Protein AF-A0A8T5Q877-F1 (afdb_monomer_lite)

Foldseek 3Di:
DDPPPPPDDLPDPPFQPDDPPDPPPVDPSQHQLNFADEQADLAQHQADVSVLVRLVVSRSEYEDEAQDFDPADNNGHALVVQDLVRLQSLQVSCVVSNHAYHYEFHPPDQFQLQQDPVRFRDPVSNVRSLVRLLSRLLSCVSRRLADEHEYEHQLHFFFLCVDPQQAACPDVVRGPAGPDDCCVQFPWFFKALLVGRGGDDIDGQNDWDKFFAWDWAQAKDWDAACADDVVVPDHHRDIDIGHGGFAADPVRHGHDPLPIDGDADPVVRDGDIDIDGLVNLQVVQVVVQVVVCVVVVHHDDPLRGDDSVLSVLLRVLSVQLVVLLVQLCVLCVCLVVLVVLLVVLVVVLVVQVVVLVVDDPVCQLVCCVVCVVVCVVSVFHDDPPDSDGSNRSSVVVSVVSVVSNVRSVVRSVVSNVSSVVSVSCSVSIDTSVSSSLVSSLQSQLSSLVSQLVSCVVSVRPYRHAHAYEQAASSGQSVDPVSLVVSLVSSLVNNLVVVVVVPDDSVVSNVSSVRHYHYDYDVVSVVNSVVD

Secondary structure (DSSP, 8-state):
---------TTSTTTT---TT--TT------GGG-EEEEEBTTTBSSHHHHHHHHTTT-SEEEEE----TT-BTTB--GGGS-HHHHHHHHHHHHHHTPEEEEE--TT---SS-B-TTS-B-HHHHHHHHHHHHHHHHHHHHHTSSEEEEEE---SB--GGGSGGGB-TTSGGGBS--SSTTHHHH-EEEEEETTT--EEEEEETT--EEEE-B-B-SS-EEEE-SS-BGGGTB-TT-EEEEPTT-BB-TTS-B--GGG--BPEETTTTEE-EEEEPHHHHHHHHHHHHHHHHHHHTSPPPTTTSPPHHHHHHHHHHHHHHHHHHHHHHHHHTTHHHHHHHHHHHHHHHHHHHHHHHTS-HHHHHHHHHHTHHHHHTTT----SS----HHHHHHHHHHHHHHHHHHHHHHHHHHHHHHHHHHHHHHHEEEHHHHHHHHHHHHHHHHHHHHHHHHHHHT-SS-EEEEEEP--TTBTTSSHHHHHHHHHHHHHHHHHHHHHTT--HHHHHHHHHHHEEEE--HHHHHGGGG-

Radius of gyration: 36.71 Å; chains: 1; bounding box: 117×56×103 Å

Sequence (531 aa):
MVIFSNYITPLDRDYGRPTPEDISTGDVGIGVKDIGWGLPMGIGAAGLQDIAAKMKQGAGALEIQFPGAGAGQRTAQTPGMYGKEHRQALKELAEIAEVNLTTHASFGIGGLSGMDRYGNFSPEYKKFALNEIKRAIDFAADVADGGPVVVHSGEFPRPISDEPWAKDPRAPDGYRFIAYKEEPESAVIGIVDKRTGRVFHQVRKGVEVATPKWKVAERDYTYVAETDYPRLGIRKGDLVHVRKGDYVDYLGRKVAPEDRVPDYDPETGRFKIEMKTWKDFEREAEKINKEMAAKLGRPLRYDEMILPEEVYVKSTLAVDEAHAKGWALEYARHFDKYVKELKRLEEAYTFWKKEEEKVPPEKRHKLAIRLKSELEGLGIIVPREEKKLPSELIKEKMRLIRREIEHAKQASTAQEQQAKQAEMLREYAESSRKYALRESYGGYAEAGIAAWEATRRKKTKKPIFVAIENLYPESYGGHPEELRNLVKNARKMMEDTLVKRGLSRKEARDAARTHIKITLDTGHLNMWRKY

pLDDT: mean 89.45, std 11.8, range [29.53, 98.75]

Structure (mmCIF, N/CA/C/O backbone):
data_AF-A0A8T5Q877-F1
#
_entry.id   AF-A0A8T5Q877-F1
#
loop_
_atom_site.group_PDB
_atom_site.id
_atom_site.type_symbol
_atom_site.label_atom_id
_atom_site.label_alt_id
_atom_site.label_comp_id
_atom_site.label_asym_id
_atom_site.label_entity_id
_atom_site.label_seq_id
_atom_site.pdbx_PDB_ins_code
_atom_site.Cartn_x
_atom_site.Cartn_y
_atom_site.Cartn_z
_atom_site.occupancy
_atom_site.B_iso_or_equiv
_atom_site.auth_seq_id
_atom_site.auth_comp_id
_atom_site.auth_asym_id
_atom_site.auth_atom_id
_atom_site.pdbx_PDB_model_num
ATOM 1 N N . MET A 1 1 ? -57.134 -2.858 52.320 1.00 38.38 1 MET A N 1
ATOM 2 C CA . MET A 1 1 ? -55.673 -2.736 52.493 1.00 38.38 1 MET A CA 1
ATOM 3 C C . MET A 1 1 ? -55.113 -2.308 51.148 1.00 38.38 1 MET A C 1
ATOM 5 O O . MET A 1 1 ? -55.105 -3.111 50.227 1.00 38.38 1 MET A O 1
ATOM 9 N N . VAL A 1 2 ? -54.813 -1.019 50.981 1.00 29.53 2 VAL A N 1
ATOM 10 C CA . VAL A 1 2 ? -54.239 -0.494 49.735 1.00 29.53 2 VAL A CA 1
ATOM 11 C C . VAL A 1 2 ? -52.749 -0.808 49.789 1.00 29.53 2 VAL A C 1
ATOM 13 O O . VAL A 1 2 ? -52.045 -0.291 50.652 1.00 29.53 2 VAL A O 1
ATOM 16 N N . ILE A 1 3 ? -52.295 -1.727 48.940 1.00 34.22 3 ILE A N 1
ATOM 17 C CA . ILE A 1 3 ? -50.871 -2.002 48.767 1.00 34.22 3 ILE A CA 1
ATOM 18 C C . ILE A 1 3 ? -50.325 -0.818 47.974 1.00 34.22 3 ILE A C 1
ATOM 20 O O . ILE A 1 3 ? -50.641 -0.664 46.797 1.00 34.22 3 ILE A O 1
ATOM 24 N N . PHE A 1 4 ? -49.562 0.053 48.633 1.00 34.22 4 PHE A N 1
ATOM 25 C CA . PHE A 1 4 ? -48.774 1.057 47.934 1.00 34.22 4 PHE A CA 1
ATOM 26 C C . PHE A 1 4 ? -47.752 0.307 47.077 1.00 34.22 4 PHE A C 1
ATOM 28 O O . PHE A 1 4 ? -46.847 -0.335 47.607 1.00 34.22 4 PHE A O 1
ATOM 35 N N . SER A 1 5 ? -47.915 0.340 45.754 1.00 43.38 5 SER A N 1
ATOM 36 C CA . SER A 1 5 ? -46.823 -0.003 44.851 1.00 43.38 5 SER A CA 1
ATOM 37 C C . SER A 1 5 ? -45.692 0.976 45.148 1.00 43.38 5 SER A C 1
ATOM 39 O O . SER A 1 5 ? -45.904 2.187 45.045 1.00 43.38 5 SER A O 1
ATOM 41 N N . ASN A 1 6 ? -44.530 0.468 45.563 1.00 42.06 6 ASN A N 1
ATOM 42 C CA . ASN A 1 6 ? -43.338 1.283 45.763 1.00 42.06 6 ASN A CA 1
ATOM 43 C C . ASN A 1 6 ? -43.143 2.170 44.530 1.00 42.06 6 ASN A C 1
ATOM 45 O O . ASN A 1 6 ? -43.026 1.673 43.410 1.00 42.06 6 ASN A O 1
ATOM 49 N N . TYR A 1 7 ? -43.189 3.481 44.738 1.00 41.88 7 TYR A N 1
ATOM 50 C CA . TYR A 1 7 ? -42.944 4.463 43.696 1.00 41.88 7 TYR A CA 1
ATOM 51 C C . TYR A 1 7 ? -41.442 4.424 43.421 1.00 41.88 7 TYR A C 1
ATOM 53 O O . TYR A 1 7 ? -40.676 5.009 44.178 1.00 41.88 7 TYR A O 1
ATOM 61 N N . ILE A 1 8 ? -41.026 3.653 42.413 1.00 48.78 8 ILE A N 1
ATOM 62 C CA . ILE A 1 8 ? -39.611 3.528 42.066 1.00 48.78 8 ILE A CA 1
ATOM 63 C C . ILE A 1 8 ? -39.248 4.699 41.153 1.00 48.78 8 ILE A C 1
ATOM 65 O O . ILE A 1 8 ? -39.800 4.835 40.059 1.00 48.78 8 ILE A O 1
ATOM 69 N N . THR A 1 9 ? -38.361 5.575 41.611 1.00 48.44 9 THR A N 1
ATOM 70 C CA . THR A 1 9 ? -37.863 6.706 40.825 1.00 48.44 9 THR A CA 1
ATOM 71 C C . THR A 1 9 ? -36.581 6.323 40.081 1.00 48.44 9 THR A C 1
ATOM 73 O O . THR A 1 9 ? -35.835 5.473 40.566 1.00 48.44 9 THR A O 1
ATOM 76 N N . PRO A 1 10 ? -36.246 6.976 38.950 1.00 49.91 10 PRO A N 1
ATOM 77 C CA . PRO A 1 10 ? -34.968 6.771 38.256 1.00 49.91 10 PRO A CA 1
ATOM 78 C C . PRO A 1 10 ? -33.709 7.030 39.100 1.00 49.91 10 PRO A C 1
ATOM 80 O O . PRO A 1 10 ? -32.605 6.733 38.654 1.00 49.91 10 PRO A O 1
ATOM 83 N N . LEU A 1 11 ? -33.868 7.608 40.295 1.00 46.69 11 LEU A N 1
ATOM 84 C CA . LEU A 1 11 ? -32.800 7.891 41.251 1.00 46.69 11 LEU A CA 1
ATOM 85 C C . LEU A 1 11 ? -32.687 6.824 42.352 1.00 46.69 11 LEU A C 1
ATOM 87 O O . LEU A 1 11 ? -31.768 6.890 43.171 1.00 46.69 11 LEU A O 1
ATOM 91 N N . ASP A 1 12 ? -33.596 5.847 42.396 1.00 54.19 12 ASP A N 1
ATOM 92 C CA . ASP A 1 12 ? -33.571 4.801 43.412 1.00 54.19 12 ASP A CA 1
ATOM 93 C C . ASP A 1 12 ? -32.464 3.783 43.118 1.00 54.19 12 ASP A C 1
ATOM 95 O O . ASP A 1 12 ? -32.252 3.360 41.982 1.00 54.19 12 ASP A O 1
ATOM 99 N N . ARG A 1 13 ? -31.780 3.330 44.175 1.00 48.69 13 ARG A N 1
ATOM 100 C CA . ARG A 1 13 ? -30.617 2.417 44.115 1.00 48.69 13 ARG A CA 1
ATOM 101 C C . ARG A 1 13 ? -30.862 1.074 43.416 1.00 48.69 13 ARG A C 1
ATOM 103 O O . ARG A 1 13 ? -29.899 0.402 43.031 1.00 48.69 13 ARG A O 1
ATOM 110 N N . ASP A 1 14 ? -32.125 0.687 43.283 1.00 50.78 14 ASP A N 1
ATOM 111 C CA . ASP A 1 14 ? -32.556 -0.567 42.668 1.00 50.78 14 ASP A CA 1
ATOM 112 C C . ASP A 1 14 ? -33.258 -0.354 41.314 1.00 50.78 14 ASP A C 1
ATOM 114 O O . ASP A 1 14 ? -33.623 -1.328 40.654 1.00 50.78 14 ASP A O 1
ATOM 118 N N . TYR A 1 15 ? -33.406 0.898 40.857 1.00 50.16 15 TYR A N 1
ATOM 119 C CA . TYR A 1 15 ? -33.994 1.208 39.555 1.00 50.16 15 TYR A CA 1
ATOM 120 C C . TYR A 1 15 ? -33.046 0.782 38.425 1.00 50.16 15 TYR A C 1
ATOM 122 O O . TYR A 1 15 ? -31.908 1.246 38.332 1.00 50.16 15 TYR A O 1
ATOM 130 N N . GLY A 1 16 ? -33.510 -0.119 37.556 1.00 51.19 16 GLY A N 1
ATOM 131 C CA . GLY A 1 16 ? -32.761 -0.563 36.378 1.00 51.19 16 GLY A CA 1
ATOM 132 C C . GLY A 1 16 ? -31.701 -1.640 36.628 1.00 51.19 16 GLY A C 1
ATOM 133 O O . GLY A 1 16 ? -30.778 -1.755 35.826 1.00 51.19 16 GLY A O 1
ATOM 134 N N . ARG A 1 17 ? -31.795 -2.441 37.703 1.00 48.00 17 ARG A N 1
ATOM 135 C CA . ARG A 1 17 ? -31.047 -3.711 37.755 1.00 48.00 17 ARG A CA 1
ATOM 136 C C . ARG A 1 17 ? -31.738 -4.715 36.823 1.00 48.00 17 ARG A C 1
ATOM 138 O O . ARG A 1 17 ? -32.859 -5.113 37.138 1.00 48.00 17 ARG A O 1
ATOM 145 N N . PRO A 1 18 ? -31.119 -5.125 35.702 1.00 48.41 18 PRO A N 1
ATOM 146 C CA . PRO A 1 18 ? -31.745 -6.076 34.797 1.00 48.41 18 PRO A CA 1
ATOM 147 C C . PRO A 1 18 ? -31.951 -7.402 35.532 1.00 48.41 18 PRO A C 1
ATOM 149 O O . PRO A 1 18 ? -31.008 -7.960 36.100 1.00 48.41 18 PRO A O 1
ATOM 152 N N . THR A 1 19 ? -33.185 -7.900 35.537 1.00 49.72 19 THR A N 1
ATOM 153 C CA . THR A 1 19 ? -33.461 -9.293 35.889 1.00 49.72 19 THR A CA 1
ATOM 154 C C . THR A 1 19 ? -33.319 -10.106 34.600 1.00 49.72 19 THR A C 1
ATOM 156 O O . THR A 1 19 ? -34.027 -9.830 33.636 1.00 49.72 19 THR A O 1
ATOM 159 N N . PRO A 1 20 ? -32.386 -11.074 34.518 1.00 50.09 20 PRO A N 1
ATOM 160 C CA . PRO A 1 20 ? -32.108 -11.814 33.278 1.00 50.09 20 PRO A CA 1
ATOM 161 C C . PRO A 1 20 ? -33.286 -12.636 32.724 1.00 50.09 20 PRO A C 1
ATOM 163 O O . PRO A 1 20 ? -33.166 -13.219 31.649 1.00 50.09 20 PRO A O 1
ATOM 166 N N . GLU A 1 21 ? -34.388 -12.734 33.466 1.00 51.53 21 GLU A N 1
ATOM 167 C CA . GLU A 1 21 ? -35.506 -13.640 33.204 1.00 51.53 21 GLU A CA 1
ATOM 168 C C . GLU A 1 21 ? -36.724 -12.969 32.542 1.00 51.53 21 GLU A C 1
ATOM 170 O O . GLU A 1 21 ? -37.596 -13.688 32.053 1.00 51.53 21 GLU A O 1
ATOM 175 N N . ASP A 1 22 ? -36.798 -11.632 32.471 1.00 47.28 22 ASP A N 1
ATOM 176 C CA . ASP A 1 22 ? -37.954 -10.936 31.888 1.00 47.28 22 ASP A CA 1
ATOM 177 C C . ASP A 1 22 ? -37.669 -10.393 30.479 1.00 47.28 22 ASP A C 1
ATOM 179 O O . ASP A 1 22 ? -37.049 -9.352 30.283 1.00 47.28 22 ASP A O 1
ATOM 183 N N . ILE A 1 23 ? -38.149 -11.133 29.479 1.00 50.88 23 ILE A N 1
ATOM 184 C CA . ILE A 1 23 ? -38.060 -10.798 28.046 1.00 50.88 23 ILE A CA 1
ATOM 185 C C . ILE A 1 23 ? -39.361 -10.159 27.525 1.00 50.88 23 ILE A C 1
ATOM 187 O O . ILE A 1 23 ? -39.481 -9.881 26.330 1.00 50.88 23 ILE A O 1
ATOM 191 N N . SER A 1 24 ? -40.365 -9.962 28.390 1.00 44.88 24 SER A N 1
ATOM 192 C CA . SER A 1 24 ? -41.730 -9.593 27.983 1.00 44.88 24 SER A CA 1
ATOM 193 C C . SER A 1 24 ? -41.879 -8.136 27.530 1.00 44.88 24 SER A C 1
ATOM 195 O O . SER A 1 24 ? -42.817 -7.801 26.808 1.00 44.88 24 SER A O 1
ATOM 197 N N . THR A 1 25 ? -40.930 -7.280 27.908 1.00 53.28 25 THR A N 1
ATOM 198 C CA . THR A 1 25 ? -40.932 -5.833 27.640 1.00 53.28 25 THR A CA 1
ATOM 199 C C . THR A 1 25 ? -40.135 -5.426 26.398 1.00 53.28 25 THR A C 1
ATOM 201 O O . THR A 1 25 ? -40.183 -4.264 26.001 1.00 53.28 25 THR A O 1
ATOM 204 N N . GLY A 1 26 ? -39.390 -6.352 25.780 1.00 54.75 26 GLY A N 1
ATOM 205 C CA . GLY A 1 26 ? -38.386 -6.006 24.767 1.00 54.75 26 GLY A CA 1
ATOM 206 C C . GLY A 1 26 ? -37.200 -5.213 25.334 1.00 54.75 26 GLY A C 1
ATOM 207 O O . GLY A 1 26 ? -36.467 -4.588 24.566 1.00 54.75 26 GLY A O 1
ATOM 208 N N . ASP A 1 27 ? -37.023 -5.221 26.660 1.00 60.06 27 ASP A N 1
ATOM 209 C CA . ASP A 1 27 ? -35.886 -4.603 27.334 1.00 60.06 27 ASP A CA 1
ATOM 210 C C . ASP A 1 27 ? -34.583 -5.260 26.858 1.00 60.06 27 ASP A C 1
ATOM 212 O O . ASP A 1 27 ? -34.356 -6.461 27.008 1.00 60.06 27 ASP A O 1
ATOM 216 N N . VAL A 1 28 ? -33.724 -4.454 26.233 1.00 65.25 28 VAL A N 1
ATOM 217 C CA . VAL A 1 28 ? -32.399 -4.870 25.752 1.00 65.25 28 VAL A CA 1
ATOM 218 C C . VAL A 1 28 ? -31.357 -4.904 26.879 1.00 65.25 28 VAL A C 1
ATOM 220 O O . VAL A 1 28 ? -30.175 -5.125 26.613 1.00 65.25 28 VAL A O 1
ATOM 223 N N . GLY A 1 29 ? -31.781 -4.698 28.130 1.00 65.38 29 GLY A N 1
ATOM 224 C CA . GLY A 1 29 ? -30.944 -4.764 29.323 1.00 65.38 29 GLY A CA 1
ATOM 225 C C . GLY A 1 29 ? -30.032 -3.551 29.492 1.00 65.38 29 GLY A C 1
ATOM 226 O O . GLY A 1 29 ? -28.954 -3.689 30.065 1.00 65.38 29 GLY A O 1
ATOM 227 N N . ILE A 1 30 ? -30.428 -2.384 28.966 1.00 70.75 30 ILE A N 1
ATOM 228 C CA . ILE A 1 30 ? -29.684 -1.123 29.110 1.00 70.75 30 ILE A CA 1
ATOM 229 C C . ILE A 1 30 ? -30.225 -0.390 30.339 1.00 70.75 30 ILE A C 1
ATOM 231 O O . ILE A 1 30 ? -31.331 0.149 30.314 1.00 70.75 30 ILE A O 1
ATOM 235 N N . GLY A 1 31 ? -29.442 -0.359 31.416 1.00 76.44 31 GLY A N 1
ATOM 236 C CA . GLY A 1 31 ? -29.798 0.370 32.630 1.00 76.44 31 GLY A CA 1
ATOM 237 C C . GLY A 1 31 ? -29.388 1.842 32.566 1.00 76.44 31 GLY A C 1
ATOM 238 O O . GLY A 1 31 ? -28.584 2.255 31.734 1.00 76.44 31 GLY A O 1
ATOM 239 N N . VAL A 1 32 ? -29.860 2.649 33.523 1.00 76.62 32 VAL A N 1
ATOM 240 C CA . VAL A 1 32 ? -29.428 4.058 33.666 1.00 76.62 32 VAL A CA 1
ATOM 241 C C . VAL A 1 32 ? -27.902 4.163 33.807 1.00 76.62 32 VAL A C 1
ATOM 243 O O . VAL A 1 32 ? -27.304 5.101 33.290 1.00 76.62 32 VAL A O 1
ATOM 246 N N . LYS A 1 33 ? -27.255 3.160 34.425 1.00 81.50 33 LYS A N 1
ATOM 247 C CA . LYS A 1 33 ? -25.788 3.058 34.564 1.00 81.50 33 LYS A CA 1
ATOM 248 C C . LYS A 1 33 ? -25.033 2.855 33.242 1.00 81.50 33 LYS A C 1
ATOM 250 O O . LYS A 1 33 ? -23.815 3.037 33.216 1.00 81.50 33 LYS A O 1
ATOM 255 N N . ASP A 1 34 ? -25.737 2.505 32.171 1.00 81.06 34 ASP A N 1
ATOM 256 C CA . ASP A 1 34 ? -25.185 2.313 30.827 1.00 81.06 34 ASP A CA 1
ATOM 257 C C . ASP A 1 34 ? -25.449 3.523 29.913 1.00 81.06 34 ASP A C 1
ATOM 259 O O . ASP A 1 34 ? -24.923 3.591 28.803 1.00 81.06 34 ASP A O 1
ATOM 263 N N . ILE A 1 35 ? -26.236 4.500 30.382 1.00 84.25 35 ILE A N 1
ATOM 264 C CA . ILE A 1 35 ? -26.575 5.721 29.649 1.00 84.25 35 ILE A CA 1
ATOM 265 C C . ILE A 1 35 ? -25.634 6.849 30.079 1.00 84.25 35 ILE A C 1
ATOM 267 O O . ILE A 1 35 ? -25.402 7.097 31.266 1.00 84.25 35 ILE A O 1
ATOM 271 N N . GLY A 1 36 ? -25.088 7.552 29.093 1.00 88.81 36 GLY A N 1
ATOM 272 C CA . GLY A 1 36 ? -24.027 8.519 29.312 1.00 88.81 36 GLY A CA 1
ATOM 273 C C . GLY A 1 36 ? -23.782 9.440 28.132 1.00 88.81 36 GLY A C 1
ATOM 274 O O . GLY A 1 36 ? -24.527 9.438 27.153 1.00 88.81 36 GLY A O 1
ATOM 275 N N . TRP A 1 37 ? -22.709 10.219 28.223 1.00 89.69 37 TRP A N 1
ATOM 276 C CA . TRP A 1 37 ? -22.247 11.074 27.134 1.00 89.69 37 TRP A CA 1
ATOM 277 C C . TRP A 1 37 ? -20.720 11.175 27.094 1.00 89.69 37 TRP A C 1
ATOM 279 O O . TRP A 1 37 ? -20.018 10.892 28.070 1.00 89.69 37 TRP A O 1
ATOM 289 N N . GLY A 1 38 ? -20.216 11.607 25.941 1.00 90.31 38 GLY A N 1
ATOM 290 C CA . GLY A 1 38 ? -18.809 11.913 25.729 1.00 90.31 38 GLY A CA 1
ATOM 291 C C . GLY A 1 38 ? -18.377 13.213 26.400 1.00 90.31 38 GLY A C 1
ATOM 292 O O . GLY A 1 38 ? -19.080 14.225 26.361 1.00 90.31 38 GLY A O 1
ATOM 293 N N . LEU A 1 39 ? -17.195 13.197 27.004 1.00 92.12 39 LEU A N 1
ATOM 294 C CA . LEU A 1 39 ? -16.533 14.351 27.600 1.00 92.12 39 LEU A CA 1
ATOM 295 C C . LEU A 1 39 ? -15.235 14.652 26.839 1.00 92.12 39 LEU A C 1
ATOM 297 O O . LEU A 1 39 ? -14.177 14.140 27.212 1.00 92.12 39 LEU A O 1
ATOM 301 N N . PRO A 1 40 ? -15.287 15.492 25.785 1.00 91.00 40 PRO A N 1
ATOM 302 C CA . PRO A 1 40 ? -14.101 15.916 25.049 1.00 91.00 40 PRO A CA 1
ATOM 303 C C . PRO A 1 40 ? -13.224 16.822 25.911 1.00 91.00 40 PRO A C 1
ATOM 305 O O . PRO A 1 40 ? -13.559 17.970 26.207 1.00 91.00 40 PRO A O 1
ATOM 308 N N . MET A 1 41 ? -12.074 16.303 26.312 1.00 89.38 41 MET A N 1
ATOM 309 C CA . MET A 1 41 ? -11.168 16.942 27.257 1.00 89.38 41 MET A CA 1
ATOM 310 C C . MET A 1 41 ? -10.482 18.174 26.643 1.00 89.38 41 MET A C 1
ATOM 312 O O . MET A 1 41 ? -9.878 18.120 25.569 1.00 89.38 41 MET A O 1
ATOM 316 N N . GLY A 1 42 ? -10.596 19.310 27.329 1.00 79.75 42 GLY A N 1
ATOM 317 C CA . GLY A 1 42 ? -10.206 20.644 26.867 1.00 79.75 42 GLY A CA 1
ATOM 318 C C . GLY A 1 42 ? -11.330 21.447 26.200 1.00 79.75 42 GLY A C 1
ATOM 319 O O . GLY A 1 42 ? -11.168 22.651 26.007 1.00 79.75 42 GLY A O 1
ATOM 320 N N . ILE A 1 43 ? -12.465 20.813 25.878 1.00 77.31 43 ILE A N 1
ATOM 321 C CA . ILE A 1 43 ? -13.642 21.458 25.264 1.00 77.31 43 ILE A CA 1
ATOM 322 C C . ILE A 1 43 ? -14.854 21.345 26.197 1.00 77.31 43 ILE A C 1
ATOM 324 O O . ILE A 1 43 ? -15.423 22.351 26.607 1.00 77.31 43 ILE A O 1
ATOM 328 N N . GLY A 1 44 ? -15.235 20.116 26.550 1.00 63.56 44 GLY A N 1
ATOM 329 C CA . GLY A 1 44 ? -16.357 19.800 27.438 1.00 63.56 44 GLY A CA 1
ATOM 330 C C . GLY A 1 44 ? -15.994 19.769 28.926 1.00 63.56 44 GLY A C 1
ATOM 331 O O . GLY A 1 44 ? -16.884 19.915 29.765 1.00 63.56 44 GLY A O 1
ATOM 332 N N . ALA A 1 45 ? -14.708 19.593 29.248 1.00 75.88 45 ALA A N 1
ATOM 333 C CA . ALA A 1 45 ? -14.143 19.690 30.595 1.00 75.88 45 ALA A CA 1
ATOM 334 C C . ALA A 1 45 ? -12.627 19.932 30.511 1.00 75.88 45 ALA A C 1
ATOM 336 O O . ALA A 1 45 ? -11.953 19.240 29.753 1.00 75.88 45 ALA A O 1
ATOM 337 N N . ALA A 1 46 ? -12.072 20.886 31.264 1.00 74.50 46 ALA A N 1
ATOM 338 C CA . ALA A 1 46 ? -10.644 21.223 31.201 1.00 74.50 46 ALA A CA 1
ATOM 339 C C . ALA A 1 46 ? -9.835 20.681 32.393 1.00 74.50 46 ALA A C 1
ATOM 341 O O . ALA A 1 46 ? -8.608 20.581 32.306 1.00 74.50 46 ALA A O 1
ATOM 342 N N . GLY A 1 47 ? -10.499 20.301 33.490 1.00 79.12 47 GLY A N 1
ATOM 343 C CA . GLY A 1 47 ? -9.851 19.794 34.700 1.00 79.12 47 GLY A CA 1
ATOM 344 C C . GLY A 1 47 ? -10.765 18.948 35.589 1.00 79.12 47 GLY A C 1
ATOM 345 O O . GLY A 1 47 ? -11.933 18.724 35.283 1.00 79.12 47 GLY A O 1
ATOM 346 N N . LEU A 1 48 ? -10.217 18.479 36.715 1.00 83.44 48 LEU A N 1
ATOM 347 C CA . LEU A 1 48 ? -10.887 17.560 37.647 1.00 83.44 48 LEU A CA 1
ATOM 348 C C . LEU A 1 48 ? -12.235 18.095 38.159 1.00 83.44 48 LEU A C 1
ATOM 350 O O . LEU A 1 48 ? -13.197 17.341 38.274 1.00 83.44 48 LEU A O 1
ATOM 354 N N . GLN A 1 49 ? -12.305 19.397 38.442 1.00 84.62 49 GLN A N 1
ATOM 355 C CA . GLN A 1 49 ? -13.511 20.057 38.949 1.00 84.62 49 GLN A CA 1
ATOM 356 C C . GLN A 1 49 ? -14.651 20.030 37.925 1.00 84.62 49 GLN A C 1
ATOM 358 O O . GLN A 1 49 ? -15.784 19.712 38.286 1.00 84.62 49 GLN A O 1
ATOM 363 N N . ASP A 1 50 ? -14.345 20.285 36.652 1.00 84.44 50 ASP A N 1
ATOM 364 C CA . ASP A 1 50 ? -15.334 20.235 35.573 1.00 84.44 50 ASP A CA 1
ATOM 365 C C . ASP A 1 50 ? -15.866 18.812 35.397 1.00 84.44 50 ASP A C 1
ATOM 367 O O . ASP A 1 50 ? -17.071 18.604 35.292 1.00 84.44 50 ASP A O 1
ATOM 371 N N . ILE A 1 51 ? -14.978 17.815 35.428 1.00 85.00 51 ILE A N 1
ATOM 372 C CA . ILE A 1 51 ? -15.357 16.402 35.296 1.00 85.00 51 ILE A CA 1
ATOM 373 C C . ILE A 1 51 ? -16.246 15.981 36.470 1.00 85.00 51 ILE A C 1
ATOM 375 O O . ILE A 1 51 ? -17.288 15.361 36.262 1.00 85.00 51 ILE A O 1
ATOM 379 N N . ALA A 1 52 ? -15.896 16.386 37.695 1.00 85.81 52 ALA A N 1
ATOM 380 C CA . ALA A 1 52 ? -16.714 16.141 38.878 1.00 85.81 52 ALA A CA 1
ATOM 381 C C . ALA A 1 52 ? -18.099 16.800 38.766 1.00 85.81 52 ALA A C 1
ATOM 383 O O . ALA A 1 52 ? -19.104 16.208 39.159 1.00 85.81 52 ALA A O 1
ATOM 384 N N . ALA A 1 53 ? -18.175 18.016 38.214 1.00 86.31 53 ALA A N 1
ATOM 385 C CA . ALA A 1 53 ? -19.447 18.685 37.961 1.00 86.31 53 ALA A CA 1
ATOM 386 C C . ALA A 1 53 ? -20.292 17.915 36.936 1.00 86.31 53 ALA A C 1
ATOM 388 O O . ALA A 1 53 ? -21.496 17.780 37.134 1.00 86.31 53 ALA A O 1
ATOM 389 N N . LYS A 1 54 ? -19.672 17.356 35.889 1.00 85.94 54 LYS A N 1
ATOM 390 C CA . LYS A 1 54 ? -20.354 16.523 34.885 1.00 85.94 54 LYS A CA 1
ATOM 391 C C . LYS A 1 54 ? -20.854 15.197 35.457 1.00 85.94 54 LYS A C 1
ATOM 393 O O . LYS A 1 54 ? -21.987 14.829 35.176 1.00 85.94 54 LYS A O 1
ATOM 398 N N . MET A 1 55 ? -20.084 14.529 36.318 1.00 85.50 55 MET A N 1
ATOM 399 C CA . MET A 1 55 ? -20.535 13.314 37.023 1.00 85.50 55 MET A CA 1
ATOM 400 C C . MET A 1 55 ? -21.810 13.562 37.842 1.00 85.50 55 MET A C 1
ATOM 402 O O . MET A 1 55 ? -22.707 12.728 37.872 1.00 85.50 55 MET A O 1
ATOM 406 N N . LYS A 1 56 ? -21.944 14.748 38.449 1.00 84.69 56 LYS A N 1
ATOM 407 C CA . LYS A 1 56 ? -23.124 15.125 39.245 1.00 84.69 56 LYS A CA 1
ATOM 408 C C . LYS A 1 56 ? -24.378 15.435 38.419 1.00 84.69 56 LYS A C 1
ATOM 410 O O . LYS A 1 56 ? -25.436 15.635 39.005 1.00 84.69 56 LYS A O 1
ATOM 415 N N . GLN A 1 57 ? -24.290 15.480 37.088 1.00 85.62 57 GLN A N 1
ATOM 416 C CA . GLN A 1 57 ? -25.437 15.751 36.208 1.00 85.62 57 GLN A CA 1
ATOM 417 C C . GLN A 1 57 ? -26.320 14.515 35.960 1.00 85.62 57 GLN A C 1
ATOM 419 O O . GLN A 1 57 ? -27.284 14.610 35.208 1.00 85.62 57 GLN A O 1
ATOM 424 N N . GLY A 1 58 ? -26.018 13.375 36.595 1.00 81.50 58 GLY A N 1
ATOM 425 C CA . GLY A 1 58 ? -26.849 12.168 36.532 1.00 81.50 58 GLY A CA 1
ATOM 426 C C . GLY A 1 58 ? -26.518 11.217 35.379 1.00 81.50 58 GLY A C 1
ATOM 427 O O . GLY A 1 58 ? -27.346 10.378 35.040 1.00 81.50 58 GLY A O 1
ATOM 428 N N . ALA A 1 59 ? -25.331 11.329 34.773 1.00 85.38 59 ALA A N 1
ATOM 429 C CA . ALA A 1 59 ? -24.829 10.320 33.838 1.00 85.38 59 ALA A CA 1
ATOM 430 C C . ALA A 1 59 ? -24.487 9.026 34.586 1.00 85.38 59 ALA A C 1
ATOM 432 O O . ALA A 1 59 ? -23.761 9.065 35.576 1.00 85.38 59 ALA A O 1
ATOM 433 N N . GLY A 1 60 ? -24.937 7.881 34.074 1.00 86.06 60 GLY A N 1
ATOM 434 C CA . GLY A 1 60 ? -24.505 6.573 34.560 1.00 86.06 60 GLY A CA 1
ATOM 435 C C . GLY A 1 60 ? -23.139 6.152 34.018 1.00 86.06 60 GLY A C 1
ATOM 436 O O . GLY A 1 60 ? -22.390 5.436 34.688 1.00 86.06 60 GLY A O 1
ATOM 437 N N . ALA A 1 61 ? -22.788 6.649 32.830 1.00 90.81 61 ALA A N 1
ATOM 438 C CA . ALA A 1 61 ? -21.490 6.462 32.200 1.00 90.81 61 ALA A CA 1
ATOM 439 C C . ALA A 1 61 ? -20.941 7.773 31.614 1.00 90.81 61 ALA A C 1
ATOM 441 O O . ALA A 1 61 ? -21.690 8.632 31.154 1.00 90.81 61 ALA A O 1
ATOM 442 N N . LEU A 1 62 ? -19.620 7.925 31.602 1.00 92.88 62 LEU A N 1
ATOM 443 C CA . LEU A 1 62 ? -18.930 9.036 30.955 1.00 92.88 62 LEU A CA 1
ATOM 444 C C . LEU A 1 62 ? -17.750 8.511 30.148 1.00 92.88 62 LEU A C 1
ATOM 446 O O . LEU A 1 62 ? -16.868 7.833 30.679 1.00 92.88 62 LEU A O 1
ATOM 450 N N . GLU A 1 63 ? -17.701 8.882 28.875 1.00 93.44 63 GLU A N 1
ATOM 451 C CA . GLU A 1 63 ? -16.546 8.592 28.038 1.00 93.44 63 GLU A CA 1
ATOM 452 C C . GLU A 1 63 ? -15.565 9.757 28.091 1.00 93.44 63 GLU A C 1
ATOM 454 O O . GLU A 1 63 ? -15.855 10.855 27.622 1.00 93.44 63 GLU A O 1
ATOM 459 N N . ILE A 1 64 ? -14.383 9.526 28.658 1.00 94.81 64 ILE A N 1
ATOM 460 C CA . ILE A 1 64 ? -13.312 10.519 28.663 1.00 94.81 64 ILE A CA 1
ATOM 461 C C . ILE A 1 64 ? -12.657 10.513 27.287 1.00 94.81 64 ILE A C 1
ATOM 463 O O . ILE A 1 64 ? -11.936 9.575 26.935 1.00 94.81 64 ILE A O 1
ATOM 467 N N . GLN A 1 65 ? -12.914 11.560 26.511 1.00 94.44 65 GLN A N 1
ATOM 468 C CA . GLN A 1 65 ? -12.465 11.656 25.131 1.00 94.44 65 GLN A CA 1
ATOM 469 C C . GLN A 1 65 ? -11.261 12.578 25.012 1.00 94.44 65 GLN A C 1
ATOM 471 O O . GLN A 1 65 ? -11.272 13.680 25.552 1.00 94.44 65 GLN A O 1
ATOM 476 N N . PHE A 1 66 ? -10.227 12.163 24.284 1.00 94.81 66 PHE A N 1
ATOM 477 C CA . PHE A 1 66 ? -9.018 12.965 24.098 1.00 94.81 66 PHE A CA 1
ATOM 478 C C . PHE A 1 66 ? -8.970 13.558 22.681 1.00 94.81 66 PHE A C 1
ATOM 480 O O . PHE A 1 66 ? -8.594 12.861 21.749 1.00 94.81 66 PHE A O 1
ATOM 487 N N . PRO A 1 67 ? -9.298 14.845 22.462 1.00 92.31 67 PRO A N 1
ATOM 488 C CA . PRO A 1 67 ? -9.245 15.429 21.120 1.00 92.31 67 PRO A CA 1
ATOM 489 C C . PRO A 1 67 ? -7.813 15.646 20.613 1.00 92.31 67 PRO A C 1
ATOM 491 O O . PRO A 1 67 ? -7.586 15.736 19.408 1.00 92.31 67 PRO A O 1
ATOM 494 N N . GLY A 1 68 ? -6.838 15.770 21.521 1.00 91.81 68 GLY A N 1
ATOM 495 C CA . GLY A 1 68 ? -5.441 16.033 21.181 1.00 91.81 68 GLY A CA 1
ATOM 496 C C . GLY A 1 68 ? -4.627 14.777 20.893 1.00 91.81 68 GLY A C 1
ATOM 497 O O . GLY A 1 68 ? -5.029 13.665 21.228 1.00 91.81 68 GLY A O 1
ATOM 498 N N . ALA A 1 69 ? -3.434 14.972 20.330 1.00 92.12 69 ALA A N 1
ATOM 499 C CA . ALA A 1 69 ? -2.410 13.941 20.158 1.00 92.12 69 ALA A CA 1
ATOM 500 C C . ALA A 1 69 ? -1.027 14.481 20.567 1.00 92.12 69 ALA A C 1
ATOM 502 O O . ALA A 1 69 ? -0.788 15.694 20.555 1.00 92.12 69 ALA A O 1
ATOM 503 N N . GLY A 1 70 ? -0.097 13.595 20.923 1.00 91.38 70 GLY A N 1
ATOM 504 C CA . GLY A 1 70 ? 1.276 13.970 21.268 1.00 91.38 70 GLY A CA 1
ATOM 505 C C . GLY A 1 70 ? 1.350 14.749 22.586 1.00 91.38 70 GLY A C 1
ATOM 506 O O . GLY A 1 70 ? 0.882 14.265 23.619 1.00 91.38 70 GLY A O 1
ATOM 507 N N . ALA A 1 71 ? 1.947 15.945 22.576 1.00 89.19 71 ALA A N 1
ATOM 508 C CA . ALA A 1 71 ? 2.083 16.767 23.786 1.00 89.19 71 ALA A CA 1
ATOM 509 C C . ALA A 1 71 ? 0.728 17.258 24.337 1.00 89.19 71 ALA A C 1
ATOM 511 O O . ALA A 1 71 ? 0.582 17.434 25.545 1.00 89.19 71 ALA A O 1
ATOM 512 N N . GLY A 1 72 ? -0.281 17.409 23.471 1.00 87.44 72 GLY A N 1
ATOM 513 C CA . GLY A 1 72 ? -1.570 17.999 23.828 1.00 87.44 72 GLY A CA 1
ATOM 514 C C . GLY A 1 72 ? -1.509 19.513 24.044 1.00 87.44 72 GLY A C 1
ATOM 515 O O . GLY A 1 72 ? -0.442 20.121 24.108 1.00 87.44 72 GLY A O 1
ATOM 516 N N . GLN A 1 73 ? -2.684 20.131 24.118 1.00 88.75 73 GLN A N 1
ATOM 517 C CA . GLN A 1 73 ? -2.872 21.558 24.384 1.00 88.75 73 GLN A CA 1
ATOM 518 C C . GLN A 1 73 ? -4.121 21.766 25.247 1.00 88.75 73 GLN A C 1
ATOM 520 O O . GLN A 1 73 ? -4.908 20.843 25.454 1.00 88.75 73 GLN A O 1
ATOM 525 N N . ARG A 1 74 ? -4.340 22.991 25.743 1.00 85.69 74 ARG A N 1
ATOM 526 C CA . ARG A 1 74 ? -5.456 23.291 26.658 1.00 85.69 74 ARG A CA 1
ATOM 527 C C . ARG A 1 74 ? -6.828 22.915 26.087 1.00 85.69 74 ARG A C 1
ATOM 529 O O . ARG A 1 74 ? -7.649 22.400 26.829 1.00 85.69 74 ARG A O 1
ATOM 536 N N . THR A 1 75 ? -7.056 23.158 24.798 1.00 87.50 75 THR A N 1
ATOM 537 C CA . THR A 1 75 ? -8.322 22.874 24.096 1.00 87.50 75 THR A CA 1
ATOM 538 C C . THR A 1 75 ? -8.345 21.519 23.384 1.00 87.50 75 THR A C 1
ATOM 540 O O . THR A 1 75 ? -9.326 21.181 22.734 1.00 87.50 75 THR A O 1
ATOM 543 N N . ALA A 1 76 ? -7.261 20.749 23.481 1.00 91.44 76 ALA A N 1
ATOM 544 C CA . ALA A 1 76 ? -7.106 19.447 22.846 1.00 91.44 76 ALA A CA 1
ATOM 545 C C . ALA A 1 76 ? -6.195 18.593 23.733 1.00 91.44 76 ALA A C 1
ATOM 547 O O . ALA A 1 76 ? -4.991 18.455 23.487 1.00 91.44 76 ALA A O 1
ATOM 548 N N . GLN A 1 77 ? -6.759 18.107 24.836 1.00 93.31 77 GLN A N 1
ATOM 549 C CA . GLN A 1 77 ? -5.980 17.436 25.870 1.00 93.31 77 GLN A CA 1
ATOM 550 C C . GLN A 1 77 ? -5.623 16.000 25.462 1.00 93.31 77 GLN A C 1
ATOM 552 O O . GLN A 1 77 ? -6.283 15.393 24.617 1.00 93.31 77 GLN A O 1
ATOM 557 N N . THR A 1 78 ? -4.557 15.459 26.060 1.00 93.62 78 THR A N 1
ATOM 558 C CA . THR A 1 78 ? -4.082 14.081 25.835 1.00 93.62 78 THR A CA 1
ATOM 559 C C . THR A 1 78 ? -3.992 13.313 27.154 1.00 93.62 78 THR A C 1
ATOM 561 O O . THR A 1 78 ? -3.835 13.936 28.210 1.00 93.62 78 THR A O 1
ATOM 564 N N . PRO A 1 79 ? -3.983 11.965 27.131 1.00 92.94 79 PRO A N 1
ATOM 565 C CA . PRO A 1 79 ? -3.886 11.173 28.357 1.00 92.94 79 PRO A CA 1
ATOM 566 C C . PRO A 1 79 ? -2.652 11.488 29.215 1.00 92.94 79 PRO A C 1
ATOM 568 O O . PRO A 1 79 ? -2.688 11.351 30.438 1.00 92.94 79 PRO A O 1
ATOM 571 N N . GLY A 1 80 ? -1.533 11.894 28.601 1.00 90.62 80 GLY A N 1
ATOM 572 C CA . GLY A 1 80 ? -0.301 12.188 29.346 1.00 90.62 80 GLY A CA 1
ATOM 573 C C . GLY A 1 80 ? -0.277 13.549 30.036 1.00 90.62 80 GLY A C 1
ATOM 574 O O . GLY A 1 80 ? 0.636 13.781 30.816 1.00 90.62 80 GLY A O 1
ATOM 575 N N . MET A 1 81 ? -1.269 14.415 29.809 1.00 92.00 81 MET A N 1
ATOM 576 C CA . MET A 1 81 ? -1.435 15.637 30.607 1.00 92.00 81 MET A CA 1
ATOM 577 C C . MET A 1 81 ? -1.941 15.330 32.027 1.00 92.00 81 MET A C 1
ATOM 579 O O . MET A 1 81 ? -1.817 16.160 32.924 1.00 92.00 81 MET A O 1
ATOM 583 N N . TYR A 1 82 ? -2.472 14.124 32.252 1.00 91.50 82 TYR A N 1
ATOM 584 C CA . TYR A 1 82 ? -2.983 13.667 33.541 1.00 91.50 82 TYR A CA 1
ATOM 585 C C . TYR A 1 82 ? -1.936 12.827 34.260 1.00 91.50 82 TYR A C 1
ATOM 587 O O . TYR A 1 82 ? -1.743 11.649 33.948 1.00 91.50 82 TYR A O 1
ATOM 595 N N . GLY A 1 83 ? -1.274 13.443 35.240 1.00 91.88 83 GLY A N 1
ATOM 596 C CA . GLY A 1 83 ? -0.362 12.757 36.153 1.00 91.88 83 GLY A CA 1
ATOM 597 C C . GLY A 1 83 ? -1.068 11.748 37.067 1.00 91.88 83 GLY A C 1
ATOM 598 O O . GLY A 1 83 ? -2.296 11.673 37.118 1.00 91.88 83 GLY A O 1
ATOM 599 N N . LYS A 1 84 ? -0.274 10.986 37.826 1.00 93.25 84 LYS A N 1
ATOM 600 C CA . LYS A 1 84 ? -0.758 9.909 38.705 1.00 93.25 84 LYS A CA 1
ATOM 601 C C . LYS A 1 84 ? -1.838 10.373 39.691 1.00 93.25 84 LYS A C 1
ATOM 603 O O . LYS A 1 84 ? -2.853 9.701 39.823 1.00 93.25 84 LYS A O 1
ATOM 608 N N . GLU A 1 85 ? -1.636 11.516 40.342 1.00 93.06 85 GLU A N 1
ATOM 609 C CA . GLU A 1 85 ? -2.579 12.064 41.330 1.00 93.06 85 GLU A CA 1
ATOM 610 C C . GLU A 1 85 ? -3.918 12.449 40.692 1.00 93.06 85 GLU A C 1
ATOM 612 O O . GLU A 1 85 ? -4.970 12.074 41.198 1.00 93.06 85 GLU A O 1
ATOM 617 N N . HIS A 1 86 ? -3.890 13.102 39.525 1.00 92.31 86 HIS A N 1
ATOM 618 C CA . HIS A 1 86 ? -5.107 13.438 38.784 1.00 92.31 86 HIS A CA 1
ATOM 619 C C . HIS A 1 86 ? -5.895 12.189 38.376 1.00 92.31 86 HIS A C 1
ATOM 621 O O . HIS A 1 86 ? -7.116 12.163 38.498 1.00 92.31 86 HIS A O 1
ATOM 627 N N . ARG A 1 87 ? -5.203 11.144 37.905 1.00 94.31 87 ARG A N 1
ATOM 628 C CA . ARG A 1 87 ? -5.828 9.868 37.525 1.00 94.31 87 ARG A CA 1
ATOM 629 C C . ARG A 1 87 ? -6.461 9.165 38.724 1.00 94.31 87 ARG A C 1
ATOM 631 O O . ARG A 1 87 ? -7.591 8.699 38.623 1.00 94.31 87 ARG A O 1
ATOM 638 N N . GLN A 1 88 ? -5.759 9.135 39.855 1.00 93.88 88 GLN A N 1
ATOM 639 C CA . GLN A 1 88 ? -6.276 8.559 41.094 1.00 93.88 88 GLN A CA 1
ATOM 640 C C . GLN A 1 88 ? -7.526 9.309 41.573 1.00 93.88 88 GLN A C 1
ATOM 642 O O . GLN A 1 88 ? -8.539 8.680 41.861 1.00 93.88 88 GLN A O 1
ATOM 647 N N . ALA A 1 89 ? -7.495 10.643 41.563 1.00 93.50 89 ALA A N 1
ATOM 648 C CA . ALA A 1 89 ? -8.646 11.453 41.946 1.00 93.50 89 ALA A CA 1
ATOM 649 C C . ALA A 1 89 ? -9.852 11.228 41.016 1.00 93.50 89 ALA A C 1
ATOM 651 O O . ALA A 1 89 ? -10.983 11.153 41.485 1.00 93.50 89 ALA A O 1
ATOM 652 N N . LEU A 1 90 ? -9.629 11.073 39.705 1.00 93.00 90 LEU A N 1
ATOM 653 C CA . LEU A 1 90 ? -10.698 10.729 38.761 1.00 93.00 90 LEU A CA 1
ATOM 654 C C . LEU A 1 90 ? -11.328 9.370 39.067 1.00 93.00 90 LEU A C 1
ATOM 656 O O . LEU A 1 90 ? -12.552 9.255 39.038 1.00 93.00 90 LEU A O 1
ATOM 660 N N . LYS A 1 91 ? -10.501 8.365 39.376 1.00 93.25 91 LYS A N 1
ATOM 661 C CA . LYS A 1 91 ? -10.974 7.035 39.766 1.00 93.25 91 LYS A CA 1
ATOM 662 C C . LYS A 1 91 ? -11.843 7.107 41.021 1.00 93.25 91 LYS A C 1
ATOM 664 O O . LYS A 1 91 ? -12.955 6.595 41.022 1.00 93.25 91 LYS A O 1
ATOM 669 N N . GLU A 1 92 ? -11.355 7.768 42.066 1.00 93.62 92 GLU A N 1
ATOM 670 C CA . GLU A 1 92 ? -12.071 7.896 43.340 1.00 93.62 92 GLU A CA 1
ATOM 671 C C . GLU A 1 92 ? -13.391 8.655 43.178 1.00 93.62 92 GLU A C 1
ATOM 673 O O . GLU A 1 92 ? -14.417 8.228 43.703 1.00 93.62 92 GLU A O 1
ATOM 678 N N . LEU A 1 93 ? -13.400 9.742 42.400 1.00 91.31 93 LEU A N 1
ATOM 679 C CA . LEU A 1 93 ? -14.626 10.485 42.103 1.00 91.31 93 LEU A CA 1
ATOM 680 C C . LEU A 1 93 ? -15.650 9.633 41.352 1.00 91.31 93 LEU A C 1
ATOM 682 O O . LEU A 1 93 ? -16.831 9.686 41.688 1.00 91.31 93 LEU A O 1
ATOM 686 N N . ALA A 1 94 ? -15.213 8.846 40.368 1.00 91.00 94 ALA A N 1
ATOM 687 C CA . ALA A 1 94 ? -16.090 7.937 39.638 1.00 91.00 94 ALA A CA 1
ATOM 688 C C . ALA A 1 94 ? -16.661 6.837 40.543 1.00 91.00 94 ALA A C 1
ATOM 690 O O . ALA A 1 94 ? -17.850 6.541 40.462 1.00 91.00 94 ALA A O 1
ATOM 691 N N . GLU A 1 95 ? -15.842 6.269 41.436 1.00 90.69 95 GLU A N 1
ATOM 692 C CA . GLU A 1 95 ? -16.287 5.266 42.411 1.00 90.69 95 GLU A CA 1
ATOM 693 C C . GLU A 1 95 ? -17.304 5.850 43.405 1.00 90.69 95 GLU A C 1
ATOM 695 O O . GLU A 1 95 ? -18.328 5.220 43.659 1.00 90.69 95 GLU A O 1
ATOM 700 N N . ILE A 1 96 ? -17.075 7.068 43.912 1.00 90.56 96 ILE A N 1
ATOM 701 C CA . ILE A 1 96 ? -18.000 7.764 44.825 1.00 90.56 96 ILE A CA 1
ATOM 702 C C . ILE A 1 96 ? -19.310 8.134 44.122 1.00 90.56 96 ILE A C 1
ATOM 704 O O . ILE A 1 96 ? -20.382 8.006 44.709 1.00 90.56 96 ILE A O 1
ATOM 708 N N . ALA A 1 97 ? -19.230 8.612 42.880 1.00 89.38 97 ALA A N 1
ATOM 709 C CA . ALA A 1 97 ? -20.399 8.991 42.092 1.00 89.38 97 ALA A CA 1
ATOM 710 C C . ALA A 1 97 ? -21.124 7.783 41.469 1.00 89.38 97 ALA A C 1
ATOM 712 O O . ALA A 1 97 ? -22.168 7.962 40.851 1.00 89.38 97 ALA A O 1
ATOM 713 N N . GLU A 1 98 ? -20.575 6.572 41.615 1.00 88.88 98 GLU A N 1
ATOM 714 C CA . GLU A 1 98 ? -21.041 5.343 40.966 1.00 88.88 98 GLU A CA 1
ATOM 715 C C . GLU A 1 98 ? -21.175 5.461 39.432 1.00 88.88 98 GLU A C 1
ATOM 717 O O . GLU A 1 98 ? -22.051 4.838 38.825 1.00 88.88 98 GLU A O 1
ATOM 722 N N . VAL A 1 99 ? -20.285 6.237 38.803 1.00 90.62 99 VAL A N 1
ATOM 723 C CA . VAL A 1 99 ? -20.269 6.487 37.354 1.00 90.62 99 VAL A CA 1
ATOM 724 C C . VAL A 1 99 ? -19.269 5.561 36.667 1.00 90.62 99 VAL A C 1
ATOM 726 O O . VAL A 1 99 ? -18.107 5.467 37.062 1.00 90.62 99 VAL A O 1
ATOM 729 N N . ASN A 1 100 ? -19.692 4.902 35.589 1.00 90.69 100 ASN A N 1
ATOM 730 C CA . ASN A 1 100 ? -18.791 4.128 34.740 1.00 90.69 100 ASN A CA 1
ATOM 731 C C . ASN A 1 100 ? -17.937 5.064 33.877 1.00 90.69 100 ASN A C 1
ATOM 733 O O . ASN A 1 100 ? -18.472 5.846 33.098 1.00 90.69 100 ASN A O 1
ATOM 737 N N . LEU A 1 101 ? -16.611 4.953 33.954 1.00 93.00 101 LEU A N 1
ATOM 738 C CA . LEU A 1 101 ? -15.724 5.656 33.028 1.00 93.00 101 LEU A CA 1
ATOM 739 C C . LEU A 1 101 ? -15.321 4.754 31.866 1.00 93.00 101 LEU A C 1
ATOM 741 O O . LEU A 1 101 ? -15.006 3.580 32.053 1.00 93.00 101 LEU A O 1
ATOM 745 N N . THR A 1 102 ? -15.292 5.322 30.668 1.00 94.06 102 THR A N 1
ATOM 746 C CA . THR A 1 102 ? -14.658 4.731 29.485 1.00 94.06 102 THR A CA 1
ATOM 747 C C . THR A 1 102 ? -13.663 5.721 28.896 1.00 94.06 102 THR A C 1
ATOM 749 O O . THR A 1 102 ? -13.528 6.853 29.370 1.00 94.06 102 THR A O 1
ATOM 752 N N . THR A 1 103 ? -12.878 5.294 27.913 1.00 95.88 103 THR A N 1
ATOM 753 C CA . THR A 1 103 ? -11.858 6.151 27.307 1.00 95.88 103 THR A CA 1
ATOM 754 C C . THR A 1 103 ? -11.981 6.126 25.799 1.00 95.88 103 THR A C 1
ATOM 756 O O . THR A 1 103 ? -12.058 5.057 25.208 1.00 95.88 103 THR A O 1
ATOM 759 N N . HIS A 1 104 ? -11.906 7.293 25.174 1.00 96.19 104 HIS A N 1
ATOM 760 C CA . HIS A 1 104 ? -11.730 7.416 23.737 1.00 96.19 104 HIS A CA 1
ATOM 761 C C . HIS A 1 104 ? -10.325 7.940 23.459 1.00 96.19 104 HIS A C 1
ATOM 763 O O . HIS A 1 104 ? -9.910 8.967 24.003 1.00 96.19 104 HIS A O 1
ATOM 769 N N . ALA A 1 105 ? -9.569 7.224 22.629 1.00 95.94 105 ALA A N 1
ATOM 770 C CA . ALA A 1 105 ? -8.235 7.633 22.209 1.00 95.94 105 ALA A CA 1
ATOM 771 C C . ALA A 1 105 ? -8.280 8.915 21.357 1.00 95.94 105 ALA A C 1
ATOM 773 O O . ALA A 1 105 ? -9.341 9.490 21.119 1.00 95.94 105 ALA A O 1
ATOM 774 N N . SER A 1 106 ? -7.112 9.374 20.901 1.00 93.44 106 SER A N 1
ATOM 775 C CA . SER A 1 106 ? -7.020 10.618 20.139 1.00 93.44 106 SER A CA 1
ATOM 776 C C . SER A 1 106 ? -7.954 10.652 18.925 1.00 93.44 106 SER A C 1
ATOM 778 O O . SER A 1 106 ? -7.858 9.779 18.063 1.00 93.44 106 SER A O 1
ATOM 780 N N . PHE A 1 107 ? -8.770 11.704 18.795 1.00 90.19 107 PHE A N 1
ATOM 781 C CA . PHE A 1 107 ? -9.563 11.949 17.577 1.00 90.19 107 PHE A CA 1
ATOM 782 C C . PHE A 1 107 ? -8.687 12.181 16.341 1.00 90.19 107 PHE A C 1
ATOM 784 O O . PHE A 1 107 ? -9.122 11.961 15.214 1.00 90.19 107 PHE A O 1
ATOM 791 N N . GLY A 1 108 ? -7.442 12.624 16.550 1.00 84.81 108 GLY A N 1
ATOM 792 C CA . GLY A 1 108 ? -6.472 12.879 15.488 1.00 84.81 108 GLY A CA 1
ATOM 793 C C . GLY A 1 108 ? -5.890 11.618 14.841 1.00 84.81 108 GLY A C 1
ATOM 794 O O . GLY A 1 108 ? -5.021 11.738 13.977 1.00 84.81 108 GLY A O 1
ATOM 795 N N . ILE A 1 109 ? -6.325 10.429 15.265 1.00 88.38 109 ILE A N 1
ATOM 796 C CA . ILE A 1 109 ? -5.907 9.138 14.716 1.00 88.38 109 ILE A CA 1
ATOM 797 C C . ILE A 1 109 ? -7.073 8.562 13.921 1.00 88.38 109 ILE A C 1
ATOM 799 O O . ILE A 1 109 ? -8.066 8.144 14.504 1.00 88.38 109 ILE A O 1
ATOM 803 N N . GLY A 1 110 ? -6.944 8.532 12.596 1.00 81.88 110 GLY A N 1
ATOM 804 C CA . GLY A 1 110 ? -7.939 7.959 11.681 1.00 81.88 110 GLY A CA 1
ATOM 805 C C . GLY A 1 110 ? -7.628 6.511 11.298 1.00 81.88 110 GLY A C 1
ATOM 806 O O . GLY A 1 110 ? -7.556 6.206 10.116 1.00 81.88 110 GLY A O 1
ATOM 807 N N . GLY A 1 111 ? -7.362 5.636 12.271 1.00 92.44 111 GLY A N 1
ATOM 808 C CA . GLY A 1 111 ? -7.007 4.230 12.027 1.00 92.44 111 GLY A CA 1
ATOM 809 C C . GLY A 1 111 ? -5.519 3.893 12.196 1.00 92.44 111 GLY A C 1
ATOM 810 O O . GLY A 1 111 ? -4.724 4.691 12.698 1.00 92.44 111 GLY A O 1
ATOM 811 N N . LEU A 1 112 ? -5.143 2.665 11.821 1.00 96.25 112 LEU A N 1
ATOM 812 C CA . LEU A 1 112 ? -3.816 2.073 12.071 1.00 96.25 112 LEU A CA 1
ATOM 813 C C . LEU A 1 112 ? -3.101 1.525 10.823 1.00 96.25 112 LEU A C 1
ATOM 815 O O . LEU A 1 112 ? -2.090 0.827 10.946 1.00 96.25 112 LEU A O 1
ATOM 819 N N . SER A 1 113 ? -3.568 1.886 9.630 1.00 95.69 113 SER A N 1
ATOM 820 C CA . SER A 1 113 ? -2.903 1.610 8.349 1.00 95.69 113 SER A CA 1
ATOM 821 C C . SER A 1 113 ? -1.547 2.315 8.211 1.00 95.69 113 SER A C 1
ATOM 823 O O . SER A 1 113 ? -0.698 1.887 7.433 1.00 95.69 113 SER A O 1
ATOM 825 N N . GLY A 1 114 ? -1.342 3.409 8.956 1.00 94.56 114 GLY A N 1
ATOM 826 C CA . GLY A 1 114 ? -0.174 4.279 8.833 1.00 94.56 114 GLY A CA 1
ATOM 827 C C . GLY A 1 114 ? -0.286 5.334 7.731 1.00 94.56 114 GLY A C 1
ATOM 828 O O . GLY A 1 114 ? 0.720 5.973 7.433 1.00 94.56 114 GLY A O 1
ATOM 829 N N . MET A 1 115 ? -1.465 5.527 7.132 1.00 94.25 115 MET A N 1
ATOM 830 C CA . MET A 1 115 ? -1.665 6.541 6.096 1.00 94.25 115 MET A CA 1
ATOM 831 C C . MET A 1 115 ? -1.477 7.961 6.649 1.00 94.25 115 MET A C 1
ATOM 833 O O . MET A 1 115 ? -2.154 8.371 7.590 1.00 94.25 115 MET A O 1
ATOM 837 N N . ASP A 1 116 ? -0.548 8.711 6.064 1.00 89.50 116 ASP A N 1
ATOM 838 C CA . ASP A 1 116 ? -0.280 10.105 6.390 1.00 89.50 116 ASP A CA 1
ATOM 839 C C . ASP A 1 116 ? -1.190 11.067 5.604 1.00 89.50 116 ASP A C 1
ATOM 841 O O . ASP A 1 116 ? -1.982 10.678 4.742 1.00 89.50 116 ASP A O 1
ATOM 845 N N . ARG A 1 117 ? -1.064 12.370 5.880 1.00 85.12 117 ARG A N 1
ATOM 846 C CA . ARG A 1 117 ? -1.857 13.415 5.205 1.00 85.12 117 ARG A CA 1
ATOM 847 C C . ARG A 1 117 ? -1.560 13.555 3.708 1.00 85.12 117 ARG A C 1
ATOM 849 O O . ARG A 1 117 ? -2.361 14.157 3.000 1.00 85.12 117 ARG A O 1
ATOM 856 N N . TYR A 1 118 ? -0.425 13.044 3.238 1.00 86.06 118 TYR A N 1
ATOM 857 C CA . TYR A 1 118 ? -0.049 13.030 1.823 1.00 86.06 118 TYR A CA 1
ATOM 858 C C . TYR A 1 118 ? -0.523 11.755 1.112 1.00 86.06 118 TYR A C 1
ATOM 860 O O . TYR A 1 118 ? -0.338 11.618 -0.096 1.00 86.06 118 TYR A O 1
ATOM 868 N N . GLY A 1 119 ? -1.140 10.832 1.853 1.00 88.88 119 GLY A N 1
ATOM 869 C CA . GLY A 1 119 ? -1.665 9.569 1.366 1.00 88.88 119 GLY A CA 1
ATOM 870 C C . GLY A 1 119 ? -0.633 8.451 1.231 1.00 88.88 119 GLY A C 1
ATOM 871 O O . GLY A 1 119 ? -0.940 7.431 0.620 1.00 88.88 119 GLY A O 1
ATOM 872 N N . ASN A 1 120 ? 0.569 8.615 1.792 1.00 94.31 120 ASN A N 1
ATOM 873 C CA . ASN A 1 120 ? 1.567 7.547 1.884 1.00 94.31 120 ASN A CA 1
ATOM 874 C C . ASN A 1 120 ? 1.405 6.770 3.187 1.00 94.31 120 ASN A C 1
ATOM 876 O O . ASN A 1 120 ? 0.897 7.299 4.167 1.00 94.31 120 ASN A O 1
ATOM 880 N N . PHE A 1 121 ? 1.895 5.536 3.234 1.00 95.56 121 PHE A N 1
ATOM 881 C CA . PHE A 1 121 ? 1.869 4.722 4.443 1.00 95.56 121 PHE A CA 1
ATOM 882 C C . PHE A 1 121 ? 3.222 4.781 5.154 1.00 95.56 121 PHE A C 1
ATOM 884 O O . PHE A 1 121 ? 4.211 4.234 4.671 1.00 95.56 121 PHE A O 1
ATOM 891 N N . SER A 1 122 ? 3.264 5.443 6.311 1.00 94.06 122 SER A N 1
ATOM 892 C CA . SER A 1 122 ? 4.475 5.645 7.110 1.00 94.06 122 SER A CA 1
ATOM 893 C C . SER A 1 122 ? 4.478 4.742 8.353 1.00 94.06 122 SER A C 1
ATOM 895 O O . SER A 1 122 ? 3.575 4.836 9.198 1.00 94.06 122 SER A O 1
ATOM 897 N N . PRO A 1 123 ? 5.520 3.907 8.534 1.00 93.75 123 PRO A N 1
ATOM 898 C CA . PRO A 1 123 ? 5.742 3.178 9.782 1.00 93.75 123 PRO A CA 1
ATOM 899 C C . PRO A 1 123 ? 5.859 4.103 11.002 1.00 93.75 123 PRO A C 1
ATOM 901 O O . PRO A 1 123 ? 5.416 3.755 12.098 1.00 93.75 123 PRO A O 1
ATOM 904 N N . GLU A 1 124 ? 6.427 5.298 10.826 1.00 93.94 124 GLU A N 1
ATOM 905 C CA . GLU A 1 124 ? 6.584 6.305 11.875 1.00 93.94 124 GLU A CA 1
ATOM 906 C C . GLU A 1 124 ? 5.225 6.844 12.329 1.00 93.94 124 GLU A C 1
ATOM 908 O O . GLU A 1 124 ? 4.962 6.899 13.534 1.00 93.94 124 GLU A O 1
ATOM 913 N N . TYR A 1 125 ? 4.341 7.184 11.384 1.00 93.94 125 TYR A N 1
ATOM 914 C CA . TYR A 1 125 ? 2.988 7.640 11.703 1.00 93.94 125 TYR A CA 1
ATOM 915 C C . TYR A 1 125 ? 2.159 6.529 12.357 1.00 93.94 125 TYR A C 1
ATOM 917 O O . TYR A 1 125 ? 1.517 6.763 13.383 1.00 93.94 125 TYR A O 1
ATOM 925 N N . LYS A 1 126 ? 2.249 5.289 11.854 1.00 95.31 126 LYS A N 1
ATOM 926 C CA . LYS A 1 126 ? 1.618 4.121 12.489 1.00 95.31 126 LYS A CA 1
ATOM 927 C C . LYS A 1 126 ? 2.082 3.942 13.935 1.00 95.31 126 LYS A C 1
ATOM 929 O O . LYS A 1 126 ? 1.267 3.751 14.837 1.00 95.31 126 LYS A O 1
ATOM 934 N N . LYS A 1 127 ? 3.394 4.030 14.179 1.00 95.75 127 LYS A N 1
ATOM 935 C CA . LYS A 1 127 ? 3.974 3.928 15.524 1.00 95.75 127 LYS A CA 1
ATOM 936 C C . LYS A 1 127 ? 3.490 5.055 16.434 1.00 95.75 127 LYS A C 1
ATOM 938 O O . LYS A 1 127 ? 3.191 4.802 17.599 1.00 95.75 127 LYS A O 1
ATOM 943 N N . PHE A 1 128 ? 3.401 6.278 15.916 1.00 95.31 128 PHE A N 1
ATOM 944 C CA . PHE A 1 128 ? 2.832 7.414 16.637 1.00 95.31 128 PHE A CA 1
ATOM 945 C C . PHE A 1 128 ? 1.377 7.144 17.047 1.00 95.31 128 PHE A C 1
ATOM 947 O O . PHE A 1 128 ? 1.071 7.201 18.236 1.00 95.31 128 PHE A O 1
ATOM 954 N N . ALA A 1 129 ? 0.516 6.752 16.103 1.00 95.38 129 ALA A N 1
ATOM 955 C CA . ALA A 1 129 ? -0.881 6.413 16.370 1.00 95.38 129 ALA A CA 1
ATOM 956 C C . ALA A 1 129 ? -1.017 5.291 17.415 1.00 95.38 129 ALA A C 1
ATOM 958 O O . ALA A 1 129 ? -1.759 5.410 18.391 1.00 95.38 129 ALA A O 1
ATOM 959 N N . LEU A 1 130 ? -0.228 4.223 17.277 1.00 96.94 130 LEU A N 1
ATOM 960 C CA . LEU A 1 130 ? -0.226 3.119 18.230 1.00 96.94 130 LEU A CA 1
ATOM 961 C C . LEU A 1 130 ? 0.209 3.559 19.637 1.00 96.94 130 LEU A C 1
ATOM 963 O O . LEU A 1 130 ? -0.349 3.089 20.628 1.00 96.94 130 LEU A O 1
ATOM 967 N N . ASN A 1 131 ? 1.192 4.454 19.750 1.00 96.25 131 ASN A N 1
ATOM 968 C CA . ASN A 1 131 ? 1.634 4.977 21.042 1.00 96.25 131 ASN A CA 1
ATOM 969 C C . ASN A 1 131 ? 0.546 5.810 21.724 1.00 96.25 131 ASN A C 1
ATOM 971 O O . ASN A 1 131 ? 0.363 5.693 22.934 1.00 96.25 131 ASN A O 1
ATOM 975 N N . GLU A 1 132 ? -0.209 6.603 20.972 1.00 96.25 132 GLU A N 1
ATOM 976 C CA . GLU A 1 132 ? -1.334 7.359 21.521 1.00 96.25 132 GLU A CA 1
ATOM 977 C C . GLU A 1 132 ? -2.459 6.435 22.015 1.00 96.25 132 GLU A C 1
ATOM 979 O O . GLU A 1 132 ? -2.988 6.645 23.109 1.00 96.25 132 GLU A O 1
ATOM 984 N N . ILE A 1 133 ? -2.761 5.355 21.286 1.00 97.31 133 ILE A N 1
ATOM 985 C CA . ILE A 1 133 ? -3.709 4.329 21.751 1.00 97.31 133 ILE A CA 1
ATOM 986 C C . ILE A 1 133 ? -3.184 3.641 23.018 1.00 97.31 133 ILE A C 1
ATOM 988 O O . ILE A 1 133 ? -3.931 3.464 23.976 1.00 97.31 133 ILE A O 1
ATOM 992 N N . LYS A 1 134 ? -1.889 3.302 23.082 1.00 97.62 134 LYS A N 1
ATOM 993 C CA . LYS A 1 134 ? -1.263 2.726 24.288 1.00 97.62 134 LYS A CA 1
ATOM 994 C C . LYS A 1 134 ? -1.353 3.669 25.491 1.00 97.62 134 LYS A C 1
ATOM 996 O O . LYS A 1 134 ? -1.667 3.220 26.589 1.00 97.62 134 LYS A O 1
ATOM 1001 N N . ARG A 1 135 ? -1.162 4.978 25.292 1.00 96.44 135 ARG A N 1
ATOM 1002 C CA . ARG A 1 135 ? -1.349 5.992 26.346 1.00 96.44 135 ARG A CA 1
ATOM 1003 C C . ARG A 1 135 ? -2.796 6.044 26.840 1.00 96.44 135 ARG A C 1
ATOM 1005 O O . ARG A 1 135 ? -3.009 6.204 28.042 1.00 96.44 135 ARG A O 1
ATOM 1012 N N . ALA A 1 136 ? -3.771 5.900 25.942 1.00 97.06 136 ALA A N 1
ATOM 1013 C CA . ALA A 1 136 ? -5.187 5.811 26.297 1.00 97.06 136 ALA A CA 1
ATOM 1014 C C . ALA A 1 136 ? -5.513 4.504 27.045 1.00 97.06 136 ALA A C 1
ATOM 1016 O O . ALA A 1 136 ? -6.222 4.543 28.044 1.00 97.06 136 ALA A O 1
ATOM 1017 N N . ILE A 1 137 ? -4.926 3.372 26.638 1.00 98.19 137 ILE A N 1
ATOM 1018 C CA . ILE A 1 137 ? -5.016 2.084 27.349 1.00 98.19 137 ILE A CA 1
ATOM 1019 C C . ILE A 1 137 ? -4.475 2.201 28.775 1.00 98.19 137 ILE A C 1
ATOM 1021 O O . ILE A 1 137 ? -5.134 1.763 29.716 1.00 98.19 137 ILE A O 1
ATOM 1025 N N . ASP A 1 138 ? -3.303 2.812 28.956 1.00 97.00 138 ASP A N 1
ATOM 1026 C CA . ASP A 1 138 ? -2.732 3.030 30.287 1.00 97.00 138 ASP A CA 1
ATOM 1027 C C . ASP A 1 138 ? -3.611 3.951 31.141 1.00 97.00 138 ASP A C 1
ATOM 1029 O O . ASP A 1 138 ? -3.784 3.709 32.334 1.00 97.00 138 ASP A O 1
ATOM 1033 N N . PHE A 1 139 ? -4.188 4.997 30.544 1.00 96.62 139 PHE A N 1
ATOM 1034 C CA . PHE A 1 139 ? -5.131 5.874 31.237 1.00 96.62 139 PHE A CA 1
ATOM 1035 C C . PHE A 1 139 ? -6.400 5.128 31.662 1.00 96.62 139 PHE A C 1
ATOM 1037 O O . PHE A 1 139 ? -6.781 5.211 32.826 1.00 96.62 139 PHE A O 1
ATOM 1044 N N . ALA A 1 140 ? -7.008 4.346 30.768 1.00 96.69 140 ALA A N 1
ATOM 1045 C CA . ALA A 1 140 ? -8.176 3.527 31.082 1.00 96.69 140 ALA A CA 1
ATOM 1046 C C . ALA A 1 140 ? -7.875 2.508 32.193 1.00 96.69 140 ALA A C 1
ATOM 1048 O O . ALA A 1 140 ? -8.699 2.285 33.078 1.00 96.69 140 ALA A O 1
ATOM 1049 N N . ALA A 1 141 ? -6.670 1.930 32.196 1.00 96.56 141 ALA A N 1
ATOM 1050 C CA . ALA A 1 141 ? -6.237 1.020 33.249 1.00 96.56 141 ALA A CA 1
ATOM 1051 C C . ALA A 1 141 ? -6.171 1.697 34.627 1.00 96.56 141 ALA A C 1
ATOM 1053 O O . ALA A 1 141 ? -6.536 1.087 35.629 1.00 96.56 141 ALA A O 1
ATOM 1054 N N . ASP A 1 142 ? -5.692 2.943 34.674 1.00 95.00 142 ASP A N 1
ATOM 1055 C CA . ASP A 1 142 ? -5.534 3.697 35.919 1.00 95.00 142 ASP A CA 1
ATOM 1056 C C . ASP A 1 142 ? -6.859 4.302 36.413 1.00 95.00 142 ASP A C 1
ATOM 1058 O O . ASP A 1 142 ? -7.092 4.343 37.618 1.00 95.00 142 ASP A O 1
ATOM 1062 N N . VAL A 1 143 ? -7.710 4.780 35.498 1.00 94.06 143 VAL A N 1
ATOM 1063 C CA . VAL A 1 143 ? -8.868 5.635 35.817 1.00 94.06 143 VAL A CA 1
ATOM 1064 C C . VAL A 1 143 ? -10.195 4.886 35.746 1.00 94.06 143 VAL A C 1
ATOM 1066 O O . VAL A 1 143 ? -11.012 5.002 36.653 1.00 94.06 143 VAL A O 1
ATOM 1069 N N . ALA A 1 144 ? -10.404 4.100 34.690 1.00 92.00 144 ALA A N 1
ATOM 1070 C CA . ALA A 1 144 ? -11.653 3.374 34.456 1.00 92.00 144 ALA A CA 1
ATOM 1071 C C . ALA A 1 144 ? -11.666 1.962 35.071 1.00 92.00 144 ALA A C 1
ATOM 1073 O O . ALA A 1 144 ? -12.702 1.298 35.084 1.00 92.00 144 ALA A O 1
ATOM 1074 N N . ASP A 1 145 ? -10.521 1.496 35.587 1.00 90.62 145 ASP A N 1
ATOM 1075 C CA . ASP A 1 145 ? -10.349 0.140 36.121 1.00 90.62 145 ASP A CA 1
ATOM 1076 C C . ASP A 1 145 ? -10.761 -0.947 35.103 1.00 90.62 145 ASP A C 1
ATOM 1078 O O . ASP A 1 145 ? -11.328 -1.994 35.443 1.00 90.62 145 ASP A O 1
ATOM 1082 N N . GLY A 1 146 ? -10.480 -0.679 33.820 1.00 92.38 146 GLY A N 1
ATOM 1083 C CA . GLY A 1 146 ? -10.848 -1.534 32.693 1.00 92.38 146 GLY A CA 1
ATOM 1084 C C . GLY A 1 146 ? -11.828 -0.898 31.708 1.00 92.38 146 GLY A C 1
ATOM 1085 O O . GLY A 1 146 ? -12.132 0.285 31.790 1.00 92.38 146 GLY A O 1
ATOM 1086 N N . GLY A 1 147 ? -12.349 -1.702 30.776 1.00 94.19 147 GLY A N 1
ATOM 1087 C CA . GLY A 1 147 ? -13.399 -1.276 29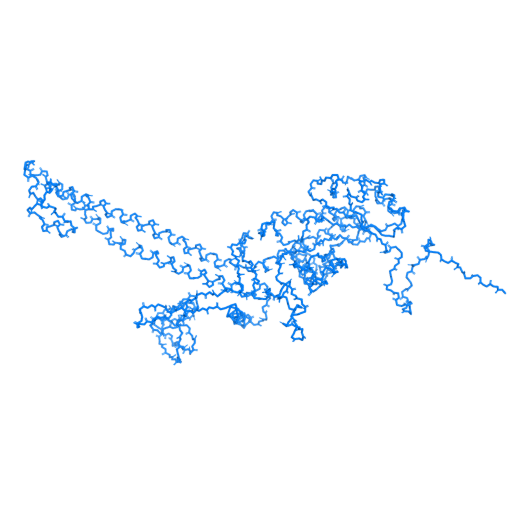.844 1.00 94.19 147 GLY A CA 1
ATOM 1088 C C . GLY A 1 147 ? -12.910 -0.886 28.441 1.00 94.19 147 GLY A C 1
ATOM 1089 O O . GLY A 1 147 ? -11.757 -1.146 28.081 1.00 94.19 147 GLY A O 1
ATOM 1090 N N . PRO A 1 148 ? -13.808 -0.339 27.603 1.00 96.19 148 PRO A N 1
ATOM 1091 C CA . PRO A 1 148 ? -13.486 0.022 26.230 1.00 96.19 148 PRO A CA 1
ATOM 1092 C C . PRO A 1 148 ? -12.515 1.204 26.161 1.00 96.19 148 PRO A C 1
ATOM 1094 O O . PRO A 1 148 ? -12.679 2.213 26.849 1.00 96.19 148 PRO A O 1
ATOM 1097 N N . VAL A 1 149 ? -11.544 1.067 25.262 1.00 97.81 149 VAL A N 1
ATOM 1098 C CA . VAL A 1 149 ? -10.752 2.159 24.702 1.00 97.81 149 VAL A CA 1
ATOM 1099 C C . VAL A 1 149 ? -11.188 2.321 23.254 1.00 97.81 149 VAL A C 1
ATOM 1101 O O . VAL A 1 149 ? -10.811 1.512 22.400 1.00 97.81 149 VAL A O 1
ATOM 1104 N N . VAL A 1 150 ? -12.026 3.319 22.997 1.00 97.25 150 VAL A N 1
ATOM 1105 C CA . VAL A 1 150 ? -12.555 3.597 21.664 1.00 97.25 150 VAL A CA 1
ATOM 1106 C C . VAL A 1 150 ? -11.466 4.203 20.790 1.00 97.25 150 VAL A C 1
ATOM 1108 O O . VAL A 1 150 ? -10.684 5.048 21.231 1.00 97.25 150 VAL A O 1
ATOM 1111 N N . VAL A 1 151 ? -11.375 3.714 19.559 1.00 96.94 151 VAL A N 1
ATOM 1112 C CA . VAL A 1 151 ? -10.434 4.185 18.546 1.00 96.94 151 VAL A CA 1
ATOM 1113 C C . VAL A 1 151 ? -11.179 4.317 17.228 1.00 96.94 151 VAL A C 1
ATOM 1115 O O . VAL A 1 151 ? -11.878 3.388 16.818 1.00 96.94 151 VAL A O 1
ATOM 1118 N N . HIS A 1 152 ? -11.008 5.441 16.541 1.00 95.19 152 HIS A N 1
ATOM 1119 C CA . HIS A 1 152 ? -11.558 5.574 15.202 1.00 95.19 152 HIS A CA 1
ATOM 1120 C C . HIS A 1 152 ? -10.886 4.577 14.246 1.00 95.19 152 HIS A C 1
ATOM 1122 O O . HIS A 1 152 ? -9.682 4.303 14.326 1.00 95.19 152 HIS A O 1
ATOM 1128 N N . SER A 1 153 ? -11.681 4.048 13.321 1.00 94.44 153 SER A N 1
ATOM 1129 C CA . SER A 1 153 ? -11.186 3.534 12.045 1.00 94.44 153 SER A CA 1
ATOM 1130 C C . SER A 1 153 ? -10.975 4.697 11.062 1.00 94.44 153 SER A C 1
ATOM 1132 O O . SER A 1 153 ? -10.658 5.814 11.473 1.00 94.44 153 SER A O 1
ATOM 1134 N N . GLY A 1 154 ? -11.146 4.458 9.761 1.00 91.44 154 GLY A N 1
ATOM 1135 C CA . GLY A 1 154 ? -10.852 5.433 8.713 1.00 91.44 154 GLY A CA 1
ATOM 1136 C C . GLY A 1 154 ? -9.541 5.143 7.986 1.00 91.44 154 GLY A C 1
ATOM 1137 O O . GLY A 1 154 ? -8.866 6.066 7.545 1.00 91.44 154 GLY A O 1
ATOM 1138 N N . GLU A 1 155 ? -9.206 3.859 7.842 1.00 95.12 155 GLU A N 1
ATOM 1139 C CA . GLU A 1 155 ? -7.871 3.363 7.503 1.00 95.12 155 GLU A CA 1
ATOM 1140 C C . GLU A 1 155 ? -7.267 3.986 6.243 1.00 95.12 155 GLU A C 1
ATOM 1142 O O . GLU A 1 155 ? -6.078 4.288 6.200 1.00 95.12 155 GLU A O 1
ATOM 1147 N N . PHE A 1 156 ? -8.063 4.115 5.190 1.00 94.31 156 PHE A N 1
ATOM 1148 C CA . PHE A 1 156 ? -7.669 4.709 3.918 1.00 94.31 156 PHE A CA 1
ATOM 1149 C C . PHE A 1 156 ? -8.935 5.067 3.130 1.00 94.31 156 PHE A C 1
ATOM 1151 O O . PHE A 1 156 ? -9.956 4.389 3.293 1.00 94.31 156 PHE A O 1
ATOM 1158 N N . PRO A 1 157 ? -8.898 6.097 2.269 1.00 93.19 157 PRO A N 1
ATOM 1159 C CA . PRO A 1 157 ? -10.003 6.406 1.377 1.00 93.19 157 PRO A CA 1
ATOM 1160 C C . PRO A 1 157 ? -10.170 5.280 0.357 1.00 93.19 157 PRO A C 1
ATOM 1162 O O . PRO A 1 157 ? -9.183 4.755 -0.169 1.00 93.19 157 PRO A O 1
ATOM 1165 N N . ARG A 1 158 ? -11.415 4.916 0.055 1.00 92.62 158 ARG A N 1
ATOM 1166 C CA . ARG A 1 158 ? -11.717 3.902 -0.959 1.00 92.62 158 ARG A CA 1
ATOM 1167 C C . ARG A 1 158 ? -13.002 4.231 -1.717 1.00 92.62 158 ARG A C 1
ATOM 1169 O O . ARG A 1 158 ? -13.903 4.817 -1.123 1.00 92.62 158 ARG A O 1
ATOM 1176 N N . PRO A 1 159 ? -13.112 3.839 -3.000 1.00 93.75 159 PRO A N 1
ATOM 1177 C CA . PRO A 1 159 ? -14.358 3.997 -3.743 1.00 93.75 159 PRO A CA 1
ATOM 1178 C C . PRO A 1 159 ? -15.485 3.198 -3.085 1.00 93.75 159 PRO A C 1
ATOM 1180 O O . PRO A 1 159 ? -15.304 2.018 -2.760 1.00 93.75 159 PRO A O 1
ATOM 1183 N N . ILE A 1 160 ? -16.648 3.819 -2.883 1.00 94.12 160 ILE A N 1
ATOM 1184 C CA . ILE A 1 160 ? -17.776 3.166 -2.218 1.00 94.12 160 ILE A CA 1
ATOM 1185 C C . ILE A 1 160 ? -18.310 2.016 -3.067 1.00 94.12 160 ILE A C 1
ATOM 1187 O O . ILE A 1 160 ? -18.426 0.887 -2.583 1.00 94.12 160 ILE A O 1
ATOM 1191 N N . SER A 1 161 ? -18.518 2.300 -4.349 1.00 92.69 161 SER A N 1
ATOM 1192 C CA . SER A 1 161 ? -18.959 1.362 -5.387 1.00 92.69 161 SER A CA 1
ATOM 1193 C C . SER A 1 161 ? -18.088 0.107 -5.548 1.00 92.69 161 SER A C 1
ATOM 1195 O O . SER A 1 161 ? -18.559 -0.913 -6.057 1.00 92.69 161 SER A O 1
ATOM 1197 N N . ASP A 1 162 ? -16.833 0.117 -5.094 1.00 90.50 162 ASP A N 1
ATOM 1198 C CA . ASP A 1 162 ? -15.949 -1.045 -5.225 1.00 90.50 162 ASP A CA 1
ATOM 1199 C C . ASP A 1 162 ? -16.218 -2.141 -4.199 1.00 90.50 162 ASP A C 1
ATOM 1201 O O . ASP A 1 162 ? -15.809 -3.290 -4.400 1.00 90.50 162 ASP A O 1
ATOM 1205 N N . GLU A 1 163 ? -16.931 -1.826 -3.120 1.00 91.88 163 GLU A N 1
ATOM 1206 C CA . GLU A 1 163 ? -17.181 -2.803 -2.073 1.00 91.88 163 GLU A CA 1
ATOM 1207 C C . GLU A 1 163 ? -18.296 -3.793 -2.427 1.00 91.88 163 GLU A C 1
ATOM 1209 O O . GLU A 1 163 ? -19.340 -3.401 -2.953 1.00 91.88 163 GLU A O 1
ATOM 1214 N N . PRO A 1 164 ? -18.145 -5.085 -2.072 1.00 91.44 164 PRO A N 1
ATOM 1215 C CA . PRO A 1 164 ? -19.171 -6.092 -2.335 1.00 91.44 164 PRO A CA 1
ATOM 1216 C C . PRO A 1 164 ? -20.548 -5.746 -1.758 1.00 91.44 164 PRO A C 1
ATOM 1218 O O . PRO A 1 164 ? -21.555 -6.021 -2.398 1.00 91.44 164 PRO A O 1
ATOM 1221 N N . TRP A 1 165 ? -20.603 -5.130 -0.574 1.00 92.25 165 TRP A N 1
ATOM 1222 C CA . TRP A 1 165 ? -21.863 -4.748 0.074 1.00 92.25 165 TRP A CA 1
ATOM 1223 C C . TRP A 1 165 ? -22.523 -3.511 -0.546 1.00 92.25 165 TRP A C 1
ATOM 1225 O O . TRP A 1 165 ? -23.707 -3.275 -0.306 1.00 92.25 165 TRP A O 1
ATOM 1235 N N . ALA A 1 166 ? -21.784 -2.730 -1.339 1.00 92.88 166 ALA A N 1
ATOM 1236 C CA . ALA A 1 166 ? -22.322 -1.588 -2.067 1.00 92.88 166 ALA A CA 1
ATOM 1237 C C . ALA A 1 166 ? -23.012 -2.018 -3.368 1.00 92.88 166 ALA A C 1
ATOM 1239 O O . ALA A 1 166 ? -23.852 -1.287 -3.879 1.00 92.88 166 ALA A O 1
ATOM 1240 N N . LYS A 1 167 ? -22.697 -3.208 -3.895 1.00 91.88 167 LYS A N 1
ATOM 1241 C CA . LYS A 1 167 ? -23.251 -3.742 -5.145 1.00 91.88 167 LYS A CA 1
ATOM 1242 C C . LYS A 1 167 ? -24.566 -4.478 -4.884 1.00 91.88 167 LYS A C 1
ATOM 1244 O O . LYS A 1 167 ? -24.621 -5.398 -4.072 1.00 91.88 167 LYS A O 1
ATOM 1249 N N . ASP A 1 168 ? -25.618 -4.109 -5.608 1.00 90.88 168 ASP A N 1
ATOM 1250 C CA . ASP A 1 168 ? -26.904 -4.809 -5.597 1.00 90.88 168 ASP A CA 1
ATOM 1251 C C . ASP A 1 168 ? -27.545 -4.764 -6.989 1.00 90.88 168 ASP A C 1
ATOM 1253 O O . ASP A 1 168 ? -27.981 -3.697 -7.421 1.00 90.88 168 ASP A O 1
ATOM 1257 N N . PRO A 1 169 ? -27.684 -5.913 -7.677 1.00 89.44 169 PRO A N 1
ATOM 1258 C CA . PRO A 1 169 ? -28.329 -5.982 -8.989 1.00 89.44 169 PRO A CA 1
ATOM 1259 C C . PRO A 1 169 ? -29.774 -5.465 -9.027 1.00 89.44 169 PRO A C 1
ATOM 1261 O O . PRO A 1 169 ? -30.310 -5.247 -10.109 1.00 89.44 169 PRO A O 1
ATOM 1264 N N . ARG A 1 170 ? -30.436 -5.334 -7.870 1.00 91.12 170 ARG A N 1
ATOM 1265 C CA . ARG A 1 170 ? -31.813 -4.828 -7.757 1.00 91.12 170 ARG A CA 1
ATOM 1266 C C . ARG A 1 170 ? -31.887 -3.319 -7.531 1.00 91.12 170 ARG A C 1
ATOM 1268 O O . ARG A 1 170 ? -32.981 -2.767 -7.607 1.00 91.12 170 ARG A O 1
ATOM 1275 N N . ALA A 1 171 ? -30.772 -2.673 -7.205 1.00 87.88 171 ALA A N 1
ATOM 1276 C CA . ALA A 1 171 ? -30.722 -1.237 -6.982 1.00 87.88 171 ALA A CA 1
ATOM 1277 C C . ALA A 1 171 ? -30.554 -0.474 -8.313 1.00 87.88 171 ALA A C 1
ATOM 1279 O O . ALA A 1 171 ? -30.047 -1.049 -9.283 1.00 87.88 171 ALA A O 1
ATOM 1280 N N . PRO A 1 172 ? -30.958 0.810 -8.381 1.00 81.12 172 PRO A N 1
ATOM 1281 C CA . PRO A 1 172 ? -30.649 1.671 -9.520 1.00 81.12 172 PRO A CA 1
ATOM 1282 C C . PRO A 1 172 ? -29.148 1.647 -9.829 1.00 81.12 172 PRO A C 1
ATOM 1284 O O . PRO A 1 172 ? -28.323 1.648 -8.918 1.00 81.12 172 PRO A O 1
ATOM 1287 N N . ASP A 1 173 ? -28.802 1.546 -11.112 1.00 83.88 173 ASP A N 1
ATOM 1288 C CA . ASP A 1 173 ? -27.419 1.465 -11.608 1.00 83.88 173 ASP A CA 1
ATOM 1289 C C . ASP A 1 173 ? -26.579 0.291 -11.047 1.00 83.88 173 ASP A C 1
ATOM 1291 O O . ASP A 1 173 ? -25.385 0.194 -11.318 1.00 83.88 173 ASP A O 1
ATOM 1295 N N . GLY A 1 174 ? -27.197 -0.652 -10.321 1.00 89.56 174 GLY A N 1
ATOM 1296 C CA . GLY A 1 174 ? -26.541 -1.830 -9.747 1.00 89.56 174 GLY A CA 1
ATOM 1297 C C . GLY A 1 174 ? -25.877 -1.608 -8.382 1.00 89.56 174 GLY A C 1
ATOM 1298 O O . GLY A 1 174 ? -25.131 -2.484 -7.928 1.00 89.56 174 GLY A O 1
ATOM 1299 N N . TYR A 1 175 ? -26.135 -0.475 -7.715 1.00 91.81 175 TYR A N 1
ATOM 1300 C CA . TYR A 1 175 ? -25.482 -0.110 -6.454 1.00 91.81 175 TYR A CA 1
ATOM 1301 C C . TYR A 1 175 ? -26.468 0.385 -5.389 1.00 91.81 175 TYR A C 1
ATOM 1303 O O . TYR A 1 175 ? -27.308 1.240 -5.643 1.00 91.81 175 TYR A O 1
ATOM 1311 N N . ARG A 1 176 ? -26.328 -0.124 -4.159 1.00 90.75 176 ARG A N 1
ATOM 1312 C CA . ARG A 1 176 ? -27.006 0.402 -2.959 1.00 90.75 176 ARG A CA 1
ATOM 1313 C C . ARG A 1 176 ? -26.414 1.714 -2.482 1.00 90.75 176 ARG A C 1
ATOM 1315 O O . ARG A 1 176 ? -27.148 2.539 -1.965 1.00 90.75 176 ARG A O 1
ATOM 1322 N N . PHE A 1 177 ? -25.096 1.842 -2.599 1.00 91.75 177 PHE A N 1
ATOM 1323 C CA . PHE A 1 177 ? -24.349 3.013 -2.173 1.00 91.75 177 PHE A CA 1
ATOM 1324 C C . PHE A 1 177 ? -23.294 3.333 -3.223 1.00 91.75 177 PHE A C 1
ATOM 1326 O O . PHE A 1 177 ? -22.572 2.442 -3.675 1.00 91.75 177 PHE A O 1
ATOM 1333 N N . ILE A 1 178 ? -23.185 4.609 -3.568 1.00 92.69 178 ILE A N 1
ATOM 1334 C CA . ILE A 1 178 ? -22.147 5.169 -4.436 1.00 92.69 178 ILE A CA 1
ATOM 1335 C C . ILE A 1 178 ? -21.769 6.534 -3.888 1.00 92.69 178 ILE A C 1
ATOM 1337 O O . ILE A 1 178 ? -22.636 7.242 -3.384 1.00 92.69 178 ILE A O 1
ATOM 1341 N N . ALA A 1 179 ? -20.498 6.929 -3.977 1.00 91.62 179 ALA A N 1
ATOM 1342 C CA . ALA A 1 179 ? -20.123 8.250 -3.475 1.00 91.62 179 ALA A CA 1
ATOM 1343 C C . ALA A 1 179 ? -20.688 9.388 -4.344 1.00 91.62 179 ALA A C 1
ATOM 1345 O O . ALA A 1 179 ? -21.051 10.451 -3.845 1.00 91.62 179 ALA A O 1
ATOM 1346 N N . TYR A 1 180 ? -20.720 9.150 -5.652 1.00 91.19 180 TYR A N 1
ATOM 1347 C CA . TYR A 1 180 ? -21.268 10.003 -6.699 1.00 91.19 180 TYR A CA 1
ATOM 1348 C C . TYR A 1 180 ? -21.523 9.128 -7.937 1.00 91.19 180 TYR A C 1
ATOM 1350 O O . TYR A 1 180 ? -21.000 8.016 -8.031 1.00 91.19 180 TYR A O 1
ATOM 1358 N N . LYS A 1 181 ? -22.338 9.610 -8.881 1.00 90.25 181 LYS A N 1
ATOM 1359 C CA . LYS A 1 181 ? -22.875 8.805 -9.992 1.00 90.25 181 LYS A CA 1
ATOM 1360 C C . LYS A 1 181 ? -21.793 8.149 -10.858 1.00 90.25 181 LYS A C 1
ATOM 1362 O O . LYS A 1 181 ? -21.910 6.982 -11.208 1.00 90.25 181 LYS A O 1
ATOM 1367 N N . GLU A 1 182 ? -20.736 8.887 -11.174 1.00 91.19 182 GLU A N 1
ATOM 1368 C CA . GLU A 1 182 ? -19.652 8.442 -12.054 1.00 91.19 182 GLU A CA 1
ATOM 1369 C C . GLU A 1 182 ? -18.565 7.630 -11.324 1.00 91.19 182 GLU A C 1
ATOM 1371 O O . GLU A 1 182 ? -17.641 7.133 -11.966 1.00 91.19 182 GLU A O 1
ATOM 1376 N N . GLU A 1 183 ? -18.659 7.455 -9.998 1.00 91.69 183 GLU A N 1
ATOM 1377 C CA . GLU A 1 183 ? -17.626 6.794 -9.187 1.00 91.69 183 GLU A CA 1
ATOM 1378 C C . GLU A 1 183 ? -17.202 5.412 -9.722 1.00 91.69 183 GLU A C 1
ATOM 1380 O O . GLU A 1 183 ? -15.991 5.191 -9.824 1.00 91.69 183 GLU A O 1
ATOM 1385 N N . PRO A 1 184 ? -18.116 4.501 -10.125 1.00 89.56 184 PRO A N 1
ATOM 1386 C CA . PRO A 1 184 ? -17.725 3.187 -10.642 1.00 89.56 184 PRO A CA 1
ATOM 1387 C C . PRO A 1 184 ? -16.792 3.251 -11.858 1.00 89.56 184 PRO A C 1
ATOM 1389 O O . PRO A 1 184 ? -15.959 2.363 -12.055 1.00 89.56 184 PRO A O 1
ATOM 1392 N N . GLU A 1 185 ? -16.928 4.302 -12.669 1.00 87.88 185 GLU A N 1
ATOM 1393 C CA . GLU A 1 185 ? -16.175 4.499 -13.905 1.00 87.88 185 GLU A CA 1
ATOM 1394 C C . GLU A 1 185 ? -14.938 5.374 -13.692 1.00 87.88 185 GLU A C 1
ATOM 1396 O O . GLU A 1 185 ? -13.925 5.162 -14.350 1.00 87.88 185 GLU A O 1
ATOM 1401 N N . SER A 1 186 ? -14.966 6.337 -12.766 1.00 89.81 186 SER A N 1
ATOM 1402 C CA . SER A 1 186 ? -13.879 7.307 -12.573 1.00 89.81 186 SER A CA 1
ATOM 1403 C C . SER A 1 186 ? -13.028 7.082 -11.324 1.00 89.81 186 SER A C 1
ATOM 1405 O O . SER A 1 186 ? -12.100 7.859 -11.080 1.00 89.81 186 SER A O 1
ATOM 1407 N N . ALA A 1 187 ? -13.323 6.052 -10.527 1.00 91.62 187 ALA A N 1
ATOM 1408 C CA . ALA A 1 187 ? -12.602 5.751 -9.297 1.00 91.62 187 ALA A CA 1
ATOM 1409 C C . ALA A 1 187 ? -11.080 5.700 -9.500 1.00 91.62 187 ALA A C 1
ATOM 1411 O O . ALA A 1 187 ? -10.562 5.193 -10.503 1.00 91.62 187 ALA A O 1
ATOM 1412 N N . VAL A 1 188 ? -10.369 6.221 -8.498 1.00 91.19 188 VAL A N 1
ATOM 1413 C CA . VAL A 1 188 ? -8.909 6.256 -8.457 1.00 91.19 188 VAL A CA 1
ATOM 1414 C C . VAL A 1 188 ? -8.416 5.308 -7.377 1.00 91.19 188 VAL A C 1
ATOM 1416 O O . VAL A 1 188 ? -8.841 5.400 -6.226 1.00 91.19 188 VAL A O 1
ATOM 1419 N N . ILE A 1 189 ? -7.497 4.417 -7.739 1.00 92.12 189 ILE A N 1
ATOM 1420 C CA . ILE A 1 189 ? -6.911 3.434 -6.827 1.00 92.12 189 ILE A CA 1
ATOM 1421 C C . ILE A 1 189 ? -5.402 3.660 -6.751 1.00 92.12 189 ILE A C 1
ATOM 1423 O O . ILE A 1 189 ? -4.715 3.736 -7.769 1.00 92.12 189 ILE A O 1
ATOM 1427 N N . GLY A 1 190 ? -4.874 3.791 -5.535 1.00 93.81 190 GLY A N 1
ATOM 1428 C CA . GLY A 1 190 ? -3.444 3.981 -5.306 1.00 93.81 190 GLY A CA 1
ATOM 1429 C C . GLY A 1 190 ? -2.652 2.680 -5.434 1.00 93.81 190 GLY A C 1
ATOM 1430 O O . GLY A 1 190 ? -3.102 1.622 -5.000 1.00 93.81 190 GLY A O 1
ATOM 1431 N N . ILE A 1 191 ? -1.436 2.775 -5.966 1.00 96.50 191 ILE A N 1
ATOM 1432 C CA . ILE A 1 191 ? -0.444 1.697 -5.959 1.00 96.50 191 ILE A CA 1
ATOM 1433 C C . ILE A 1 191 ? 0.761 2.122 -5.132 1.00 96.50 191 ILE A C 1
ATOM 1435 O O . ILE A 1 191 ? 1.288 3.230 -5.277 1.00 96.50 191 ILE A O 1
ATOM 1439 N N . VAL A 1 192 ? 1.189 1.211 -4.267 1.00 96.38 192 VAL A N 1
ATOM 1440 C CA . VAL A 1 192 ? 2.234 1.404 -3.269 1.00 96.38 192 VAL A CA 1
ATOM 1441 C C . VAL A 1 192 ? 3.450 0.556 -3.619 1.00 96.38 192 VAL A C 1
ATOM 1443 O O . VAL A 1 192 ? 3.320 -0.586 -4.061 1.00 96.38 192 VAL A O 1
ATOM 1446 N N . ASP A 1 193 ? 4.647 1.093 -3.385 1.00 96.31 193 ASP A N 1
ATOM 1447 C CA . ASP A 1 193 ? 5.854 0.272 -3.287 1.00 96.31 193 ASP A CA 1
ATOM 1448 C C . ASP A 1 193 ? 5.871 -0.384 -1.905 1.00 96.31 193 ASP A C 1
ATOM 1450 O O . ASP A 1 193 ? 6.134 0.277 -0.894 1.00 96.31 193 ASP A O 1
ATOM 1454 N N . LYS A 1 194 ? 5.606 -1.694 -1.857 1.00 95.31 194 LYS A N 1
ATOM 1455 C CA . LYS A 1 194 ? 5.459 -2.446 -0.601 1.00 95.31 194 LYS A CA 1
ATOM 1456 C C . LYS A 1 194 ? 6.701 -2.429 0.300 1.00 95.31 194 LYS A C 1
ATOM 1458 O O . LYS A 1 194 ? 6.609 -2.837 1.452 1.00 95.31 194 LYS A O 1
ATOM 1463 N N . ARG A 1 195 ? 7.864 -1.989 -0.199 1.00 94.50 195 ARG A N 1
ATOM 1464 C CA . ARG A 1 195 ? 9.087 -1.829 0.610 1.00 94.50 195 ARG A CA 1
ATOM 1465 C C . ARG A 1 195 ? 9.092 -0.542 1.420 1.00 94.50 195 ARG A C 1
ATOM 1467 O O . ARG A 1 195 ? 9.721 -0.498 2.471 1.00 94.50 195 ARG A O 1
ATOM 1474 N N . THR A 1 196 ? 8.473 0.512 0.891 1.00 93.75 196 THR A N 1
ATOM 1475 C CA . THR A 1 196 ? 8.570 1.867 1.454 1.00 93.75 196 THR A CA 1
ATOM 1476 C C . THR A 1 196 ? 7.239 2.409 1.956 1.00 93.75 196 THR A C 1
ATOM 1478 O O . THR A 1 196 ? 7.241 3.378 2.703 1.00 93.75 196 THR A O 1
ATOM 1481 N N . GLY A 1 197 ? 6.109 1.828 1.537 1.00 94.75 197 GLY A N 1
ATOM 1482 C CA . GLY A 1 197 ? 4.778 2.352 1.845 1.00 94.75 197 GLY A CA 1
ATOM 1483 C C . GLY A 1 197 ? 4.407 3.605 1.040 1.00 94.75 197 GLY A C 1
ATOM 1484 O O . GLY A 1 197 ? 3.308 4.138 1.193 1.00 94.75 197 GLY A O 1
ATOM 1485 N N . ARG A 1 198 ? 5.281 4.074 0.139 1.00 95.50 198 ARG A N 1
ATOM 1486 C CA . ARG A 1 198 ? 5.025 5.245 -0.705 1.00 95.50 198 ARG A CA 1
ATOM 1487 C C . ARG A 1 198 ? 4.077 4.901 -1.851 1.00 95.50 198 ARG A C 1
ATOM 1489 O O . ARG A 1 198 ? 4.328 3.957 -2.604 1.00 95.50 198 ARG A O 1
ATOM 1496 N N . VAL A 1 199 ? 3.044 5.719 -2.033 1.00 95.38 199 VAL A N 1
ATOM 1497 C CA . VAL A 1 199 ? 2.199 5.691 -3.230 1.00 95.38 199 VAL A CA 1
ATOM 1498 C C . VAL A 1 199 ? 2.987 6.311 -4.382 1.00 95.38 199 VAL A C 1
ATOM 1500 O O . VAL A 1 199 ? 3.397 7.471 -4.311 1.00 95.38 199 VAL A O 1
ATOM 1503 N N . PHE A 1 200 ? 3.231 5.539 -5.440 1.00 94.56 200 PHE A N 1
ATOM 1504 C CA . PHE A 1 200 ? 3.991 6.007 -6.608 1.00 94.56 200 PHE A CA 1
ATOM 1505 C C . PHE A 1 200 ? 3.144 6.109 -7.878 1.00 94.56 200 PHE A C 1
ATOM 1507 O O . PHE A 1 200 ? 3.575 6.727 -8.849 1.00 94.56 200 PHE A O 1
ATOM 1514 N N . HIS A 1 201 ? 1.945 5.523 -7.882 1.00 92.62 201 HIS A N 1
ATOM 1515 C CA . HIS A 1 201 ? 1.038 5.580 -9.020 1.00 92.62 201 HIS A CA 1
ATOM 1516 C C . HIS A 1 201 ? -0.424 5.583 -8.568 1.00 92.62 201 HIS A C 1
ATOM 1518 O O . HIS A 1 201 ? -0.760 5.079 -7.497 1.00 92.62 201 HIS A O 1
ATOM 1524 N N . GLN A 1 202 ? -1.292 6.146 -9.405 1.00 92.38 202 GLN A N 1
ATOM 1525 C CA . GLN A 1 202 ? -2.736 6.168 -9.211 1.00 92.38 202 GLN A CA 1
ATOM 1526 C C . GLN A 1 202 ? -3.414 5.672 -10.484 1.00 92.38 202 GLN A C 1
ATOM 1528 O O . GLN A 1 202 ? -3.297 6.292 -11.539 1.00 92.38 202 GLN A O 1
ATOM 1533 N N . VAL A 1 203 ? -4.122 4.554 -10.373 1.00 91.75 203 VAL A N 1
ATOM 1534 C CA . VAL A 1 203 ? -4.866 3.951 -11.474 1.00 91.75 203 VAL A CA 1
ATOM 1535 C C . VAL A 1 203 ? -6.246 4.580 -11.541 1.00 91.75 203 VAL A C 1
ATOM 1537 O O . VAL A 1 203 ? -6.949 4.624 -10.535 1.00 91.75 203 VAL A O 1
ATOM 1540 N N . ARG A 1 204 ? -6.635 5.066 -12.721 1.00 91.56 204 ARG A N 1
ATOM 1541 C CA . ARG A 1 204 ? -7.963 5.633 -12.981 1.00 91.56 204 ARG A CA 1
ATOM 1542 C C . ARG A 1 204 ? -8.755 4.655 -13.839 1.00 91.56 204 ARG A C 1
ATOM 1544 O O . ARG A 1 204 ? -8.308 4.335 -14.936 1.00 91.56 204 ARG A O 1
ATOM 1551 N N . LYS A 1 205 ? -9.920 4.203 -13.371 1.00 90.62 205 LYS A N 1
ATOM 1552 C CA . LYS A 1 205 ? -10.708 3.175 -14.080 1.00 90.62 205 LYS A CA 1
ATOM 1553 C C . LYS A 1 205 ? -11.199 3.611 -15.463 1.00 90.62 205 LYS A C 1
ATOM 1555 O O . LYS A 1 205 ? -11.258 2.791 -16.374 1.00 90.62 205 LYS A O 1
ATOM 1560 N N . GLY A 1 206 ? -11.495 4.896 -15.629 1.00 88.69 206 GLY A N 1
ATOM 1561 C CA . GLY A 1 206 ? -12.060 5.446 -16.863 1.00 88.69 206 GLY A CA 1
ATOM 1562 C C . GLY A 1 206 ? -11.033 5.731 -17.957 1.00 88.69 206 GLY A C 1
ATOM 1563 O O . GLY A 1 206 ? -11.391 6.282 -18.992 1.00 88.69 206 GLY A O 1
ATOM 1564 N N . VAL A 1 207 ? -9.755 5.415 -17.732 1.00 89.38 207 VAL A N 1
ATOM 1565 C CA . VAL A 1 207 ? -8.685 5.653 -18.705 1.00 89.38 207 VAL A CA 1
ATOM 1566 C C . VAL A 1 207 ? -8.339 4.345 -19.402 1.00 89.38 207 VAL A C 1
ATOM 1568 O O . VAL A 1 207 ? -7.925 3.378 -18.764 1.00 89.38 207 VAL A O 1
ATOM 1571 N N . GLU A 1 208 ? -8.487 4.329 -20.724 1.00 90.81 208 GLU A N 1
ATOM 1572 C CA . GLU A 1 208 ? -7.994 3.232 -21.551 1.00 90.81 208 GLU A CA 1
ATOM 1573 C C . GLU A 1 208 ? -6.469 3.284 -21.668 1.00 90.81 208 GLU A C 1
ATOM 1575 O O . GLU A 1 208 ? -5.867 4.356 -21.769 1.00 90.81 208 GLU A O 1
ATOM 1580 N N . VAL A 1 209 ? -5.837 2.112 -21.696 1.00 89.88 209 VAL A N 1
ATOM 1581 C CA . VAL A 1 209 ? -4.380 1.987 -21.790 1.00 89.88 209 VAL A CA 1
ATOM 1582 C C . VAL A 1 209 ? -3.998 1.268 -23.063 1.00 89.88 209 VAL A C 1
ATOM 1584 O O . VAL A 1 209 ? -4.425 0.140 -23.306 1.00 89.88 209 VAL A O 1
ATOM 1587 N N . ALA A 1 210 ? -3.130 1.899 -23.848 1.00 90.38 210 ALA A N 1
ATOM 1588 C CA . ALA A 1 210 ? -2.475 1.242 -24.964 1.00 90.38 210 ALA A CA 1
ATOM 1589 C C . ALA A 1 210 ? -1.483 0.201 -24.431 1.00 90.38 210 ALA A C 1
ATOM 1591 O O . ALA A 1 210 ? -0.526 0.534 -23.732 1.00 90.38 210 ALA A O 1
ATOM 1592 N N . THR A 1 211 ? -1.700 -1.064 -24.777 1.00 89.56 211 THR A N 1
ATOM 1593 C CA . THR A 1 211 ? -0.795 -2.166 -24.441 1.00 89.56 211 THR A CA 1
ATOM 1594 C C . THR A 1 211 ? -0.366 -2.908 -25.704 1.00 89.56 211 THR A C 1
ATOM 1596 O O . THR A 1 211 ? -1.079 -2.872 -26.709 1.00 89.56 211 THR A O 1
ATOM 1599 N N . PRO A 1 212 ? 0.801 -3.573 -25.708 1.00 91.38 212 PRO A N 1
ATOM 1600 C CA . PRO A 1 212 ? 1.190 -4.396 -26.841 1.00 91.38 212 PRO A CA 1
ATOM 1601 C C . PRO A 1 212 ? 0.217 -5.564 -27.001 1.00 91.38 212 PRO A C 1
ATOM 1603 O O . PRO A 1 212 ? -0.052 -6.288 -26.040 1.00 91.38 212 PRO A O 1
ATOM 1606 N N . LYS A 1 213 ? -0.260 -5.790 -28.227 1.00 93.00 213 LYS A N 1
ATOM 1607 C CA . LYS A 1 213 ? -0.996 -7.013 -28.537 1.00 93.00 213 LYS A CA 1
ATOM 1608 C C . LYS A 1 213 ? 0.007 -8.158 -28.579 1.00 93.00 213 LYS A C 1
ATOM 1610 O O . LYS A 1 213 ? 0.867 -8.187 -29.452 1.00 93.00 213 LYS A O 1
ATOM 1615 N N . TRP A 1 214 ? -0.067 -9.082 -27.629 1.00 92.50 214 TRP A N 1
ATOM 1616 C CA . TRP A 1 214 ? 0.911 -10.166 -27.511 1.00 92.50 214 TRP A CA 1
ATOM 1617 C C . TRP A 1 214 ? 0.736 -11.237 -28.593 1.00 92.50 214 TRP A C 1
ATOM 1619 O O . TRP A 1 214 ? -0.387 -11.615 -28.932 1.00 92.50 214 TRP A O 1
ATOM 1629 N N . LYS A 1 215 ? 1.855 -11.768 -29.096 1.00 94.44 215 LYS A N 1
ATOM 1630 C CA . LYS A 1 215 ? 1.875 -12.870 -30.056 1.00 94.44 215 LYS A CA 1
ATOM 1631 C C . LYS A 1 215 ? 1.508 -14.184 -29.364 1.00 94.44 215 LYS A C 1
ATOM 1633 O O . LYS A 1 215 ? 2.149 -14.606 -28.400 1.00 94.44 215 LYS A O 1
ATOM 1638 N N . VAL A 1 216 ? 0.473 -14.837 -29.882 1.00 95.56 216 VAL A N 1
ATOM 1639 C CA . VAL A 1 216 ? -0.031 -16.126 -29.392 1.00 95.56 216 VAL A CA 1
ATOM 1640 C C . VAL A 1 216 ? -0.173 -17.125 -30.538 1.00 95.56 216 VAL A C 1
ATOM 1642 O O . VAL A 1 216 ? -0.287 -16.738 -31.700 1.00 95.56 216 VAL A O 1
ATOM 1645 N N . ALA A 1 217 ? -0.163 -18.416 -30.221 1.00 95.12 217 ALA A N 1
ATOM 1646 C CA . ALA A 1 217 ? -0.380 -19.485 -31.186 1.00 95.12 217 ALA A CA 1
ATOM 1647 C C . ALA A 1 217 ? -1.818 -19.466 -31.735 1.00 95.12 217 ALA A C 1
ATOM 1649 O O . ALA A 1 217 ? -2.786 -19.455 -30.974 1.00 95.12 217 ALA A O 1
ATOM 1650 N N . GLU A 1 218 ? -1.973 -19.521 -33.057 1.00 94.81 218 GLU A N 1
ATOM 1651 C CA . GLU A 1 218 ? -3.292 -19.505 -33.715 1.00 94.81 218 GLU A CA 1
ATOM 1652 C C . GLU A 1 218 ? -3.954 -20.890 -33.802 1.00 94.81 218 GLU A C 1
ATOM 1654 O O . GLU A 1 218 ? -5.176 -20.999 -33.942 1.00 94.81 218 GLU A O 1
ATOM 1659 N N . ARG A 1 219 ? -3.147 -21.950 -33.696 1.00 95.75 219 ARG A N 1
ATOM 1660 C CA . ARG A 1 219 ? -3.542 -23.361 -33.771 1.00 95.75 219 ARG A CA 1
ATOM 1661 C C . ARG A 1 219 ? -2.653 -24.217 -32.875 1.00 95.75 219 ARG A C 1
ATOM 1663 O O . ARG A 1 219 ? -1.592 -23.760 -32.452 1.00 95.75 219 ARG A O 1
ATOM 1670 N N . ASP A 1 220 ? -3.067 -25.457 -32.654 1.00 96.75 220 ASP A N 1
ATOM 1671 C CA . ASP A 1 220 ? -2.281 -26.446 -31.920 1.00 96.75 220 ASP A CA 1
ATOM 1672 C C . ASP A 1 220 ? -1.175 -27.029 -32.813 1.00 96.75 220 ASP A C 1
ATOM 1674 O O . ASP A 1 220 ? -1.393 -27.273 -34.003 1.00 96.75 220 ASP A O 1
ATOM 1678 N N . TYR A 1 221 ? 0.014 -27.253 -32.254 1.00 96.75 221 TYR A N 1
ATOM 1679 C CA . TYR A 1 221 ? 1.125 -27.932 -32.931 1.00 96.75 221 TYR A CA 1
ATOM 1680 C C . TYR A 1 221 ? 2.163 -28.448 -31.930 1.00 96.75 221 TYR A C 1
ATOM 1682 O O . TYR A 1 221 ? 2.095 -28.191 -30.727 1.00 96.75 221 TYR A O 1
ATOM 1690 N N . THR A 1 222 ? 3.137 -29.204 -32.431 1.00 96.50 222 THR A N 1
ATOM 1691 C CA . THR A 1 222 ? 4.245 -29.743 -31.639 1.00 96.50 222 THR A CA 1
ATOM 1692 C C . THR A 1 222 ? 5.582 -29.454 -32.300 1.00 96.50 222 THR A C 1
ATOM 1694 O O . THR A 1 222 ? 5.673 -29.474 -33.527 1.00 96.50 222 THR A O 1
ATOM 1697 N N . TYR A 1 223 ? 6.624 -29.249 -31.499 1.00 95.12 223 TYR A N 1
ATOM 1698 C CA . TYR A 1 223 ? 8.005 -29.143 -31.974 1.00 95.12 223 TYR A CA 1
ATOM 1699 C C . TYR A 1 223 ? 8.972 -29.783 -30.972 1.00 95.12 223 TYR A C 1
ATOM 1701 O O . TYR A 1 223 ? 8.626 -29.970 -29.807 1.00 95.12 223 TYR A O 1
ATOM 1709 N N . VAL A 1 224 ? 10.179 -30.129 -31.421 1.00 94.75 224 VAL A N 1
ATOM 1710 C CA . VAL A 1 224 ? 11.254 -30.604 -30.538 1.00 94.75 224 VAL A CA 1
ATOM 1711 C C . VAL A 1 224 ? 12.078 -29.404 -30.087 1.00 94.75 224 VAL A C 1
ATOM 1713 O O . VAL A 1 224 ? 12.543 -28.627 -30.919 1.00 94.75 224 VAL A O 1
ATOM 1716 N N . ALA A 1 225 ? 12.249 -29.225 -28.780 1.00 92.50 225 ALA A N 1
ATOM 1717 C CA . ALA A 1 225 ? 12.991 -28.097 -28.235 1.00 92.50 225 ALA A CA 1
ATOM 1718 C C . ALA A 1 225 ? 14.479 -28.160 -28.622 1.00 92.50 225 ALA A C 1
ATOM 1720 O O . ALA A 1 225 ? 15.186 -29.109 -28.293 1.00 92.50 225 ALA A O 1
ATOM 1721 N N . GLU A 1 226 ? 14.981 -27.123 -29.291 1.00 91.81 226 GLU A N 1
ATOM 1722 C CA . GLU A 1 226 ? 16.390 -27.038 -29.712 1.00 91.81 226 GLU A CA 1
ATOM 1723 C C . GLU A 1 226 ? 17.316 -26.476 -28.620 1.00 91.81 226 GLU A C 1
ATOM 1725 O O . GLU A 1 226 ? 18.538 -26.637 -28.679 1.00 91.81 226 GLU A O 1
ATOM 1730 N N . THR A 1 227 ? 16.727 -25.837 -27.609 1.00 90.44 227 THR A N 1
ATOM 1731 C CA . THR A 1 227 ? 17.394 -25.211 -26.464 1.00 90.44 227 THR A CA 1
ATOM 1732 C C . THR A 1 227 ? 16.576 -25.435 -25.195 1.00 90.44 227 THR A C 1
ATOM 1734 O O . THR A 1 227 ? 15.394 -25.773 -25.260 1.00 90.44 227 THR A O 1
ATOM 1737 N N . ASP A 1 228 ? 17.200 -25.216 -24.043 1.00 89.38 228 ASP A N 1
ATOM 1738 C CA . ASP A 1 228 ? 16.511 -25.218 -22.759 1.00 89.38 228 ASP A CA 1
ATOM 1739 C C . ASP A 1 228 ? 15.648 -23.956 -22.603 1.00 89.38 228 ASP A C 1
ATOM 1741 O O . ASP A 1 228 ? 16.088 -22.845 -22.910 1.00 89.38 228 ASP A O 1
ATOM 1745 N N . TYR A 1 229 ? 14.445 -24.125 -22.050 1.00 87.69 229 TYR A N 1
ATOM 1746 C CA . TYR A 1 229 ? 13.570 -23.046 -21.582 1.00 87.69 229 TYR A CA 1
ATOM 1747 C C . TYR A 1 229 ? 13.269 -23.249 -20.087 1.00 87.69 229 TYR A C 1
ATOM 1749 O O . TYR A 1 229 ? 12.201 -23.759 -19.727 1.00 87.69 229 TYR A O 1
ATOM 1757 N N . PRO A 1 230 ? 14.182 -22.838 -19.183 1.00 86.69 230 PRO A N 1
ATOM 1758 C CA . PRO A 1 230 ? 14.083 -23.134 -17.751 1.00 86.69 230 PRO A CA 1
ATOM 1759 C C . PRO A 1 230 ? 12.776 -22.666 -17.099 1.00 86.69 230 PRO A C 1
ATOM 1761 O O . PRO A 1 230 ? 12.219 -23.376 -16.267 1.00 86.69 230 PRO A O 1
ATOM 1764 N N . ARG A 1 231 ? 12.242 -21.506 -17.510 1.00 84.19 231 ARG A N 1
ATOM 1765 C CA . ARG A 1 231 ? 10.983 -20.946 -16.974 1.00 84.19 231 ARG A CA 1
ATOM 1766 C C . ARG A 1 231 ? 9.746 -21.776 -17.309 1.00 84.19 231 ARG A C 1
ATOM 1768 O O . ARG A 1 231 ? 8.769 -21.735 -16.570 1.00 84.19 231 ARG A O 1
ATOM 1775 N N . LEU A 1 232 ? 9.795 -22.531 -18.403 1.00 85.94 232 LEU A N 1
ATOM 1776 C CA . LEU A 1 232 ? 8.741 -23.463 -18.797 1.00 85.94 232 LEU A CA 1
ATOM 1777 C C . LEU A 1 232 ? 9.032 -24.899 -18.342 1.00 85.94 232 LEU A C 1
ATOM 1779 O O . LEU A 1 232 ? 8.198 -25.775 -18.551 1.00 85.94 232 LEU A O 1
ATOM 1783 N N . GLY A 1 233 ? 10.201 -25.152 -17.744 1.00 89.19 233 GLY A N 1
ATOM 1784 C CA . GLY A 1 233 ? 10.655 -26.499 -17.399 1.00 89.19 233 GLY A CA 1
ATOM 1785 C C . GLY A 1 233 ? 10.937 -27.389 -18.614 1.00 89.19 233 GLY A C 1
ATOM 1786 O O . GLY A 1 233 ? 10.946 -28.605 -18.463 1.00 89.19 233 GLY A O 1
ATOM 1787 N N . ILE A 1 234 ? 11.151 -26.801 -19.796 1.00 91.31 234 ILE A N 1
ATOM 1788 C CA . ILE A 1 234 ? 11.420 -27.525 -21.048 1.00 91.31 234 ILE A CA 1
ATOM 1789 C C . ILE A 1 234 ? 12.934 -27.645 -21.228 1.00 91.31 234 ILE A C 1
ATOM 1791 O O . ILE A 1 234 ? 13.654 -26.650 -21.108 1.00 91.31 234 ILE A O 1
ATOM 1795 N N . ARG A 1 235 ? 13.416 -28.844 -21.545 1.00 93.25 235 ARG A N 1
ATOM 1796 C CA . ARG A 1 235 ? 14.815 -29.136 -21.866 1.00 93.25 235 ARG A CA 1
ATOM 1797 C C . ARG A 1 235 ? 14.997 -29.347 -23.360 1.00 93.25 235 ARG A C 1
ATOM 1799 O O . ARG A 1 235 ? 14.076 -29.750 -24.071 1.00 93.25 235 ARG A O 1
ATOM 1806 N N . LYS A 1 236 ? 16.216 -29.125 -23.839 1.00 94.62 236 LYS A N 1
ATOM 1807 C CA . LYS A 1 236 ? 16.613 -29.487 -25.196 1.00 94.62 236 LYS A CA 1
ATOM 1808 C C . LYS A 1 236 ? 16.320 -30.970 -25.455 1.00 94.62 236 LYS A C 1
ATOM 1810 O O . LYS A 1 236 ? 16.762 -31.836 -24.705 1.00 94.62 236 LYS A O 1
ATOM 1815 N N . GLY A 1 237 ? 15.620 -31.249 -26.550 1.00 92.81 237 GLY A N 1
ATOM 1816 C CA . GLY A 1 237 ? 15.174 -32.583 -26.950 1.00 92.81 237 GLY A CA 1
ATOM 1817 C C . GLY A 1 237 ? 13.743 -32.929 -26.531 1.00 92.81 237 GLY A C 1
ATOM 1818 O O . GLY A 1 237 ? 13.201 -33.906 -27.043 1.00 92.81 237 GLY A O 1
ATOM 1819 N N . ASP A 1 238 ? 13.105 -32.133 -25.669 1.00 94.69 238 ASP A N 1
ATOM 1820 C CA . ASP A 1 238 ? 11.720 -32.375 -25.262 1.00 94.69 238 ASP A CA 1
ATOM 1821 C C . ASP A 1 238 ? 10.745 -32.124 -26.421 1.00 94.69 238 ASP A C 1
ATOM 1823 O O . ASP A 1 238 ? 10.881 -31.159 -27.179 1.00 94.69 238 ASP A O 1
ATOM 1827 N N . LEU A 1 239 ? 9.715 -32.966 -26.532 1.00 95.12 239 LEU A N 1
ATOM 1828 C CA . LEU A 1 239 ? 8.581 -32.723 -27.421 1.00 95.12 239 LEU A CA 1
ATOM 1829 C C . LEU A 1 239 ? 7.623 -31.726 -26.754 1.00 95.12 239 LEU A C 1
ATOM 1831 O O . LEU A 1 239 ? 6.907 -32.062 -25.810 1.00 95.12 239 LEU A O 1
ATOM 1835 N N . VAL A 1 240 ? 7.596 -30.496 -27.256 1.00 94.56 240 VAL A N 1
ATOM 1836 C CA . VAL A 1 240 ? 6.766 -29.409 -26.732 1.00 94.56 240 VAL A CA 1
ATOM 1837 C C . VAL A 1 240 ? 5.441 -29.374 -27.473 1.00 94.56 240 VAL A C 1
ATOM 1839 O O . VAL A 1 240 ? 5.409 -29.275 -28.698 1.00 94.56 240 VAL A O 1
ATOM 1842 N N . HIS A 1 241 ? 4.340 -29.401 -26.725 1.00 95.19 241 HIS A N 1
ATOM 1843 C CA . HIS A 1 241 ? 2.998 -29.200 -27.262 1.00 95.19 241 HIS A CA 1
ATOM 1844 C C . HIS A 1 241 ? 2.536 -27.758 -27.028 1.00 95.19 241 HIS A C 1
ATOM 1846 O O . HIS A 1 241 ? 2.437 -27.301 -25.884 1.00 95.19 241 HIS A O 1
ATOM 1852 N N . VAL A 1 242 ? 2.258 -27.052 -28.122 1.00 95.19 242 VAL A N 1
ATOM 1853 C CA . VAL A 1 242 ? 1.745 -25.682 -28.132 1.00 95.19 242 VAL A CA 1
ATOM 1854 C C . VAL A 1 242 ? 0.261 -25.727 -28.443 1.00 95.19 242 VAL A C 1
ATOM 1856 O O . VAL A 1 242 ? -0.144 -26.302 -29.453 1.00 95.19 242 VAL A O 1
ATOM 1859 N N . ARG A 1 243 ? -0.547 -25.118 -27.578 1.00 95.31 243 ARG A N 1
ATOM 1860 C CA . ARG A 1 243 ? -1.992 -24.985 -27.767 1.00 95.31 243 ARG A CA 1
ATOM 1861 C C . ARG A 1 243 ? -2.326 -23.610 -28.312 1.00 95.31 243 ARG A C 1
ATOM 1863 O O . ARG A 1 243 ? -1.646 -22.630 -28.009 1.00 95.31 243 ARG A O 1
ATOM 1870 N N . LYS A 1 244 ? -3.424 -23.512 -29.053 1.00 95.38 244 LYS A N 1
ATOM 1871 C CA . LYS A 1 244 ? -4.009 -22.240 -29.466 1.00 95.38 244 LYS A CA 1
ATOM 1872 C C . LYS A 1 244 ? -4.175 -21.321 -28.251 1.00 95.38 244 LYS A C 1
ATOM 1874 O O . LYS A 1 244 ? -4.792 -21.696 -27.255 1.00 95.38 244 LYS A O 1
ATOM 1879 N N . GLY A 1 245 ? -3.635 -20.110 -28.353 1.00 91.56 245 GLY A N 1
ATOM 1880 C CA . GLY A 1 245 ? -3.623 -19.110 -27.285 1.00 91.56 245 GLY A CA 1
ATOM 1881 C C . GLY A 1 245 ? -2.388 -19.131 -26.376 1.00 91.56 245 GLY A C 1
ATOM 1882 O O . GLY A 1 245 ? -2.236 -18.200 -25.588 1.00 91.56 245 GLY A O 1
ATOM 1883 N N . ASP A 1 246 ? -1.495 -20.122 -26.483 1.00 92.62 246 ASP A N 1
ATOM 1884 C CA . ASP A 1 246 ? -0.196 -20.080 -25.797 1.00 92.62 246 ASP A CA 1
ATOM 1885 C C . ASP A 1 246 ? 0.656 -18.919 -26.336 1.00 92.62 246 ASP A C 1
ATOM 1887 O O . ASP A 1 246 ? 0.651 -18.649 -27.538 1.00 92.62 246 ASP A O 1
ATOM 1891 N N . TYR A 1 247 ? 1.425 -18.254 -25.468 1.00 94.12 247 TYR A N 1
ATOM 1892 C CA . TYR A 1 247 ? 2.401 -17.251 -25.903 1.00 94.12 247 TYR A CA 1
ATOM 1893 C C . TYR A 1 247 ? 3.531 -17.909 -26.692 1.00 94.12 247 TYR A C 1
ATOM 1895 O O . TYR A 1 247 ? 4.073 -18.939 -26.278 1.00 94.12 247 TYR A O 1
ATOM 1903 N N . VAL A 1 248 ? 3.897 -17.296 -27.818 1.00 95.25 248 VAL A N 1
ATOM 1904 C CA . VAL A 1 248 ? 4.958 -17.794 -28.700 1.00 95.25 248 VAL A CA 1
ATOM 1905 C C . VAL A 1 248 ? 5.876 -16.669 -29.152 1.00 95.25 248 VAL A C 1
ATOM 1907 O O . VAL A 1 248 ? 5.442 -15.526 -29.283 1.00 95.25 248 VAL A O 1
ATOM 1910 N N . ASP A 1 249 ? 7.139 -16.991 -29.412 1.00 93.75 249 ASP A N 1
ATOM 1911 C CA . ASP A 1 249 ? 8.079 -16.051 -30.016 1.00 93.75 249 ASP A CA 1
ATOM 1912 C C . ASP A 1 249 ? 7.878 -15.909 -31.539 1.00 93.75 249 ASP A C 1
ATOM 1914 O O . ASP A 1 249 ? 6.985 -16.510 -32.149 1.00 93.75 249 ASP A O 1
ATOM 1918 N N . TYR A 1 250 ? 8.725 -15.104 -32.185 1.00 93.38 250 TYR A N 1
ATOM 1919 C CA . TYR A 1 250 ? 8.670 -14.885 -33.634 1.00 93.38 250 TYR A CA 1
ATOM 1920 C C . TYR A 1 250 ? 8.995 -16.132 -34.472 1.00 93.38 250 TYR A C 1
ATOM 1922 O O . TYR A 1 250 ? 8.715 -16.133 -35.667 1.00 93.38 250 TYR A O 1
ATOM 1930 N N . LEU A 1 251 ? 9.545 -17.188 -33.863 1.00 92.19 251 LEU A N 1
ATOM 1931 C CA . LEU A 1 251 ? 9.828 -18.472 -34.508 1.00 92.19 251 LEU A CA 1
ATOM 1932 C C . LEU A 1 251 ? 8.749 -19.528 -34.211 1.00 92.19 251 LEU A C 1
ATOM 1934 O O . LEU A 1 251 ? 8.896 -20.677 -34.617 1.00 92.19 251 LEU A O 1
ATOM 1938 N N . GLY A 1 252 ? 7.668 -19.164 -33.512 1.00 92.75 252 GLY A N 1
ATOM 1939 C CA . GLY A 1 252 ? 6.613 -20.106 -33.136 1.00 92.75 252 GLY A CA 1
ATOM 1940 C C . GLY A 1 252 ? 7.035 -21.060 -32.017 1.00 92.75 252 GLY A C 1
ATOM 1941 O O . GLY A 1 252 ? 6.563 -22.188 -31.951 1.00 92.75 252 GLY A O 1
ATOM 1942 N N . ARG A 1 253 ? 7.951 -20.653 -31.139 1.00 93.62 253 ARG A N 1
ATOM 1943 C CA . ARG A 1 253 ? 8.357 -21.457 -29.978 1.00 93.62 253 ARG A CA 1
ATOM 1944 C C . ARG A 1 253 ? 7.606 -20.959 -28.757 1.00 93.62 253 ARG A C 1
ATOM 1946 O O . ARG A 1 253 ? 7.438 -19.753 -28.592 1.00 93.62 253 ARG A O 1
ATOM 1953 N N . LYS A 1 254 ? 7.143 -21.874 -27.905 1.00 94.00 254 LYS A N 1
ATOM 1954 C CA . LYS A 1 254 ? 6.384 -21.521 -26.700 1.00 94.00 254 LYS A CA 1
ATOM 1955 C C . LYS A 1 254 ? 7.259 -20.711 -25.749 1.00 94.00 254 LYS A C 1
ATOM 1957 O O . LYS A 1 254 ? 8.395 -21.097 -25.481 1.00 94.00 254 LYS A O 1
ATOM 1962 N N . VAL A 1 255 ? 6.715 -19.624 -25.213 1.00 91.94 255 VAL A N 1
ATOM 1963 C CA . VAL A 1 255 ? 7.396 -18.763 -24.237 1.00 91.94 255 VAL A CA 1
ATOM 1964 C C . VAL A 1 255 ? 6.551 -18.576 -22.982 1.00 91.94 255 VAL A C 1
ATOM 1966 O O . VAL A 1 255 ? 5.329 -18.735 -22.995 1.00 91.94 255 VAL A O 1
ATOM 1969 N N . ALA A 1 256 ? 7.217 -18.279 -21.867 1.00 87.56 256 ALA A N 1
ATOM 1970 C CA . ALA A 1 256 ? 6.540 -17.934 -20.625 1.00 87.56 256 ALA A CA 1
ATOM 1971 C C . ALA A 1 256 ? 5.876 -16.545 -20.742 1.00 87.56 256 ALA A C 1
ATOM 1973 O O . ALA A 1 256 ? 6.309 -15.736 -21.567 1.00 87.56 256 ALA A O 1
ATOM 1974 N N . PRO A 1 257 ? 4.849 -16.227 -19.929 1.00 82.88 257 PRO A N 1
ATOM 1975 C CA . PRO A 1 257 ? 4.233 -14.899 -19.915 1.00 82.88 257 PRO A CA 1
ATOM 1976 C C . PRO A 1 257 ? 5.222 -13.746 -19.698 1.00 82.88 257 PRO A C 1
ATOM 1978 O O . PRO A 1 257 ? 4.964 -12.636 -20.146 1.00 82.88 257 PRO A O 1
ATOM 1981 N N . GLU A 1 258 ? 6.351 -13.989 -19.035 1.00 80.38 258 GLU A N 1
ATOM 1982 C CA . GLU A 1 258 ? 7.414 -13.006 -18.803 1.00 80.38 258 GLU A CA 1
ATOM 1983 C C . GLU A 1 258 ? 8.295 -12.764 -20.041 1.00 80.38 258 GLU A C 1
ATOM 1985 O O . GLU A 1 258 ? 8.958 -11.734 -20.120 1.00 80.38 258 GLU A O 1
ATOM 1990 N N . ASP A 1 259 ? 8.289 -13.695 -20.999 1.00 85.00 259 ASP A N 1
ATOM 1991 C CA . ASP A 1 259 ? 9.095 -13.681 -22.231 1.00 85.00 259 ASP A CA 1
ATOM 1992 C C . ASP A 1 259 ? 8.235 -13.477 -23.491 1.00 85.00 259 ASP A C 1
ATOM 1994 O O . ASP A 1 259 ? 8.684 -13.692 -24.619 1.00 85.00 259 ASP A O 1
ATOM 1998 N N . ARG A 1 260 ? 6.969 -13.089 -23.308 1.00 89.25 260 ARG A N 1
ATOM 1999 C CA . ARG A 1 260 ? 6.029 -12.829 -24.402 1.00 89.25 260 ARG A CA 1
ATOM 2000 C C . ARG A 1 260 ? 6.516 -11.682 -25.289 1.00 89.25 260 ARG A C 1
ATOM 2002 O O . ARG A 1 260 ? 7.026 -10.673 -24.806 1.00 89.25 260 ARG A O 1
ATOM 2009 N N . VAL A 1 261 ? 6.298 -11.821 -26.594 1.00 91.31 261 VAL A N 1
ATOM 2010 C CA . VAL A 1 261 ? 6.676 -10.815 -27.596 1.00 91.31 261 VAL A CA 1
ATOM 2011 C C . VAL A 1 261 ? 5.433 -10.172 -28.214 1.00 91.31 261 VAL A C 1
ATOM 2013 O O . VAL A 1 261 ? 4.393 -10.832 -28.306 1.00 91.31 261 VAL A O 1
ATOM 2016 N N . PRO A 1 262 ? 5.483 -8.890 -28.607 1.00 93.62 262 PRO A N 1
ATOM 2017 C CA . PRO A 1 262 ? 4.373 -8.246 -29.301 1.00 93.62 262 PRO A CA 1
ATOM 2018 C C . PRO A 1 262 ? 4.151 -8.846 -30.695 1.00 93.62 262 PRO A C 1
ATOM 2020 O O . PRO A 1 262 ? 5.075 -9.340 -31.339 1.00 93.62 262 PRO A O 1
ATOM 2023 N N . ASP A 1 263 ? 2.914 -8.791 -31.178 1.00 94.31 263 ASP A N 1
ATOM 2024 C CA . ASP A 1 263 ? 2.564 -9.197 -32.533 1.00 94.31 263 ASP A CA 1
ATOM 2025 C C . ASP A 1 263 ? 3.081 -8.158 -33.535 1.00 94.31 263 ASP A C 1
ATOM 2027 O O . ASP A 1 263 ? 2.824 -6.958 -33.402 1.00 94.31 263 ASP A O 1
ATOM 2031 N N . TYR A 1 264 ? 3.837 -8.623 -34.526 1.00 94.19 264 TYR A N 1
ATOM 2032 C CA . TYR A 1 264 ? 4.454 -7.785 -35.549 1.00 94.19 264 TYR A CA 1
ATOM 2033 C C . TYR A 1 264 ? 3.622 -7.827 -36.825 1.00 94.19 264 TYR A C 1
ATOM 2035 O O . TYR A 1 264 ? 3.278 -8.904 -37.312 1.00 94.19 264 TYR A O 1
ATOM 2043 N N . ASP A 1 265 ? 3.315 -6.655 -37.368 1.00 93.31 265 ASP A N 1
ATOM 2044 C CA . ASP A 1 265 ? 2.621 -6.512 -38.636 1.00 93.31 265 ASP A CA 1
ATOM 2045 C C . ASP A 1 265 ? 3.640 -6.258 -39.765 1.00 93.31 265 ASP A C 1
ATOM 2047 O O . ASP A 1 265 ? 4.230 -5.172 -39.819 1.00 93.31 265 ASP A O 1
ATOM 2051 N N . PRO A 1 266 ? 3.873 -7.234 -40.663 1.00 92.06 266 PRO A N 1
ATOM 2052 C CA . PRO A 1 266 ? 4.843 -7.082 -41.742 1.00 92.06 266 PRO A CA 1
ATOM 2053 C C . PRO A 1 266 ? 4.388 -6.106 -42.834 1.00 92.06 266 PRO A C 1
ATOM 2055 O O . PRO A 1 266 ? 5.240 -5.591 -43.552 1.00 92.06 266 PRO A O 1
ATOM 2058 N N . GLU A 1 267 ? 3.086 -5.833 -42.972 1.00 93.94 267 GLU A N 1
ATOM 2059 C CA . GLU A 1 267 ? 2.568 -4.914 -43.993 1.00 93.94 267 GLU A CA 1
ATOM 2060 C C . GLU A 1 267 ? 2.845 -3.460 -43.608 1.00 93.94 267 GLU A C 1
ATOM 2062 O O . GLU A 1 267 ? 3.247 -2.647 -44.439 1.00 93.94 267 GLU A O 1
ATOM 2067 N N . THR A 1 268 ? 2.667 -3.132 -42.327 1.00 93.81 268 THR A N 1
ATOM 2068 C CA . THR A 1 268 ? 2.908 -1.773 -41.814 1.00 93.81 268 THR A CA 1
ATOM 2069 C C . THR A 1 268 ? 4.319 -1.575 -41.263 1.00 93.81 268 THR A C 1
ATOM 2071 O O . THR A 1 268 ? 4.744 -0.439 -41.038 1.00 93.81 268 THR A O 1
ATOM 2074 N N . GLY A 1 269 ? 5.042 -2.668 -41.006 1.00 91.88 269 GLY A N 1
ATOM 2075 C CA . GLY A 1 269 ? 6.344 -2.665 -40.349 1.00 91.88 269 GLY A CA 1
ATOM 2076 C C . GLY A 1 269 ? 6.291 -2.267 -38.869 1.00 91.88 269 GLY A C 1
ATOM 2077 O O . GLY A 1 269 ? 7.323 -1.902 -38.302 1.00 91.88 269 GLY A O 1
ATOM 2078 N N . ARG A 1 270 ? 5.107 -2.289 -38.242 1.00 92.75 270 ARG A N 1
ATOM 2079 C CA . ARG A 1 270 ? 4.874 -1.837 -36.861 1.00 92.75 270 ARG A CA 1
ATOM 2080 C C . ARG A 1 270 ? 4.397 -2.981 -35.970 1.00 92.75 270 ARG A C 1
ATOM 2082 O O . ARG A 1 270 ? 3.778 -3.938 -36.423 1.00 92.75 270 ARG A O 1
ATOM 2089 N N . PHE A 1 271 ? 4.656 -2.861 -34.672 1.00 93.44 271 PHE A N 1
ATOM 2090 C CA . PHE A 1 271 ? 4.058 -3.751 -33.677 1.00 93.44 271 PHE A CA 1
ATOM 2091 C C . PHE A 1 271 ? 2.610 -3.349 -33.402 1.00 93.44 271 PHE A C 1
ATOM 2093 O O . PHE A 1 271 ? 2.298 -2.159 -33.299 1.00 93.44 271 PHE A O 1
ATOM 2100 N N . LYS A 1 272 ? 1.727 -4.340 -33.273 1.00 94.44 272 LYS A N 1
ATOM 2101 C CA . LYS A 1 272 ? 0.309 -4.115 -32.993 1.00 94.44 272 LYS A CA 1
ATOM 2102 C C . LYS A 1 272 ? 0.106 -3.731 -31.531 1.00 94.44 272 LYS A C 1
ATOM 2104 O O . LYS A 1 272 ? 0.677 -4.333 -30.620 1.00 94.44 272 LYS A O 1
ATOM 2109 N N . ILE A 1 273 ? -0.769 -2.758 -31.322 1.00 93.38 273 ILE A N 1
ATOM 2110 C CA . ILE A 1 273 ? -1.222 -2.311 -30.006 1.00 93.38 273 ILE A CA 1
ATOM 2111 C C . ILE A 1 273 ? -2.718 -2.581 -29.861 1.00 93.38 273 ILE A C 1
ATOM 2113 O O . ILE A 1 273 ? -3.450 -2.610 -30.851 1.00 93.38 273 ILE A O 1
ATOM 2117 N N . GLU A 1 274 ? -3.167 -2.777 -28.630 1.00 93.44 274 GLU A N 1
ATOM 2118 C CA . GLU A 1 274 ? -4.576 -2.870 -28.263 1.00 93.44 274 GLU A CA 1
ATOM 2119 C C . GLU A 1 274 ? -4.883 -1.899 -27.120 1.00 93.44 274 GLU A C 1
ATOM 2121 O O . GLU A 1 274 ? -4.059 -1.698 -26.224 1.00 93.44 274 GLU A O 1
ATOM 2126 N N . MET A 1 275 ? -6.068 -1.290 -27.158 1.00 93.81 275 MET A N 1
ATOM 2127 C CA . MET A 1 275 ? -6.567 -0.457 -26.067 1.00 93.81 275 MET A CA 1
ATOM 2128 C C . MET A 1 275 ? -7.263 -1.362 -25.055 1.00 93.81 275 MET A C 1
ATOM 2130 O O . MET A 1 275 ? -8.234 -2.037 -25.396 1.00 93.81 275 MET A O 1
ATOM 2134 N N . LYS A 1 276 ? -6.749 -1.398 -23.826 1.00 93.75 276 LYS A N 1
ATOM 2135 C CA . LYS A 1 276 ? -7.355 -2.126 -22.711 1.00 93.75 276 LYS A CA 1
ATOM 2136 C C . LYS A 1 276 ? -8.152 -1.184 -21.824 1.00 93.75 276 LYS A C 1
ATOM 2138 O O . LYS A 1 276 ? -7.682 -0.111 -21.450 1.00 93.75 276 LYS A O 1
ATOM 2143 N N . THR A 1 277 ? -9.334 -1.640 -21.445 1.00 93.94 277 THR A N 1
ATOM 2144 C CA . THR A 1 277 ? -10.228 -1.012 -20.472 1.00 93.94 277 THR A CA 1
ATOM 2145 C C . THR A 1 277 ? -10.017 -1.610 -19.079 1.00 93.94 277 THR A C 1
ATOM 2147 O O . THR A 1 277 ? -9.407 -2.670 -18.923 1.00 93.94 277 THR A O 1
ATOM 2150 N N . TRP A 1 278 ? -10.589 -0.990 -18.043 1.00 92.44 278 TRP A N 1
ATOM 2151 C CA . TRP A 1 278 ? -10.582 -1.553 -16.687 1.00 92.44 278 TRP A CA 1
ATOM 2152 C C . TRP A 1 278 ? -11.122 -2.995 -16.619 1.00 92.44 278 TRP A C 1
ATOM 2154 O O . TRP A 1 278 ? -10.531 -3.849 -15.958 1.00 92.44 278 TRP A O 1
ATOM 2164 N N . LYS A 1 279 ? -12.179 -3.301 -17.385 1.00 93.12 279 LYS A N 1
ATOM 2165 C CA . LYS A 1 279 ? -12.778 -4.647 -17.459 1.00 93.12 279 LYS A CA 1
ATOM 2166 C C . LYS A 1 279 ? -11.806 -5.698 -18.000 1.00 93.12 279 LYS A C 1
ATOM 2168 O O . LYS A 1 279 ? -11.908 -6.875 -17.656 1.00 93.12 279 LYS A O 1
ATOM 2173 N N . ASP A 1 280 ? -10.862 -5.305 -18.852 1.00 94.50 280 ASP A N 1
ATOM 2174 C CA . ASP A 1 280 ? -9.824 -6.212 -19.346 1.00 94.50 280 ASP A CA 1
ATOM 2175 C C . ASP A 1 280 ? -8.864 -6.609 -18.225 1.00 94.50 280 ASP A C 1
ATOM 2177 O O . ASP A 1 280 ? -8.558 -7.793 -18.068 1.00 94.50 280 ASP A O 1
ATOM 2181 N N . PHE A 1 281 ? -8.466 -5.646 -17.391 1.00 94.50 281 PHE A N 1
ATOM 2182 C CA . PHE A 1 281 ? -7.617 -5.898 -16.228 1.00 94.50 281 PHE A CA 1
ATOM 2183 C C . PHE A 1 281 ? -8.337 -6.699 -15.137 1.00 94.50 281 PHE A C 1
ATOM 2185 O O . PHE A 1 281 ? -7.709 -7.545 -14.503 1.00 94.50 281 PHE A O 1
ATOM 2192 N N . GLU A 1 282 ? -9.649 -6.510 -14.954 1.00 94.19 282 GLU A N 1
ATOM 2193 C CA . GLU A 1 282 ? -10.465 -7.351 -14.065 1.00 94.19 282 GLU A CA 1
ATOM 2194 C C . GLU A 1 282 ? -10.446 -8.819 -14.506 1.00 94.19 282 GLU A C 1
ATOM 2196 O O . GLU A 1 282 ? -10.123 -9.707 -13.713 1.00 94.19 282 GLU A O 1
ATOM 2201 N N . ARG A 1 283 ? -10.695 -9.081 -15.796 1.00 95.44 283 ARG A N 1
ATOM 2202 C CA . ARG A 1 283 ? -10.652 -10.440 -16.362 1.00 95.44 283 ARG A CA 1
ATOM 2203 C C . ARG A 1 283 ? -9.263 -11.068 -16.267 1.00 95.44 283 ARG A C 1
ATOM 2205 O O . ARG A 1 283 ? -9.142 -12.261 -15.983 1.00 95.44 283 ARG A O 1
ATOM 2212 N N . GLU A 1 284 ? -8.214 -10.283 -16.503 1.00 93.38 284 GLU A N 1
ATOM 2213 C CA . GLU A 1 284 ? -6.829 -10.747 -16.407 1.00 93.38 284 GLU A CA 1
ATOM 2214 C C . GLU A 1 284 ? -6.456 -11.090 -14.955 1.00 93.38 284 GLU A C 1
ATOM 2216 O O . GLU A 1 284 ? -5.938 -12.180 -14.701 1.00 93.38 284 GLU A O 1
ATOM 2221 N N . ALA A 1 285 ? -6.813 -10.237 -13.990 1.00 95.31 285 ALA A N 1
ATOM 2222 C CA . ALA A 1 285 ? -6.622 -10.500 -12.564 1.00 95.31 285 ALA A CA 1
ATOM 2223 C C . ALA A 1 285 ? -7.363 -11.766 -12.106 1.00 95.31 285 ALA A C 1
ATOM 2225 O O . ALA A 1 285 ? -6.786 -12.616 -11.423 1.00 95.31 285 ALA A O 1
ATOM 2226 N N . GLU A 1 286 ? -8.621 -11.951 -12.519 1.00 95.62 286 GLU A N 1
ATOM 2227 C CA . GLU A 1 286 ? -9.381 -13.169 -12.226 1.00 95.62 286 GLU A CA 1
ATOM 2228 C C . GLU A 1 286 ? -8.713 -14.428 -12.781 1.00 95.62 286 GLU A C 1
ATOM 2230 O O . GLU A 1 286 ? -8.640 -15.446 -12.087 1.00 95.62 286 GLU A O 1
ATOM 2235 N N . LYS A 1 287 ? -8.229 -14.376 -14.027 1.00 93.69 287 LYS A N 1
ATOM 2236 C CA . LYS A 1 287 ? -7.539 -15.502 -14.661 1.00 93.69 287 LYS A CA 1
ATOM 2237 C C . LYS A 1 287 ? -6.268 -15.862 -13.892 1.00 93.69 287 LYS A C 1
ATOM 2239 O O . LYS A 1 287 ? -6.096 -17.025 -13.528 1.00 93.69 287 LYS A O 1
ATOM 2244 N N . ILE A 1 288 ? -5.435 -14.868 -13.578 1.00 92.31 288 ILE A N 1
ATOM 2245 C CA . ILE A 1 288 ? -4.200 -15.054 -12.804 1.00 92.31 288 ILE A CA 1
ATOM 2246 C C . ILE A 1 288 ? -4.512 -15.676 -11.437 1.00 92.31 288 ILE A C 1
ATOM 2248 O O . ILE A 1 288 ? -3.887 -16.659 -11.037 1.00 92.31 288 ILE A O 1
ATOM 2252 N N . ASN A 1 289 ? -5.525 -15.160 -10.741 1.00 95.25 289 ASN A N 1
ATOM 2253 C CA . ASN A 1 289 ? -5.931 -15.674 -9.435 1.00 95.25 289 ASN A CA 1
ATOM 2254 C C . ASN A 1 289 ? -6.449 -17.119 -9.502 1.00 95.25 289 ASN A C 1
ATOM 2256 O O . ASN A 1 289 ? -6.124 -17.922 -8.626 1.00 95.25 289 ASN A O 1
ATOM 2260 N N . LYS A 1 290 ? -7.215 -17.482 -10.540 1.00 94.69 290 LYS A N 1
ATOM 2261 C CA . LYS A 1 290 ? -7.678 -18.865 -10.763 1.00 94.69 290 LYS A CA 1
ATOM 2262 C C . LYS A 1 290 ? -6.506 -19.817 -10.997 1.00 94.69 290 LYS A C 1
ATOM 2264 O O . LYS A 1 290 ? -6.460 -20.887 -10.393 1.00 94.69 290 LYS A O 1
ATOM 2269 N N . GLU A 1 291 ? -5.540 -19.419 -11.821 1.00 90.81 291 GLU A N 1
ATOM 2270 C CA . GLU A 1 291 ? -4.333 -20.209 -12.083 1.00 90.81 291 GLU A CA 1
ATOM 2271 C C . GLU A 1 291 ? -3.475 -20.380 -10.822 1.00 90.81 291 GLU A C 1
ATOM 2273 O O . GLU A 1 291 ? -3.006 -21.480 -10.528 1.00 90.81 291 GLU A O 1
ATOM 2278 N N . MET A 1 292 ? -3.303 -19.314 -10.037 1.00 93.00 292 MET A N 1
ATOM 2279 C CA . MET A 1 292 ? -2.587 -19.366 -8.762 1.00 93.00 292 MET A CA 1
ATOM 2280 C C . MET A 1 292 ? -3.285 -20.265 -7.735 1.00 93.00 292 MET A C 1
ATOM 2282 O O . MET A 1 292 ? -2.622 -21.075 -7.087 1.00 93.00 292 MET A O 1
ATOM 2286 N N . ALA A 1 293 ? -4.611 -20.166 -7.602 1.00 93.81 293 ALA A N 1
ATOM 2287 C CA . ALA A 1 293 ? -5.389 -21.027 -6.713 1.00 93.81 293 ALA A CA 1
ATOM 2288 C C . ALA A 1 293 ? -5.269 -22.508 -7.111 1.00 93.81 293 ALA A C 1
ATOM 2290 O O . ALA A 1 293 ? -5.065 -23.364 -6.249 1.00 93.81 293 ALA A O 1
ATOM 2291 N N . ALA A 1 294 ? -5.334 -22.806 -8.415 1.00 92.81 294 ALA A N 1
ATOM 2292 C CA . ALA A 1 294 ? -5.161 -24.159 -8.939 1.00 92.81 294 ALA A CA 1
ATOM 2293 C C . ALA A 1 294 ? -3.763 -24.719 -8.630 1.00 92.81 294 ALA A C 1
ATOM 2295 O O . ALA A 1 294 ? -3.651 -25.854 -8.172 1.00 92.81 294 ALA A O 1
ATOM 2296 N N . LYS A 1 295 ? -2.704 -23.911 -8.797 1.00 90.62 295 LYS A N 1
ATOM 2297 C CA . LYS A 1 295 ? -1.324 -24.295 -8.447 1.00 90.62 295 LYS A CA 1
ATOM 2298 C C . LYS A 1 295 ? -1.143 -24.566 -6.950 1.00 90.62 295 LYS A C 1
ATOM 2300 O O . LYS A 1 295 ? -0.388 -25.457 -6.582 1.00 90.62 295 LYS A O 1
ATOM 2305 N N . LEU A 1 296 ? -1.820 -23.803 -6.091 1.00 93.25 296 LEU A N 1
ATOM 2306 C CA . LEU A 1 296 ? -1.743 -23.957 -4.634 1.00 93.25 296 LEU A CA 1
ATOM 2307 C C . LEU A 1 296 ? -2.667 -25.050 -4.079 1.00 93.25 296 LEU A C 1
ATOM 2309 O O . LEU A 1 296 ? -2.539 -25.404 -2.908 1.00 93.25 296 LEU A O 1
ATOM 2313 N N . GLY A 1 297 ? -3.619 -25.548 -4.873 1.00 94.31 297 GLY A N 1
ATOM 2314 C CA . GLY A 1 297 ? -4.615 -26.526 -4.430 1.00 94.31 297 GLY A CA 1
ATOM 2315 C C . GLY A 1 297 ? -5.589 -25.995 -3.369 1.00 94.31 297 GLY A C 1
ATOM 2316 O O . GLY A 1 297 ? -6.230 -26.782 -2.676 1.00 94.31 297 GLY A O 1
ATOM 2317 N N . ARG A 1 298 ? -5.698 -24.669 -3.206 1.00 93.62 298 ARG A N 1
ATOM 2318 C CA . ARG A 1 298 ? -6.610 -24.018 -2.251 1.00 93.62 298 ARG A CA 1
ATOM 2319 C C . ARG A 1 298 ? -7.032 -22.628 -2.734 1.00 93.62 298 ARG A C 1
ATOM 2321 O O . ARG A 1 298 ? -6.291 -22.005 -3.496 1.00 93.62 298 ARG A O 1
ATOM 2328 N N . PRO A 1 299 ? -8.161 -22.086 -2.241 1.00 91.81 299 PRO A N 1
ATOM 2329 C CA . PRO A 1 299 ? -8.498 -20.685 -2.454 1.00 91.81 299 PRO A CA 1
ATOM 2330 C C . PRO A 1 299 ? -7.382 -19.747 -1.969 1.00 91.81 299 PRO A C 1
ATOM 2332 O O . PRO A 1 299 ? -6.734 -19.996 -0.940 1.00 91.81 299 PRO A O 1
ATOM 2335 N N . LEU A 1 300 ? -7.170 -18.664 -2.716 1.00 90.94 300 LEU A N 1
ATOM 2336 C CA . LEU A 1 300 ? -6.252 -17.596 -2.332 1.00 90.94 300 LEU A CA 1
ATOM 2337 C C . LEU A 1 300 ? -6.814 -16.821 -1.146 1.00 90.94 300 LEU A C 1
ATOM 2339 O O . LEU A 1 300 ? -8.017 -16.565 -1.064 1.00 90.94 300 LEU A O 1
ATOM 2343 N N . ARG A 1 301 ? -5.931 -16.415 -0.236 1.00 87.56 301 ARG A N 1
ATOM 2344 C CA . ARG A 1 301 ? -6.268 -15.365 0.724 1.00 87.56 301 ARG A CA 1
ATOM 2345 C C . ARG A 1 301 ? -6.264 -14.012 0.017 1.00 87.56 301 ARG A C 1
ATOM 2347 O O . ARG A 1 301 ? -5.580 -13.839 -0.986 1.00 87.56 301 ARG A O 1
ATOM 2354 N N . TYR A 1 302 ? -6.976 -13.039 0.574 1.00 85.75 302 TYR A N 1
ATOM 2355 C CA . TYR A 1 302 ? -7.066 -11.696 -0.004 1.00 85.75 302 TYR A CA 1
ATOM 2356 C C . TYR A 1 302 ? -5.691 -11.027 -0.209 1.00 85.75 302 TYR A C 1
ATOM 2358 O O . TYR A 1 302 ? -5.465 -10.381 -1.225 1.00 85.75 302 TYR A O 1
ATOM 2366 N N . ASP A 1 303 ? -4.743 -11.237 0.710 1.00 85.25 303 ASP A N 1
ATOM 2367 C CA . ASP A 1 303 ? -3.360 -10.751 0.597 1.00 85.25 303 ASP A CA 1
ATOM 2368 C C . ASP A 1 303 ? -2.567 -11.419 -0.542 1.00 85.25 303 ASP A C 1
ATOM 2370 O O . ASP A 1 303 ? -1.620 -10.833 -1.063 1.00 85.25 303 ASP A O 1
ATOM 2374 N N . GLU A 1 304 ? -2.966 -12.624 -0.952 1.00 90.25 304 GLU A N 1
ATOM 2375 C CA . GLU A 1 304 ? -2.337 -13.390 -2.033 1.00 90.25 304 GLU A CA 1
ATOM 2376 C C . GLU A 1 304 ? -2.956 -13.092 -3.402 1.00 90.25 304 GLU A C 1
ATOM 2378 O O . GLU A 1 304 ? -2.335 -13.380 -4.421 1.00 90.25 304 GLU A O 1
ATOM 2383 N N . MET A 1 305 ? -4.170 -12.539 -3.440 1.00 93.69 305 MET A N 1
ATOM 2384 C CA . MET A 1 305 ? -4.842 -12.200 -4.690 1.00 93.69 305 MET A CA 1
ATOM 2385 C C . MET A 1 305 ? -4.118 -11.058 -5.397 1.00 93.69 305 MET A C 1
ATOM 2387 O O . MET A 1 305 ? -3.723 -10.074 -4.771 1.00 93.69 305 MET A O 1
ATOM 2391 N N . ILE A 1 306 ? -3.985 -11.176 -6.713 1.00 94.38 306 ILE A N 1
ATOM 2392 C CA . ILE A 1 306 ? -3.591 -10.078 -7.587 1.00 94.38 306 ILE A CA 1
ATOM 2393 C C . ILE A 1 306 ? -4.848 -9.288 -7.949 1.00 94.38 306 ILE A C 1
ATOM 2395 O O . ILE A 1 306 ? -5.825 -9.862 -8.432 1.00 94.38 306 ILE A O 1
ATOM 2399 N N . LEU A 1 307 ? -4.835 -7.986 -7.686 1.00 95.44 307 LEU A N 1
ATOM 2400 C CA . LEU A 1 307 ? -5.952 -7.088 -7.964 1.00 95.44 307 LEU A CA 1
ATOM 2401 C C . LEU A 1 307 ? -5.816 -6.426 -9.347 1.00 95.44 307 LEU A C 1
ATOM 2403 O O . LEU A 1 307 ? -4.699 -6.319 -9.864 1.00 95.44 307 LEU A O 1
ATOM 2407 N N . PRO A 1 308 ? -6.922 -5.975 -9.966 1.00 94.81 308 PRO A N 1
ATOM 2408 C CA . PRO A 1 308 ? -6.895 -5.397 -11.312 1.00 94.81 308 PRO A CA 1
ATOM 2409 C C . PRO A 1 308 ? -5.954 -4.189 -11.440 1.00 94.81 308 PRO A C 1
ATOM 2411 O O . PRO A 1 308 ? -5.220 -4.083 -12.420 1.00 94.81 308 PRO A O 1
ATOM 2414 N N . GLU A 1 309 ? -5.880 -3.328 -10.422 1.00 94.75 309 GLU A N 1
ATOM 2415 C CA . GLU A 1 309 ? -4.955 -2.189 -10.374 1.00 94.75 309 GLU A CA 1
ATOM 2416 C C . GLU A 1 309 ? -3.477 -2.622 -10.356 1.00 94.75 309 GLU A C 1
ATOM 2418 O O . GLU A 1 309 ? -2.614 -1.934 -10.906 1.00 94.75 309 GLU A O 1
ATOM 2423 N N . GLU A 1 310 ? -3.172 -3.784 -9.768 1.00 95.81 310 GLU A N 1
ATOM 2424 C CA . GLU A 1 310 ? -1.821 -4.347 -9.769 1.00 95.81 310 GLU A CA 1
ATOM 2425 C C . GLU A 1 310 ? -1.475 -4.879 -11.162 1.00 95.81 310 GLU A C 1
ATOM 2427 O O . GLU A 1 310 ? -0.356 -4.674 -11.627 1.00 95.81 310 GLU A O 1
ATOM 2432 N N . VAL A 1 311 ? -2.425 -5.521 -11.856 1.00 94.12 311 VAL A N 1
ATOM 2433 C CA . VAL A 1 311 ? -2.238 -5.967 -13.249 1.00 94.12 311 VAL A CA 1
ATOM 2434 C C . VAL A 1 311 ? -2.038 -4.772 -14.177 1.00 94.12 311 VAL A C 1
ATOM 2436 O O . VAL A 1 311 ? -1.121 -4.794 -15.002 1.00 94.12 311 VAL A O 1
ATOM 2439 N N . TYR A 1 312 ? -2.847 -3.723 -14.013 1.00 93.69 312 TYR A N 1
ATOM 2440 C CA . TYR A 1 312 ? -2.733 -2.469 -14.754 1.00 93.69 312 TYR A CA 1
ATOM 2441 C C . TYR A 1 312 ? -1.316 -1.898 -14.639 1.00 93.69 312 TYR A C 1
ATOM 2443 O O . TYR A 1 312 ? -0.615 -1.768 -15.644 1.00 93.69 312 TYR A O 1
ATOM 2451 N N . VAL A 1 313 ? -0.846 -1.625 -13.414 1.00 94.31 313 VAL A N 1
ATOM 2452 C CA . VAL A 1 313 ? 0.464 -0.980 -13.224 1.00 94.31 313 VAL A CA 1
ATOM 2453 C C . VAL A 1 313 ? 1.595 -1.891 -13.665 1.00 94.31 313 VAL A C 1
ATOM 2455 O O . VAL A 1 313 ? 2.545 -1.425 -14.292 1.00 94.31 313 VAL A O 1
ATOM 2458 N N . LYS A 1 314 ? 1.500 -3.195 -13.391 1.00 92.19 314 LYS A N 1
ATOM 2459 C CA . LYS A 1 314 ? 2.532 -4.142 -13.821 1.00 92.19 314 LYS A CA 1
ATOM 2460 C C . LYS A 1 314 ? 2.625 -4.244 -15.338 1.00 92.19 314 LYS A C 1
ATOM 2462 O O . LYS A 1 314 ? 3.724 -4.447 -15.846 1.00 92.19 314 LYS A O 1
ATOM 2467 N N . SER A 1 315 ? 1.510 -4.087 -16.049 1.00 89.06 315 SER A N 1
ATOM 2468 C CA . SER A 1 315 ? 1.490 -4.071 -17.513 1.00 89.06 315 SER A CA 1
ATOM 2469 C C . SER A 1 315 ? 2.183 -2.828 -18.062 1.00 89.06 315 SER A C 1
ATOM 2471 O O . SER A 1 315 ? 3.042 -2.960 -18.929 1.00 89.06 315 SER A O 1
ATOM 2473 N N . THR A 1 316 ? 1.884 -1.648 -17.515 1.00 90.44 316 THR A N 1
ATOM 2474 C CA . THR A 1 316 ? 2.535 -0.390 -17.917 1.00 90.44 316 THR A CA 1
ATOM 2475 C C . THR A 1 316 ? 4.034 -0.414 -17.620 1.00 90.44 316 THR A C 1
ATOM 2477 O O . THR A 1 316 ? 4.845 -0.185 -18.512 1.00 90.44 316 THR A O 1
ATOM 2480 N N . LEU A 1 317 ? 4.425 -0.811 -16.405 1.00 92.81 317 LEU A N 1
ATOM 2481 C CA . LEU A 1 317 ? 5.837 -0.889 -16.019 1.00 92.81 317 LEU A CA 1
ATOM 2482 C C . LEU A 1 317 ? 6.619 -1.931 -16.827 1.00 92.81 317 LEU A C 1
ATOM 2484 O O . LEU A 1 317 ? 7.814 -1.759 -17.038 1.00 92.81 317 LEU A O 1
ATOM 2488 N N . ALA A 1 318 ? 5.972 -3.004 -17.295 1.00 89.25 318 ALA A N 1
ATOM 2489 C CA . ALA A 1 318 ? 6.620 -3.972 -18.179 1.00 89.25 318 ALA A CA 1
ATOM 2490 C C . ALA A 1 318 ? 6.957 -3.363 -19.551 1.00 89.25 318 ALA A C 1
ATOM 2492 O O . ALA A 1 318 ? 7.983 -3.708 -20.135 1.00 89.25 318 ALA A O 1
ATOM 2493 N N . VAL A 1 319 ? 6.116 -2.454 -20.059 1.00 89.31 319 VAL A N 1
ATOM 2494 C CA . VAL A 1 319 ? 6.391 -1.718 -21.302 1.00 89.31 319 VAL A CA 1
ATOM 2495 C C . VAL A 1 319 ? 7.551 -0.748 -21.095 1.00 89.31 319 VAL A C 1
ATOM 2497 O O . VAL A 1 319 ? 8.474 -0.743 -21.907 1.00 89.31 319 VAL A O 1
ATOM 2500 N N . ASP A 1 320 ? 7.553 0.000 -19.991 1.00 92.06 320 ASP A N 1
ATOM 2501 C CA . ASP A 1 320 ? 8.643 0.923 -19.649 1.00 92.06 320 ASP A CA 1
ATOM 2502 C C . ASP A 1 320 ? 9.979 0.180 -19.478 1.00 92.06 320 ASP A C 1
ATOM 2504 O O . ASP A 1 320 ? 11.007 0.597 -20.017 1.00 92.06 320 ASP A O 1
ATOM 2508 N N . GLU A 1 321 ? 9.954 -0.968 -18.789 1.00 93.31 321 GLU A N 1
ATOM 2509 C CA . GLU A 1 321 ? 11.099 -1.869 -18.626 1.00 93.31 321 GLU A CA 1
ATOM 2510 C C . GLU A 1 321 ? 11.633 -2.334 -19.992 1.00 93.31 321 GLU A C 1
ATOM 2512 O O . GLU A 1 321 ? 12.834 -2.241 -20.255 1.00 93.31 321 GLU A O 1
ATOM 2517 N N . ALA A 1 322 ? 10.756 -2.812 -20.879 1.00 89.31 322 ALA A N 1
ATOM 2518 C CA . ALA A 1 322 ? 11.143 -3.299 -22.203 1.00 89.31 322 ALA A CA 1
ATOM 2519 C C . ALA A 1 322 ? 11.685 -2.180 -23.106 1.00 89.31 322 ALA A C 1
ATOM 2521 O O . ALA A 1 322 ? 12.679 -2.381 -23.806 1.00 89.31 322 ALA A O 1
ATOM 2522 N N . HIS A 1 323 ? 11.068 -0.998 -23.071 1.00 92.62 323 HIS A N 1
ATOM 2523 C CA . HIS A 1 323 ? 11.514 0.178 -23.813 1.00 92.62 323 HIS A CA 1
ATOM 2524 C C . HIS A 1 323 ? 12.924 0.605 -23.387 1.00 92.62 323 HIS A C 1
ATOM 2526 O O . HIS A 1 323 ? 13.796 0.780 -24.240 1.00 92.62 323 HIS A O 1
ATOM 2532 N N . ALA A 1 324 ? 13.171 0.699 -22.078 1.00 95.50 324 ALA A N 1
ATOM 2533 C CA . ALA A 1 324 ? 14.482 1.050 -21.544 1.00 95.50 324 ALA A CA 1
ATOM 2534 C C . ALA A 1 324 ? 15.550 0.007 -21.921 1.00 95.50 324 ALA A C 1
ATOM 2536 O O . ALA A 1 324 ? 16.626 0.371 -22.395 1.00 95.50 324 ALA A O 1
ATOM 2537 N N . LYS A 1 325 ? 15.239 -1.296 -21.834 1.00 93.94 325 LYS A N 1
ATOM 2538 C CA . LYS A 1 325 ? 16.145 -2.362 -22.311 1.00 93.94 325 LYS A CA 1
ATOM 2539 C C . LYS A 1 325 ? 16.448 -2.242 -23.806 1.00 93.94 325 LYS A C 1
ATOM 2541 O O . LYS A 1 325 ? 17.595 -2.404 -24.216 1.00 93.94 325 LYS A O 1
ATOM 2546 N N . GLY A 1 326 ? 15.442 -1.934 -24.625 1.00 93.75 326 GLY A N 1
ATOM 2547 C CA . GLY A 1 326 ? 15.618 -1.720 -26.062 1.00 93.75 326 GLY A CA 1
ATOM 2548 C C . GLY A 1 326 ? 16.605 -0.591 -26.366 1.00 93.75 326 GLY A C 1
ATOM 2549 O O . GLY A 1 326 ? 17.531 -0.773 -27.156 1.00 93.75 326 GLY A O 1
ATOM 2550 N N . TRP A 1 327 ? 16.465 0.550 -25.686 1.00 96.06 327 TRP A N 1
ATOM 2551 C CA . TRP A 1 327 ? 17.393 1.672 -25.838 1.00 96.06 327 TRP A CA 1
ATOM 2552 C C . TRP A 1 327 ? 18.784 1.386 -25.285 1.00 96.06 327 TRP A C 1
ATOM 2554 O O . TRP A 1 327 ? 19.770 1.795 -25.896 1.00 96.06 327 TRP A O 1
ATOM 2564 N N . ALA A 1 328 ? 18.889 0.662 -24.170 1.00 95.81 328 ALA A N 1
ATOM 2565 C CA . ALA A 1 328 ? 20.177 0.236 -23.636 1.00 95.81 328 ALA A CA 1
ATOM 2566 C C . ALA A 1 328 ? 20.978 -0.562 -24.675 1.00 95.81 328 ALA A C 1
ATOM 2568 O O . ALA A 1 328 ? 22.154 -0.259 -24.910 1.00 95.81 328 ALA A O 1
ATOM 2569 N N . LEU A 1 329 ? 20.321 -1.520 -25.340 1.00 94.69 329 LEU A N 1
ATOM 2570 C CA . LEU A 1 329 ? 20.907 -2.324 -26.413 1.00 94.69 329 LEU A CA 1
ATOM 2571 C C . LEU A 1 329 ? 21.259 -1.483 -27.644 1.00 94.69 329 LEU A C 1
ATOM 2573 O O . LEU A 1 329 ? 22.352 -1.626 -28.189 1.00 94.69 329 LEU A O 1
ATOM 2577 N N . GLU A 1 330 ? 20.371 -0.583 -28.066 1.00 95.44 330 GLU A N 1
ATOM 2578 C CA . GLU A 1 330 ? 20.606 0.303 -29.212 1.00 95.44 330 GLU A CA 1
ATOM 2579 C C . GLU A 1 330 ? 21.831 1.206 -28.991 1.00 95.44 330 GLU A C 1
ATOM 2581 O O . GLU A 1 330 ? 22.706 1.283 -29.856 1.00 95.44 330 GLU A O 1
ATOM 2586 N N . TYR A 1 331 ? 21.964 1.822 -27.811 1.00 94.69 331 TYR A N 1
ATOM 2587 C CA . TYR A 1 331 ? 23.135 2.641 -27.479 1.00 94.69 331 TYR A CA 1
ATOM 2588 C C . TYR A 1 331 ? 24.426 1.821 -27.376 1.00 94.69 331 TYR A C 1
ATOM 2590 O O . TYR A 1 331 ? 25.501 2.326 -27.705 1.00 94.69 331 TYR A O 1
ATOM 2598 N N . ALA A 1 332 ? 24.338 0.552 -26.969 1.00 94.44 332 ALA A N 1
ATOM 2599 C CA . ALA A 1 332 ? 25.488 -0.344 -26.880 1.00 94.44 332 ALA A CA 1
ATOM 2600 C C . ALA A 1 332 ? 25.871 -1.007 -28.217 1.00 94.44 332 ALA A C 1
ATOM 2602 O O . ALA A 1 332 ? 26.980 -1.532 -28.329 1.00 94.44 332 ALA A O 1
ATOM 2603 N N . ARG A 1 333 ? 25.011 -0.971 -29.249 1.00 94.62 333 ARG A N 1
ATOM 2604 C CA . ARG A 1 333 ? 25.135 -1.826 -30.451 1.00 94.62 333 ARG A CA 1
ATOM 2605 C C . ARG A 1 333 ? 26.483 -1.739 -31.177 1.00 94.62 333 ARG A C 1
ATOM 2607 O O . ARG A 1 333 ? 26.942 -2.723 -31.746 1.00 94.62 333 ARG A O 1
ATOM 2614 N N . HIS A 1 334 ? 27.116 -0.561 -31.170 1.00 94.12 334 HIS A N 1
ATOM 2615 C CA . HIS A 1 334 ? 28.398 -0.305 -31.847 1.00 94.12 334 HIS A CA 1
ATOM 2616 C C . HIS A 1 334 ? 29.568 -0.141 -30.876 1.00 94.12 334 HIS A C 1
ATOM 2618 O O . HIS A 1 334 ? 30.677 0.159 -31.315 1.00 94.12 334 HIS A O 1
ATOM 2624 N N . PHE A 1 335 ? 29.361 -0.347 -29.574 1.00 94.75 335 PHE A N 1
ATOM 2625 C CA . PHE A 1 335 ? 30.380 -0.096 -28.556 1.00 94.75 335 PHE A CA 1
ATOM 2626 C C . PHE A 1 335 ? 31.667 -0.890 -28.821 1.00 94.75 335 PHE A C 1
ATOM 2628 O O . PHE A 1 335 ? 32.748 -0.308 -28.926 1.00 94.75 335 PHE A O 1
ATOM 2635 N N . ASP A 1 336 ? 31.551 -2.201 -29.051 1.00 95.50 336 ASP A N 1
ATOM 2636 C CA . ASP A 1 336 ? 32.697 -3.062 -29.364 1.00 95.50 336 ASP A CA 1
ATOM 2637 C C . ASP A 1 336 ? 33.419 -2.638 -30.645 1.00 95.50 336 ASP A C 1
ATOM 2639 O O . ASP A 1 336 ? 34.648 -2.722 -30.738 1.00 95.50 336 ASP A O 1
ATOM 2643 N N . LYS A 1 337 ? 32.665 -2.159 -31.643 1.00 94.88 337 LYS A N 1
ATOM 2644 C CA . LYS A 1 337 ? 33.229 -1.630 -32.887 1.00 94.88 337 LYS A CA 1
ATOM 2645 C C . LYS A 1 337 ? 34.048 -0.373 -32.606 1.00 94.88 337 LYS A C 1
ATOM 2647 O O . LYS A 1 337 ? 35.179 -0.293 -33.076 1.00 94.88 337 LYS A O 1
ATOM 2652 N N . TYR A 1 338 ? 33.530 0.558 -31.806 1.00 95.62 338 TYR A N 1
ATOM 2653 C CA . TYR A 1 338 ? 34.247 1.776 -31.429 1.00 95.62 338 TYR A CA 1
ATOM 2654 C C . TYR A 1 338 ? 35.511 1.480 -30.621 1.00 95.62 338 TYR A C 1
ATOM 2656 O O . TYR A 1 338 ? 36.554 2.073 -30.884 1.00 95.62 338 TYR A O 1
ATOM 2664 N N . VAL A 1 339 ? 35.462 0.524 -29.689 1.00 96.44 339 VAL A N 1
ATOM 2665 C CA . VAL A 1 339 ? 36.643 0.103 -28.919 1.00 96.44 339 VAL A CA 1
ATOM 2666 C C . VAL A 1 339 ? 37.715 -0.492 -29.837 1.00 96.44 339 VAL A C 1
ATOM 2668 O O . VAL A 1 339 ? 38.891 -0.149 -29.714 1.00 96.44 339 VAL A O 1
ATOM 2671 N N . LYS A 1 340 ? 37.329 -1.357 -30.784 1.00 96.31 340 LYS A N 1
ATOM 2672 C CA . LYS A 1 340 ? 38.256 -1.923 -31.780 1.00 96.31 340 LYS A CA 1
ATOM 2673 C C . LYS A 1 340 ? 38.828 -0.846 -32.708 1.00 96.31 340 LYS A C 1
ATOM 2675 O O . LYS A 1 340 ? 40.027 -0.853 -32.976 1.00 96.31 340 LYS A O 1
ATOM 2680 N N . GLU A 1 341 ? 37.998 0.089 -33.169 1.00 94.94 341 GLU A N 1
ATOM 2681 C CA . GLU A 1 341 ? 38.416 1.211 -34.018 1.00 94.94 341 GLU A CA 1
ATOM 2682 C C . GLU A 1 341 ? 39.400 2.131 -33.285 1.00 94.94 341 GLU A C 1
ATOM 2684 O O . GLU A 1 341 ? 40.431 2.491 -33.848 1.00 94.94 341 GLU A O 1
ATOM 2689 N N . LEU A 1 342 ? 39.146 2.442 -32.010 1.00 96.12 342 LEU A N 1
ATOM 2690 C CA . LEU A 1 342 ? 40.049 3.253 -31.197 1.00 96.12 342 LEU A CA 1
ATOM 2691 C C . LEU A 1 342 ? 41.428 2.600 -31.050 1.00 96.12 342 LEU A C 1
ATOM 2693 O O . LEU A 1 342 ? 42.428 3.286 -31.245 1.00 96.12 342 LEU A O 1
ATOM 2697 N N . LYS A 1 343 ? 41.487 1.287 -30.777 1.00 96.19 343 LYS A N 1
ATOM 2698 C CA . LYS A 1 343 ? 42.758 0.542 -30.700 1.00 96.19 343 LYS A CA 1
ATOM 2699 C C . LYS A 1 343 ? 43.542 0.628 -32.012 1.00 96.19 343 LYS A C 1
ATOM 2701 O O . LYS A 1 343 ? 44.719 0.974 -32.006 1.00 96.19 343 LYS A O 1
ATOM 2706 N N . ARG A 1 344 ? 42.871 0.407 -33.150 1.00 94.50 344 ARG A N 1
ATOM 2707 C CA . ARG A 1 344 ? 43.491 0.528 -34.481 1.00 94.50 344 ARG A CA 1
ATOM 2708 C C . ARG A 1 344 ? 44.012 1.947 -34.747 1.00 94.50 344 ARG A C 1
ATOM 2710 O O . ARG A 1 344 ? 45.082 2.110 -35.328 1.00 94.50 344 ARG A O 1
ATOM 2717 N N . LEU A 1 345 ? 43.275 2.977 -34.327 1.00 94.38 345 LEU A N 1
ATOM 2718 C CA . LEU A 1 345 ? 43.701 4.372 -34.469 1.00 94.38 345 LEU A CA 1
ATOM 2719 C C . LEU A 1 345 ? 44.882 4.724 -33.548 1.00 94.38 345 LEU A C 1
ATOM 2721 O O . LEU A 1 345 ? 45.733 5.506 -33.956 1.00 94.38 345 LEU A O 1
ATOM 2725 N N . GLU A 1 346 ? 44.973 4.152 -32.344 1.00 94.38 346 GLU A N 1
ATOM 2726 C CA . GLU A 1 346 ? 46.119 4.331 -31.433 1.00 94.38 346 GLU A CA 1
ATOM 2727 C C . GLU A 1 346 ? 47.415 3.739 -32.009 1.00 94.38 346 GLU A C 1
ATOM 2729 O O . GLU A 1 346 ? 48.475 4.377 -31.962 1.00 94.38 346 GLU A O 1
ATOM 2734 N N . GLU A 1 347 ? 47.325 2.548 -32.605 1.00 94.12 347 GLU A N 1
ATOM 2735 C CA . GLU A 1 347 ? 48.428 1.914 -33.333 1.00 94.12 347 GLU A CA 1
ATOM 2736 C C . GLU A 1 347 ? 48.853 2.767 -34.538 1.00 94.12 347 GLU A C 1
ATOM 2738 O O . GLU A 1 347 ? 50.033 3.106 -34.679 1.00 94.12 347 GLU A O 1
ATOM 2743 N N . ALA A 1 348 ? 47.885 3.198 -35.357 1.00 89.69 348 ALA A N 1
ATOM 2744 C CA . ALA A 1 348 ? 48.135 4.063 -36.507 1.00 89.69 348 ALA A CA 1
ATOM 2745 C C . ALA A 1 348 ? 48.759 5.404 -36.092 1.00 89.69 348 ALA A C 1
ATOM 2747 O O . ALA A 1 348 ? 49.729 5.843 -36.703 1.00 89.69 348 ALA A O 1
ATOM 2748 N N . TYR A 1 349 ? 48.259 6.042 -35.032 1.00 93.25 349 TYR A N 1
ATOM 2749 C CA . TYR A 1 349 ? 48.796 7.305 -34.525 1.00 93.25 349 TYR A CA 1
ATOM 2750 C C . TYR A 1 349 ? 50.276 7.177 -34.152 1.00 93.25 349 TYR A C 1
ATOM 2752 O O . TYR A 1 349 ? 51.083 8.040 -34.494 1.00 93.25 349 TYR A O 1
ATOM 2760 N N . THR A 1 350 ? 50.647 6.079 -33.489 1.00 92.44 350 THR A N 1
ATOM 2761 C CA . THR A 1 350 ? 52.030 5.822 -33.072 1.00 92.44 350 THR A CA 1
ATOM 2762 C C . THR A 1 350 ? 52.943 5.565 -34.271 1.00 92.44 350 THR A C 1
ATOM 2764 O O . THR A 1 350 ? 54.071 6.058 -34.293 1.00 92.44 350 THR A O 1
ATOM 2767 N N . PHE A 1 351 ? 52.468 4.819 -35.271 1.00 90.00 351 PHE A N 1
ATOM 2768 C CA . PHE A 1 351 ? 53.182 4.610 -36.530 1.00 90.00 351 PHE A CA 1
ATOM 2769 C C . PHE A 1 351 ? 53.406 5.935 -37.277 1.00 90.00 351 PHE A C 1
ATOM 2771 O O . PHE A 1 351 ? 54.547 6.310 -37.544 1.00 90.00 351 PHE A O 1
ATOM 2778 N N . TRP A 1 352 ? 52.338 6.694 -37.536 1.00 84.81 352 TRP A N 1
ATOM 2779 C CA . TRP A 1 352 ? 52.398 7.927 -38.325 1.00 84.81 352 TRP A CA 1
ATOM 2780 C C . TRP A 1 352 ? 53.205 9.032 -37.662 1.00 84.81 352 TRP A C 1
ATOM 2782 O O . TRP A 1 352 ? 53.942 9.738 -38.344 1.00 84.81 352 TRP A O 1
ATOM 2792 N N . LYS A 1 353 ? 53.144 9.142 -36.334 1.00 89.50 353 LYS A N 1
ATOM 2793 C CA . LYS A 1 353 ? 53.971 10.095 -35.595 1.00 89.50 353 LYS A CA 1
ATOM 2794 C C . LYS A 1 353 ? 55.471 9.828 -35.797 1.00 89.50 353 LYS A C 1
ATOM 2796 O O . LYS A 1 353 ? 56.228 10.769 -36.012 1.00 89.50 353 LYS A O 1
ATOM 2801 N N . LYS A 1 354 ? 55.893 8.555 -35.803 1.00 88.94 354 LYS A N 1
ATOM 2802 C CA . LYS A 1 354 ? 57.288 8.166 -36.092 1.00 88.94 354 LYS A CA 1
ATOM 2803 C C . LYS A 1 354 ? 57.681 8.445 -37.545 1.00 88.94 354 LYS A C 1
ATOM 2805 O O . LYS A 1 354 ? 58.813 8.841 -37.802 1.00 88.94 354 LYS A O 1
ATOM 2810 N N . GLU A 1 355 ? 56.774 8.235 -38.497 1.00 84.69 355 GLU A N 1
ATOM 2811 C CA . GLU A 1 355 ? 57.037 8.522 -39.914 1.00 84.69 355 GLU A CA 1
ATOM 2812 C C . GLU A 1 355 ? 57.121 10.029 -40.202 1.00 84.69 355 GLU A C 1
ATOM 2814 O O . GLU A 1 355 ? 57.988 10.472 -40.954 1.00 84.69 355 GLU A O 1
ATOM 2819 N N . GLU A 1 356 ? 56.288 10.847 -39.557 1.00 85.00 356 GLU A N 1
ATOM 2820 C CA . GLU A 1 356 ? 56.345 12.310 -39.662 1.00 85.00 356 GLU A CA 1
ATOM 2821 C C . GLU A 1 356 ? 57.680 12.880 -39.167 1.00 85.00 356 GLU A C 1
ATOM 2823 O O . GLU A 1 356 ? 58.220 13.803 -39.781 1.00 85.00 356 GLU A O 1
ATOM 2828 N N . GLU A 1 357 ? 58.247 12.316 -38.096 1.00 86.56 357 GLU A N 1
ATOM 2829 C CA . GLU A 1 357 ? 59.551 12.717 -37.551 1.00 86.56 357 GLU A CA 1
ATOM 2830 C C . GLU A 1 357 ? 60.698 12.515 -38.557 1.00 86.56 357 GLU A C 1
ATOM 2832 O O . GLU A 1 357 ? 61.616 13.337 -38.598 1.00 86.56 357 GLU A O 1
ATOM 2837 N N . LYS A 1 358 ? 60.605 11.502 -39.431 1.00 86.12 358 LYS A N 1
ATOM 2838 C CA . LYS A 1 358 ? 61.599 11.193 -40.479 1.00 86.12 358 LYS A CA 1
ATOM 2839 C C . LYS A 1 358 ? 61.538 12.131 -41.690 1.00 86.12 358 LYS A C 1
ATOM 2841 O O . LYS A 1 358 ? 62.455 12.132 -42.510 1.00 86.12 358 LYS A O 1
ATOM 2846 N N . VAL A 1 359 ? 60.471 12.918 -41.836 1.00 82.75 359 VAL A N 1
ATOM 2847 C CA . VAL A 1 359 ? 60.267 13.808 -42.988 1.00 82.75 359 VAL A CA 1
ATOM 2848 C C . VAL A 1 359 ? 60.621 15.256 -42.622 1.00 82.75 359 VAL A C 1
ATOM 2850 O O . VAL A 1 359 ? 60.224 15.724 -41.552 1.00 82.75 359 VAL A O 1
ATOM 2853 N N . PRO A 1 360 ? 61.327 16.011 -43.493 1.00 81.56 360 PRO A N 1
ATOM 2854 C CA . PRO A 1 360 ? 61.637 17.419 -43.247 1.00 81.56 360 PRO A CA 1
ATOM 2855 C C . PRO A 1 360 ? 60.372 18.260 -42.990 1.00 81.56 360 PRO A C 1
ATOM 2857 O O . PRO A 1 360 ? 59.391 18.082 -43.723 1.00 81.56 360 PRO A O 1
ATOM 2860 N N . PRO A 1 361 ? 60.380 19.201 -42.020 1.00 73.88 361 PRO A N 1
ATOM 2861 C CA . PRO A 1 361 ? 59.198 19.968 -41.601 1.00 73.88 361 PRO A CA 1
ATOM 2862 C C . PRO A 1 361 ? 58.407 20.598 -42.755 1.00 73.88 361 PRO A C 1
ATOM 2864 O O . PRO A 1 361 ? 57.181 20.509 -42.798 1.00 73.88 361 PRO A O 1
ATOM 2867 N N . GLU A 1 362 ? 59.112 21.136 -43.752 1.00 73.38 362 GLU A N 1
ATOM 2868 C CA . GLU A 1 362 ? 58.529 21.793 -44.928 1.00 73.38 362 GLU A CA 1
ATOM 2869 C C . GLU A 1 362 ? 57.717 20.854 -45.831 1.00 73.38 362 GLU A C 1
ATOM 2871 O O . GLU A 1 362 ? 56.898 21.311 -46.625 1.00 73.38 362 GLU A O 1
ATOM 2876 N N . LYS A 1 363 ? 57.919 19.534 -45.731 1.00 74.56 363 LYS A N 1
ATOM 2877 C CA . LYS A 1 363 ? 57.262 18.529 -46.583 1.00 74.56 363 LYS A CA 1
ATOM 2878 C C . LYS A 1 363 ? 56.253 17.658 -45.836 1.00 74.56 363 LYS A C 1
ATOM 2880 O O . LYS A 1 363 ? 55.503 16.937 -46.493 1.00 74.56 363 LYS A O 1
ATOM 2885 N N . ARG A 1 364 ? 56.175 17.744 -44.501 1.00 74.25 364 ARG A N 1
ATOM 2886 C CA . ARG A 1 364 ? 55.302 16.883 -43.678 1.00 74.25 364 ARG A CA 1
ATOM 2887 C C . ARG A 1 364 ? 53.823 16.992 -44.053 1.00 74.25 364 ARG A C 1
ATOM 2889 O O . ARG A 1 364 ? 53.141 15.984 -44.158 1.00 74.25 364 ARG A O 1
ATOM 2896 N N . HIS A 1 365 ? 53.347 18.189 -44.380 1.00 66.56 365 HIS A N 1
ATOM 2897 C CA . HIS A 1 365 ? 51.955 18.407 -44.790 1.00 66.56 365 HIS A CA 1
ATOM 2898 C C . HIS A 1 365 ? 51.584 17.730 -46.129 1.00 66.56 365 HIS A C 1
ATOM 2900 O O . HIS A 1 365 ? 50.411 17.486 -46.390 1.00 66.56 365 HIS A O 1
ATOM 2906 N N . LYS A 1 366 ? 52.562 17.383 -46.984 1.00 70.56 366 LYS A N 1
ATOM 2907 C CA . LYS A 1 366 ? 52.314 16.647 -48.239 1.00 70.56 366 LYS A CA 1
ATOM 2908 C C . LYS A 1 366 ? 52.151 15.135 -48.022 1.00 70.56 366 LYS A C 1
ATOM 2910 O O . LYS A 1 366 ? 51.684 14.455 -48.935 1.00 70.56 366 LYS A O 1
ATOM 2915 N N . LEU A 1 367 ? 52.494 14.610 -46.836 1.00 71.31 367 LEU A N 1
ATOM 2916 C CA . LEU A 1 367 ? 52.304 13.193 -46.488 1.00 71.31 367 LEU A CA 1
ATOM 2917 C C . LEU A 1 367 ? 50.822 12.807 -46.497 1.00 71.31 367 LEU A C 1
ATOM 2919 O O . LEU A 1 367 ? 50.476 11.805 -47.113 1.00 71.31 367 LEU A O 1
ATOM 2923 N N . ALA A 1 368 ? 49.949 13.626 -45.900 1.00 65.06 368 ALA A N 1
ATOM 2924 C CA . ALA A 1 368 ? 48.510 13.350 -45.830 1.00 65.06 368 ALA A CA 1
ATOM 2925 C C . ALA A 1 368 ? 47.855 13.242 -47.219 1.00 65.06 368 ALA A C 1
ATOM 2927 O O . ALA A 1 368 ? 47.000 12.390 -47.442 1.00 65.06 368 ALA A O 1
ATOM 2928 N N . ILE A 1 369 ? 48.295 14.066 -48.178 1.00 70.56 369 ILE A N 1
ATOM 2929 C CA . ILE A 1 369 ? 47.796 14.044 -49.562 1.00 70.56 369 ILE A CA 1
ATOM 2930 C C . ILE A 1 369 ? 48.332 12.819 -50.315 1.00 70.56 369 ILE A C 1
ATOM 2932 O O . ILE A 1 369 ? 47.585 12.172 -51.047 1.00 70.56 369 ILE A O 1
ATOM 2936 N N . ARG A 1 370 ? 49.614 12.475 -50.129 1.00 72.50 370 ARG A N 1
ATOM 2937 C CA . ARG A 1 370 ? 50.248 11.316 -50.781 1.00 72.50 370 ARG A CA 1
ATOM 2938 C C . ARG A 1 370 ? 49.671 9.984 -50.297 1.00 72.50 370 ARG A C 1
ATOM 2940 O O . ARG A 1 370 ? 49.582 9.045 -51.077 1.00 72.50 370 ARG A O 1
ATOM 2947 N N . LEU A 1 371 ? 49.289 9.917 -49.027 1.00 73.00 371 LEU A N 1
ATOM 2948 C CA . LEU A 1 371 ? 48.877 8.691 -48.333 1.00 73.00 371 LEU A CA 1
ATOM 2949 C C . LEU A 1 371 ? 47.377 8.699 -48.031 1.00 73.00 371 LEU A C 1
ATOM 2951 O O . LEU A 1 371 ? 46.887 8.002 -47.147 1.00 73.00 371 LEU A O 1
ATOM 2955 N N . LYS A 1 372 ? 46.635 9.493 -48.807 1.00 77.56 372 LYS A N 1
ATOM 2956 C CA . LYS A 1 372 ? 45.194 9.677 -48.684 1.00 77.56 372 LYS A CA 1
ATOM 2957 C C . LYS A 1 372 ? 44.435 8.344 -48.632 1.00 77.56 372 LYS A C 1
ATOM 2959 O O . LYS A 1 372 ? 43.572 8.191 -47.780 1.00 77.56 372 LYS A O 1
ATOM 2964 N N . SER A 1 373 ? 44.811 7.373 -49.467 1.00 76.44 373 SER A N 1
ATOM 2965 C CA . SER A 1 373 ? 44.196 6.034 -49.502 1.00 76.44 373 SER A CA 1
ATOM 2966 C C . SER A 1 373 ? 44.321 5.278 -48.165 1.00 76.44 373 SER A C 1
ATOM 2968 O O . SER A 1 373 ? 43.377 4.638 -47.708 1.00 76.44 373 SER A O 1
ATOM 2970 N N . GLU A 1 374 ? 45.465 5.397 -47.486 1.00 80.25 374 GLU A N 1
ATOM 2971 C CA . GLU A 1 374 ? 45.723 4.718 -46.207 1.00 80.25 374 GLU A CA 1
ATOM 2972 C C . GLU A 1 374 ? 44.927 5.357 -45.058 1.00 80.25 374 GLU A C 1
ATOM 2974 O O . GLU A 1 374 ? 44.404 4.652 -44.192 1.00 80.25 374 GLU A O 1
ATOM 2979 N N . LEU A 1 375 ? 44.770 6.686 -45.081 1.00 79.12 375 LEU A N 1
ATOM 2980 C CA . LEU A 1 375 ? 43.933 7.429 -44.133 1.00 79.12 375 LEU A CA 1
ATOM 2981 C C . LEU A 1 375 ? 42.433 7.201 -44.387 1.00 79.12 375 LEU A C 1
ATOM 2983 O O . LEU A 1 375 ? 41.669 7.002 -43.441 1.00 79.12 375 LEU A O 1
ATOM 2987 N N . GLU A 1 376 ? 42.007 7.134 -45.648 1.00 82.31 376 GLU A N 1
ATOM 2988 C CA . GLU A 1 376 ? 40.632 6.772 -46.016 1.00 82.31 376 GLU A CA 1
ATOM 2989 C C . GLU A 1 376 ? 40.293 5.337 -45.576 1.00 82.31 376 GLU A C 1
ATOM 2991 O O . GLU A 1 376 ? 39.193 5.091 -45.081 1.00 82.31 376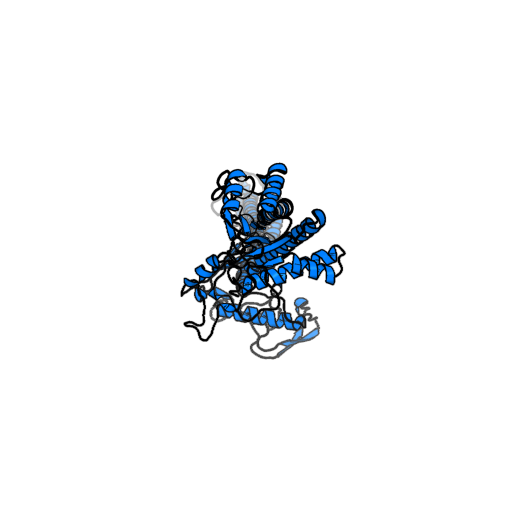 GLU A O 1
ATOM 2996 N N . GLY A 1 377 ? 41.260 4.409 -45.615 1.00 79.25 377 GLY A N 1
ATOM 2997 C CA . GLY A 1 377 ? 41.138 3.056 -45.053 1.00 79.25 377 GLY A CA 1
ATOM 2998 C C . GLY A 1 377 ? 40.987 2.994 -43.521 1.00 79.25 377 GLY A C 1
ATOM 2999 O O . GLY A 1 377 ? 40.631 1.942 -42.973 1.00 79.25 377 GLY A O 1
ATOM 3000 N N . LEU A 1 378 ? 41.234 4.107 -42.823 1.00 79.69 378 LEU A N 1
ATOM 3001 C CA . LEU A 1 378 ? 40.942 4.326 -41.398 1.00 79.69 378 LEU A CA 1
ATOM 3002 C C . LEU A 1 378 ? 39.640 5.122 -41.181 1.00 79.69 378 LEU A C 1
ATOM 3004 O O . LEU A 1 378 ? 39.320 5.487 -40.050 1.00 79.69 378 LEU A O 1
ATOM 3008 N N . GLY A 1 379 ? 38.885 5.402 -42.248 1.00 80.50 379 GLY A N 1
ATOM 3009 C CA . GLY A 1 379 ? 37.662 6.202 -42.195 1.00 80.50 379 GLY A CA 1
ATOM 3010 C C . GLY A 1 379 ? 37.917 7.686 -41.920 1.00 80.50 379 GLY A C 1
ATOM 3011 O O . GLY A 1 379 ? 37.060 8.351 -41.330 1.00 80.50 379 GLY A O 1
ATOM 3012 N N . ILE A 1 380 ? 39.096 8.195 -42.291 1.00 83.81 380 ILE A N 1
ATOM 3013 C CA . ILE A 1 380 ? 39.501 9.593 -42.126 1.00 83.81 380 ILE A CA 1
ATOM 3014 C C . ILE A 1 380 ? 39.396 10.296 -43.479 1.00 83.81 380 ILE A C 1
ATOM 3016 O O . ILE A 1 380 ? 40.049 9.908 -44.445 1.00 83.81 380 ILE A O 1
ATOM 3020 N N . ILE A 1 381 ? 38.591 11.356 -43.543 1.00 80.81 381 ILE A N 1
ATOM 3021 C CA . ILE A 1 381 ? 38.479 12.199 -44.737 1.00 80.81 381 ILE A CA 1
ATOM 3022 C C . ILE A 1 381 ? 39.610 13.223 -44.696 1.00 80.81 381 ILE A C 1
ATOM 3024 O O . ILE A 1 381 ? 39.701 13.999 -43.748 1.00 80.81 381 ILE A O 1
ATOM 3028 N N . VAL A 1 382 ? 40.457 13.233 -45.725 1.00 76.69 382 VAL A N 1
ATOM 3029 C CA . VAL A 1 382 ? 41.548 14.207 -45.867 1.00 76.69 382 VAL A CA 1
ATOM 3030 C C . VAL A 1 382 ? 41.023 15.431 -46.633 1.00 76.69 382 VAL A C 1
ATOM 3032 O O . VAL A 1 382 ? 40.750 15.309 -47.835 1.00 76.69 382 VAL A O 1
ATOM 3035 N N . PRO A 1 383 ? 40.859 16.606 -45.990 1.00 70.94 383 PRO A N 1
ATOM 3036 C CA . PRO A 1 383 ? 40.403 17.811 -46.674 1.00 70.94 383 PRO A CA 1
ATOM 3037 C C . PRO A 1 383 ? 41.459 18.258 -47.690 1.00 70.94 383 PRO A C 1
ATOM 3039 O O . PRO A 1 383 ? 42.653 18.251 -47.397 1.00 70.94 383 PRO A O 1
ATOM 3042 N N . ARG A 1 384 ? 41.037 18.668 -48.892 1.00 65.50 384 ARG A N 1
ATOM 3043 C CA . ARG A 1 384 ? 41.966 19.139 -49.941 1.00 65.50 384 ARG A CA 1
ATOM 3044 C C . ARG A 1 384 ? 42.621 20.486 -49.609 1.00 65.50 384 ARG A C 1
ATOM 3046 O O . ARG A 1 384 ? 43.660 20.801 -50.179 1.00 65.50 384 ARG A O 1
ATOM 3053 N N . GLU A 1 385 ? 42.018 21.255 -48.706 1.00 62.06 385 GLU A N 1
ATOM 3054 C CA . GLU A 1 385 ? 42.377 22.650 -48.413 1.00 62.06 385 GLU A CA 1
ATOM 3055 C C . GLU A 1 385 ? 43.117 22.818 -47.071 1.00 62.06 385 GLU A C 1
ATOM 3057 O O . GLU A 1 385 ? 43.829 23.803 -46.879 1.00 62.06 385 GLU A O 1
ATOM 3062 N N . GLU A 1 386 ? 43.026 21.843 -46.155 1.00 62.44 386 GLU A N 1
ATOM 3063 C CA . GLU A 1 386 ? 43.655 21.913 -44.828 1.00 62.44 386 GLU A CA 1
ATOM 3064 C C . GLU A 1 386 ? 45.038 21.242 -44.812 1.00 62.44 386 GLU A C 1
ATOM 3066 O O . GLU A 1 386 ? 45.183 20.057 -45.108 1.00 62.44 386 GLU A O 1
ATOM 3071 N N . LYS A 1 387 ? 46.075 21.981 -44.392 1.00 70.69 387 LYS A N 1
ATOM 3072 C CA . LYS A 1 387 ? 47.456 21.474 -44.239 1.00 70.69 387 LYS A CA 1
ATOM 3073 C C . LYS A 1 387 ? 47.669 20.711 -42.919 1.00 70.69 387 LYS A C 1
ATOM 3075 O O . LYS A 1 387 ? 48.650 20.965 -42.225 1.00 70.69 387 LYS A O 1
ATOM 3080 N N . LYS A 1 388 ? 46.755 19.810 -42.554 1.00 80.19 388 LYS A N 1
ATOM 3081 C CA . LYS A 1 388 ? 46.871 19.005 -41.324 1.00 80.19 388 LYS A CA 1
ATOM 3082 C C . LYS A 1 388 ? 47.814 17.819 -41.507 1.00 80.19 388 LYS A C 1
ATOM 3084 O O . LYS A 1 388 ? 47.893 17.231 -42.589 1.00 80.19 388 LYS A O 1
ATOM 3089 N N . LEU A 1 389 ? 48.520 17.456 -40.440 1.00 84.44 389 LEU A N 1
ATOM 3090 C CA . LEU A 1 389 ? 49.359 16.258 -40.420 1.00 84.44 389 LEU A CA 1
ATOM 3091 C C . LEU A 1 389 ? 48.500 14.983 -40.296 1.00 84.44 389 LEU A C 1
ATOM 3093 O O . LEU A 1 389 ? 47.446 15.019 -39.655 1.00 84.44 389 LEU A O 1
ATOM 3097 N N . PRO A 1 390 ? 48.934 13.838 -40.859 1.00 83.25 390 PRO A N 1
ATOM 3098 C CA . PRO A 1 390 ? 48.272 12.547 -40.645 1.00 83.25 390 PRO A CA 1
ATOM 3099 C C . PRO A 1 390 ? 47.985 12.236 -39.166 1.00 83.25 390 PRO A C 1
ATOM 3101 O O . PRO A 1 390 ? 46.874 11.832 -38.822 1.00 83.25 390 PRO A O 1
ATOM 3104 N N . SER A 1 391 ? 48.946 12.481 -38.273 1.00 86.94 391 SER A N 1
ATOM 3105 C CA . SER A 1 391 ? 48.818 12.264 -36.830 1.00 86.94 391 SER A CA 1
ATOM 3106 C C . SER A 1 391 ? 47.765 13.171 -36.186 1.00 86.94 391 SER A C 1
ATOM 3108 O O . SER A 1 391 ? 47.048 12.730 -35.285 1.00 86.94 391 SER A O 1
ATOM 3110 N N . GLU A 1 392 ? 47.601 14.403 -36.672 1.00 87.94 392 GLU A N 1
ATOM 3111 C CA . GLU A 1 392 ? 46.558 15.330 -36.223 1.00 87.94 392 GLU A CA 1
ATOM 3112 C C . GLU A 1 392 ? 45.168 14.854 -36.653 1.00 87.94 392 GLU A C 1
ATOM 3114 O O . GLU A 1 392 ? 44.258 14.806 -35.824 1.00 87.94 392 GLU A O 1
ATOM 3119 N N . LEU A 1 393 ? 45.016 14.418 -37.909 1.00 87.75 393 LEU A N 1
ATOM 3120 C CA . LEU A 1 393 ? 43.758 13.872 -38.429 1.00 87.75 393 LEU A CA 1
ATOM 3121 C C . LEU A 1 393 ? 43.342 12.590 -37.685 1.00 87.75 393 LEU A C 1
ATOM 3123 O O . LEU A 1 393 ? 42.180 12.430 -37.301 1.00 87.75 393 LEU A O 1
ATOM 3127 N N . ILE A 1 394 ? 44.299 11.694 -37.413 1.00 89.38 394 ILE A N 1
ATOM 3128 C CA . ILE A 1 394 ? 44.059 10.484 -36.612 1.00 89.38 394 ILE A CA 1
ATOM 3129 C C . ILE A 1 394 ? 43.656 10.863 -35.187 1.00 89.38 394 ILE A C 1
ATOM 3131 O O . ILE A 1 394 ? 42.694 10.312 -34.657 1.00 89.38 394 ILE A O 1
ATOM 3135 N N . LYS A 1 395 ? 44.327 11.840 -34.569 1.00 93.38 395 LYS A N 1
ATOM 3136 C CA . LYS A 1 395 ? 43.995 12.314 -33.219 1.00 93.38 395 LYS A CA 1
ATOM 3137 C C . LYS 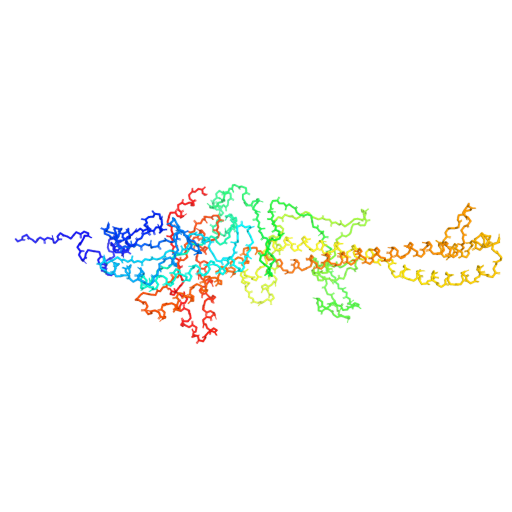A 1 395 ? 42.596 12.937 -33.149 1.00 93.38 395 LYS A C 1
ATOM 3139 O O . LYS A 1 395 ? 41.879 12.710 -32.172 1.00 93.38 395 LYS A O 1
ATOM 3144 N N . GLU A 1 396 ? 42.179 13.684 -34.171 1.00 91.69 396 GLU A N 1
ATOM 3145 C CA . GLU A 1 396 ? 40.812 14.209 -34.285 1.00 91.69 396 GLU A CA 1
ATOM 3146 C C . GLU A 1 396 ? 39.784 13.074 -34.361 1.00 91.69 396 GLU A C 1
ATOM 3148 O O . GLU A 1 396 ? 38.817 13.072 -33.591 1.00 91.69 396 GLU A O 1
ATOM 3153 N N . LYS A 1 397 ? 40.025 12.066 -35.208 1.00 92.31 397 LYS A N 1
ATOM 3154 C CA . LYS A 1 397 ? 39.171 10.876 -35.310 1.00 92.31 397 LYS A CA 1
ATOM 3155 C C . LYS A 1 397 ? 39.128 10.085 -33.999 1.00 92.31 397 LYS A C 1
ATOM 3157 O O . LYS A 1 397 ? 38.042 9.738 -33.542 1.00 92.31 397 LYS A O 1
ATOM 3162 N N . MET A 1 398 ? 40.268 9.873 -33.337 1.00 95.25 398 MET A N 1
ATOM 3163 C CA . MET A 1 398 ? 40.336 9.246 -32.009 1.00 95.25 398 MET A CA 1
ATOM 3164 C C . MET A 1 398 ? 39.487 10.004 -30.988 1.00 95.25 398 MET A C 1
ATOM 3166 O O . MET A 1 398 ? 38.788 9.382 -30.192 1.00 95.25 398 MET A O 1
ATOM 3170 N N . ARG A 1 399 ? 39.516 11.343 -31.001 1.00 96.38 399 ARG A N 1
ATOM 3171 C CA . ARG A 1 399 ? 38.686 12.165 -30.109 1.00 96.38 399 ARG A CA 1
ATOM 3172 C C . ARG A 1 399 ? 37.195 11.942 -30.365 1.00 96.38 399 ARG A C 1
ATOM 3174 O O . ARG A 1 399 ? 36.440 11.866 -29.400 1.00 96.38 399 ARG A O 1
ATOM 3181 N N . LEU A 1 400 ? 36.775 11.833 -31.627 1.00 95.50 400 LEU A N 1
ATOM 3182 C CA . LEU A 1 400 ? 35.387 11.518 -31.979 1.00 95.50 400 LEU A CA 1
ATOM 3183 C C . LEU A 1 400 ? 34.995 10.124 -31.480 1.00 95.50 400 LEU A C 1
ATOM 3185 O O . LEU A 1 400 ? 34.023 10.003 -30.748 1.00 95.50 400 LEU A O 1
ATOM 3189 N N . ILE A 1 401 ? 35.798 9.097 -31.765 1.00 96.19 401 ILE A N 1
ATOM 3190 C CA . ILE A 1 401 ? 35.513 7.726 -31.314 1.00 96.19 401 ILE A CA 1
ATOM 3191 C C . ILE A 1 401 ? 35.481 7.622 -29.784 1.00 96.19 401 ILE A C 1
ATOM 3193 O O . ILE A 1 401 ? 34.600 6.970 -29.235 1.00 96.19 401 ILE A O 1
ATOM 3197 N N . ARG A 1 402 ? 36.371 8.315 -29.060 1.00 97.12 402 ARG A N 1
ATOM 3198 C CA . ARG A 1 402 ? 36.304 8.379 -27.588 1.00 97.12 402 ARG A CA 1
ATOM 3199 C C . ARG A 1 402 ? 34.999 9.004 -27.089 1.00 97.12 402 ARG A C 1
ATOM 3201 O O . ARG A 1 402 ? 34.475 8.545 -26.080 1.00 97.12 402 ARG A O 1
ATOM 3208 N N . ARG A 1 403 ? 34.472 10.026 -27.775 1.00 97.00 403 ARG A N 1
ATOM 3209 C CA . ARG A 1 403 ? 33.164 10.616 -27.443 1.00 97.00 403 ARG A CA 1
ATOM 3210 C C . ARG A 1 403 ? 32.027 9.635 -27.699 1.00 97.00 403 ARG A C 1
ATOM 3212 O O . ARG A 1 403 ? 31.155 9.537 -26.849 1.00 97.00 403 ARG A O 1
ATOM 3219 N N . GLU A 1 404 ? 32.068 8.887 -28.799 1.00 96.25 404 GLU A N 1
ATOM 3220 C CA . GLU A 1 404 ? 31.072 7.847 -29.091 1.00 96.25 404 GLU A CA 1
ATOM 3221 C C . GLU A 1 404 ? 31.089 6.724 -28.047 1.00 96.25 404 GLU A C 1
ATOM 3223 O O . GLU A 1 404 ? 30.035 6.300 -27.581 1.00 96.25 404 GLU A O 1
ATOM 3228 N N . ILE A 1 405 ? 32.277 6.285 -27.617 1.00 97.19 405 ILE A N 1
ATOM 3229 C CA . ILE A 1 405 ? 32.436 5.312 -26.523 1.00 97.19 405 ILE A CA 1
ATOM 3230 C C . ILE A 1 405 ? 31.841 5.862 -25.227 1.00 97.19 405 ILE A C 1
ATOM 3232 O O . ILE A 1 405 ? 31.082 5.159 -24.562 1.00 97.19 405 ILE A O 1
ATOM 3236 N N . GLU A 1 406 ? 32.173 7.101 -24.854 1.00 97.06 406 GLU A N 1
ATOM 3237 C CA . GLU A 1 406 ? 31.658 7.697 -23.620 1.00 97.06 406 GLU A CA 1
ATOM 3238 C C . GLU A 1 406 ? 30.139 7.890 -23.683 1.00 97.06 406 GLU A C 1
ATOM 3240 O O . GLU A 1 406 ? 29.446 7.550 -22.729 1.00 97.06 406 GLU A O 1
ATOM 3245 N N . HIS A 1 407 ? 29.612 8.355 -24.818 1.00 96.88 407 HIS A N 1
ATOM 3246 C CA . HIS A 1 407 ? 28.178 8.479 -25.051 1.00 96.88 407 HIS A CA 1
ATOM 3247 C C . HIS A 1 407 ? 27.475 7.125 -24.923 1.00 96.88 407 HIS A C 1
ATOM 3249 O O . HIS A 1 407 ? 26.552 7.002 -24.123 1.00 96.88 407 HIS A O 1
ATOM 3255 N N . ALA A 1 408 ? 27.942 6.096 -25.636 1.00 96.19 408 ALA A N 1
ATOM 3256 C CA . ALA A 1 408 ? 27.379 4.751 -25.566 1.00 96.19 408 ALA A CA 1
ATOM 3257 C C . ALA A 1 408 ? 27.417 4.194 -24.134 1.00 96.19 408 ALA A C 1
ATOM 3259 O O . ALA A 1 408 ? 26.409 3.684 -23.649 1.00 96.19 408 ALA A O 1
ATOM 3260 N N . LYS A 1 409 ? 28.542 4.360 -23.422 1.00 96.31 409 LYS A N 1
ATOM 3261 C CA . LYS A 1 409 ? 28.694 3.931 -22.025 1.00 96.31 409 LYS A CA 1
ATOM 3262 C C . LYS A 1 409 ? 27.668 4.605 -21.113 1.00 96.31 409 LYS A C 1
ATOM 3264 O O . LYS A 1 409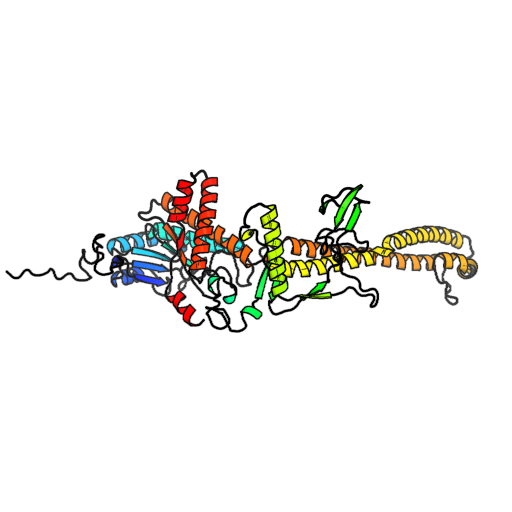 ? 26.984 3.918 -20.359 1.00 96.31 409 LYS A O 1
ATOM 3269 N N . GLN A 1 410 ? 27.565 5.933 -21.167 1.00 96.69 410 GLN A N 1
ATOM 3270 C CA . GLN A 1 410 ? 26.673 6.707 -20.298 1.00 96.69 410 GLN A CA 1
ATOM 3271 C C . GLN A 1 410 ? 25.199 6.466 -20.645 1.00 96.69 410 GLN A C 1
ATOM 3273 O O . GLN A 1 410 ? 24.402 6.178 -19.756 1.00 96.69 410 GLN A O 1
ATOM 3278 N N . ALA A 1 411 ? 24.841 6.527 -21.931 1.00 96.44 411 ALA A N 1
ATOM 3279 C CA . ALA A 1 411 ? 23.466 6.366 -22.394 1.00 96.44 411 ALA A CA 1
ATOM 3280 C C . ALA A 1 411 ? 22.944 4.946 -22.149 1.00 96.44 411 ALA A C 1
ATOM 3282 O O . ALA A 1 411 ? 21.857 4.784 -21.598 1.00 96.44 411 ALA A O 1
ATOM 3283 N N . SER A 1 412 ? 23.734 3.920 -22.487 1.00 96.94 412 SER A N 1
ATOM 3284 C CA . SER A 1 412 ? 23.349 2.525 -22.254 1.00 96.94 412 SER A CA 1
ATOM 3285 C C . SER A 1 412 ? 23.201 2.233 -20.758 1.00 96.94 412 SER A C 1
ATOM 3287 O O . SER A 1 412 ? 22.161 1.736 -20.335 1.00 96.94 412 SER A O 1
ATOM 3289 N N . THR A 1 413 ? 24.168 2.651 -19.927 1.00 96.56 413 THR A N 1
ATOM 3290 C CA . THR A 1 413 ? 24.095 2.451 -18.467 1.00 96.56 413 THR A CA 1
ATOM 3291 C C . THR A 1 413 ? 22.884 3.153 -17.848 1.00 96.56 413 THR A C 1
ATOM 3293 O O . THR A 1 413 ? 22.221 2.583 -16.984 1.00 96.56 413 THR A O 1
ATOM 3296 N N . ALA A 1 414 ? 22.567 4.376 -18.281 1.00 97.50 414 ALA A N 1
ATOM 3297 C CA . ALA A 1 414 ? 21.398 5.101 -17.788 1.00 97.50 414 ALA A CA 1
ATOM 3298 C C . ALA A 1 414 ? 20.086 4.372 -18.128 1.00 97.50 414 ALA A C 1
ATOM 3300 O O . ALA A 1 414 ? 19.191 4.291 -17.289 1.00 97.50 414 ALA A O 1
ATOM 3301 N N . GLN A 1 415 ? 19.983 3.806 -19.333 1.00 97.75 415 GLN A N 1
ATOM 3302 C CA . GLN A 1 415 ? 18.817 3.028 -19.752 1.00 97.75 415 GLN A CA 1
ATOM 3303 C C . GLN A 1 415 ? 18.719 1.680 -19.022 1.00 97.75 415 GLN A C 1
ATOM 3305 O O . GLN A 1 415 ? 17.633 1.312 -18.584 1.00 97.75 415 GLN A O 1
ATOM 3310 N N . GLU A 1 416 ? 19.838 0.992 -18.771 1.00 97.12 416 GLU A N 1
ATOM 3311 C CA . GLU A 1 416 ? 19.865 -0.204 -17.910 1.00 97.12 416 GLU A CA 1
ATOM 3312 C C . GLU A 1 416 ? 19.388 0.108 -16.482 1.00 97.12 416 GLU A C 1
ATOM 3314 O O . GLU A 1 416 ? 18.612 -0.643 -15.888 1.00 97.12 416 GLU A O 1
ATOM 3319 N N . GLN A 1 417 ? 19.793 1.254 -15.925 1.00 97.50 417 GLN A N 1
ATOM 3320 C CA . GLN A 1 417 ? 19.311 1.701 -14.616 1.00 97.50 417 GLN A CA 1
ATOM 3321 C C . GLN A 1 417 ? 17.802 1.973 -14.622 1.00 97.50 417 GLN A C 1
ATOM 3323 O O . GLN A 1 417 ? 17.114 1.556 -13.689 1.00 97.50 417 GLN A O 1
ATOM 3328 N N . GLN A 1 418 ? 17.275 2.629 -15.661 1.00 97.25 418 GLN A N 1
ATOM 3329 C CA . GLN A 1 418 ? 15.834 2.861 -15.817 1.00 97.25 418 GLN A CA 1
ATOM 3330 C C . GLN A 1 418 ? 15.062 1.544 -15.947 1.00 97.25 418 GLN A C 1
ATOM 3332 O O . GLN A 1 418 ? 14.063 1.352 -15.252 1.00 97.25 418 GLN A O 1
ATOM 3337 N N . ALA A 1 419 ? 15.563 0.603 -16.752 1.00 96.12 419 ALA A N 1
ATOM 3338 C CA . ALA A 1 419 ? 14.990 -0.731 -16.876 1.00 96.12 419 ALA A CA 1
ATOM 3339 C C . ALA A 1 419 ? 14.939 -1.440 -15.519 1.00 96.12 419 ALA A C 1
ATOM 3341 O O . ALA A 1 419 ? 13.897 -1.972 -15.134 1.00 96.12 419 ALA A O 1
ATOM 3342 N N . LYS A 1 420 ? 16.034 -1.390 -14.747 1.00 96.00 420 LYS A N 1
ATOM 3343 C CA . LYS A 1 420 ? 16.081 -2.022 -13.426 1.00 96.00 420 LYS A CA 1
ATOM 3344 C C . LYS A 1 420 ? 15.140 -1.356 -12.422 1.00 96.00 420 LYS A C 1
ATOM 3346 O O . LYS A 1 420 ? 14.546 -2.038 -11.591 1.00 96.00 420 LYS A O 1
ATOM 3351 N N . GLN A 1 421 ? 14.981 -0.035 -12.486 1.00 95.38 421 GLN A N 1
ATOM 3352 C CA . GLN A 1 421 ? 14.019 0.692 -11.655 1.00 95.38 421 GLN A CA 1
ATOM 3353 C C . GLN A 1 421 ? 12.573 0.305 -11.986 1.00 95.38 421 GLN A C 1
ATOM 3355 O O . GLN A 1 421 ? 11.806 0.032 -11.062 1.00 95.38 421 GLN A O 1
ATOM 3360 N N . ALA A 1 422 ? 12.217 0.222 -13.271 1.00 95.44 422 ALA A N 1
ATOM 3361 C CA . ALA A 1 422 ? 10.897 -0.227 -13.711 1.00 95.44 422 ALA A CA 1
ATOM 3362 C C . ALA A 1 422 ? 10.619 -1.679 -13.286 1.00 95.44 422 ALA A C 1
ATOM 3364 O O . ALA A 1 422 ? 9.549 -1.962 -12.746 1.00 95.44 422 ALA A O 1
ATOM 3365 N N . GLU A 1 423 ? 11.603 -2.575 -13.428 1.00 94.25 423 GLU A N 1
ATOM 3366 C CA . GLU A 1 423 ? 11.523 -3.965 -12.959 1.00 94.25 423 GLU A CA 1
ATOM 3367 C C . GLU A 1 423 ? 11.262 -4.032 -11.445 1.00 94.25 423 GLU A C 1
ATOM 3369 O O . GLU A 1 423 ? 10.337 -4.714 -11.004 1.00 94.25 423 GLU A O 1
ATOM 3374 N N . MET A 1 424 ? 12.027 -3.280 -10.642 1.00 94.69 424 MET A N 1
ATOM 3375 C CA . MET A 1 424 ? 11.822 -3.223 -9.192 1.00 94.69 424 MET A CA 1
ATOM 3376 C C . MET A 1 424 ? 10.432 -2.680 -8.848 1.00 94.69 424 MET A C 1
ATOM 3378 O O . MET A 1 424 ? 9.717 -3.281 -8.050 1.00 94.69 424 MET A O 1
ATOM 3382 N N . LEU A 1 425 ? 10.001 -1.568 -9.446 1.00 95.00 425 LEU A N 1
ATOM 3383 C CA . LEU A 1 425 ? 8.655 -1.046 -9.197 1.00 95.00 425 LEU A CA 1
ATOM 3384 C C . LEU A 1 425 ? 7.587 -2.077 -9.570 1.00 95.00 425 LEU A C 1
ATOM 3386 O O . LEU A 1 425 ? 6.638 -2.256 -8.816 1.00 95.00 425 LEU A O 1
ATOM 3390 N N . ARG A 1 426 ? 7.765 -2.816 -10.668 1.00 94.12 426 ARG A N 1
ATOM 3391 C CA . ARG A 1 426 ? 6.835 -3.862 -11.109 1.00 94.12 426 ARG A CA 1
ATOM 3392 C C . ARG A 1 426 ? 6.762 -5.029 -10.123 1.00 94.12 426 ARG A C 1
ATOM 3394 O O . ARG A 1 426 ? 5.675 -5.547 -9.869 1.00 94.12 426 ARG A O 1
ATOM 3401 N N . GLU A 1 427 ? 7.891 -5.441 -9.554 1.00 93.62 427 GLU A N 1
ATOM 3402 C CA . GLU A 1 427 ? 7.973 -6.523 -8.564 1.00 93.62 427 GLU A CA 1
ATOM 3403 C C . GLU A 1 427 ? 7.355 -6.131 -7.208 1.00 93.62 427 GLU A C 1
ATOM 3405 O O . GLU A 1 427 ? 6.661 -6.929 -6.561 1.00 93.62 427 GLU A O 1
ATOM 3410 N N . TYR A 1 428 ? 7.598 -4.890 -6.778 1.00 95.69 428 TYR A N 1
ATOM 3411 C CA . TYR A 1 428 ? 7.187 -4.383 -5.468 1.00 95.69 428 TYR A CA 1
ATOM 3412 C C . TYR A 1 428 ? 5.868 -3.593 -5.485 1.00 95.69 428 TYR A C 1
ATOM 3414 O O . TYR A 1 428 ? 5.391 -3.222 -4.413 1.00 95.69 428 TYR A O 1
ATOM 3422 N N . ALA A 1 429 ? 5.250 -3.400 -6.654 1.00 96.31 429 ALA A N 1
ATOM 3423 C CA . ALA A 1 429 ? 3.919 -2.816 -6.798 1.00 96.31 429 ALA A CA 1
ATOM 3424 C C . ALA A 1 429 ? 2.857 -3.672 -6.099 1.00 96.31 429 ALA A C 1
ATOM 3426 O O . ALA A 1 429 ? 2.654 -4.843 -6.443 1.00 96.31 429 ALA A O 1
ATOM 3427 N N . GLU A 1 430 ? 2.150 -3.054 -5.159 1.00 96.44 430 GLU A N 1
ATOM 3428 C CA . GLU A 1 430 ? 1.006 -3.626 -4.457 1.00 96.44 430 GLU A CA 1
ATOM 3429 C C . GLU A 1 430 ? -0.144 -2.612 -4.399 1.00 96.44 430 GLU A C 1
ATOM 3431 O O . GLU A 1 430 ? 0.076 -1.403 -4.309 1.00 96.44 430 GLU A O 1
ATOM 3436 N N . SER A 1 431 ? -1.384 -3.100 -4.434 1.00 96.38 431 SER A N 1
ATOM 3437 C CA . SER A 1 431 ? -2.563 -2.258 -4.203 1.00 96.38 431 SER A CA 1
ATOM 3438 C C . SER A 1 431 ? -2.487 -1.568 -2.839 1.00 96.38 431 SER A C 1
ATOM 3440 O O . SER A 1 431 ? -2.242 -2.225 -1.819 1.00 96.38 431 SER A O 1
ATOM 3442 N N . SER A 1 432 ? -2.757 -0.257 -2.795 1.00 95.12 432 SER A N 1
ATOM 3443 C CA . SER A 1 432 ? -2.784 0.505 -1.538 1.00 95.12 432 SER A CA 1
ATOM 3444 C C . SER A 1 432 ? -3.753 -0.104 -0.532 1.00 95.12 432 SER A C 1
ATOM 3446 O O . SER A 1 432 ? -3.450 -0.162 0.654 1.00 95.12 432 SER A O 1
ATOM 3448 N N . ARG A 1 433 ? -4.877 -0.648 -1.008 1.00 94.06 433 ARG A N 1
ATOM 3449 C CA . ARG A 1 433 ? -5.873 -1.338 -0.191 1.00 94.06 433 ARG A CA 1
ATOM 3450 C C . ARG A 1 433 ? -5.294 -2.565 0.509 1.00 94.06 433 ARG A C 1
ATOM 3452 O O . ARG A 1 433 ? -5.510 -2.748 1.704 1.00 94.06 433 ARG A O 1
ATOM 3459 N N . LYS A 1 434 ? -4.567 -3.420 -0.219 1.00 95.19 434 LYS A N 1
ATOM 3460 C CA . LYS A 1 434 ? -3.937 -4.621 0.360 1.00 95.19 434 LYS A CA 1
ATOM 3461 C C . LYS A 1 434 ? -2.886 -4.245 1.395 1.00 95.19 434 LYS A C 1
ATOM 3463 O O . LYS A 1 434 ? -2.885 -4.811 2.489 1.00 95.19 434 LYS A O 1
ATOM 3468 N N . TYR A 1 435 ? -2.037 -3.278 1.052 1.00 96.00 435 TYR A N 1
ATOM 3469 C CA . TYR A 1 435 ? -1.003 -2.776 1.947 1.00 96.00 435 TYR A CA 1
ATOM 3470 C C . TYR A 1 435 ? -1.621 -2.211 3.232 1.00 96.00 435 TYR A C 1
ATOM 3472 O O . TYR A 1 435 ? -1.299 -2.670 4.327 1.00 96.00 435 TYR A O 1
ATOM 3480 N N . ALA A 1 436 ? -2.570 -1.282 3.094 1.00 95.81 436 ALA A N 1
ATOM 3481 C CA . ALA A 1 436 ? -3.223 -0.611 4.207 1.00 95.81 436 ALA A CA 1
ATOM 3482 C C . ALA A 1 436 ? -3.910 -1.599 5.149 1.00 95.81 436 ALA A C 1
ATOM 3484 O O . ALA A 1 436 ? -3.651 -1.568 6.344 1.00 95.81 436 ALA A O 1
ATOM 3485 N N . LEU A 1 437 ? -4.710 -2.531 4.618 1.00 95.94 437 LEU A N 1
ATOM 3486 C CA . LEU A 1 437 ? -5.402 -3.536 5.430 1.00 95.94 437 LEU A CA 1
ATOM 3487 C C . LEU A 1 437 ? -4.433 -4.409 6.226 1.00 95.94 437 LEU A C 1
ATOM 3489 O O . LEU A 1 437 ? -4.658 -4.645 7.413 1.00 95.94 437 LEU A O 1
ATOM 3493 N N . ARG A 1 438 ? -3.344 -4.868 5.597 1.00 95.56 438 ARG A N 1
ATOM 3494 C CA . ARG A 1 438 ? -2.308 -5.645 6.287 1.00 95.56 438 ARG A CA 1
ATOM 3495 C C . ARG A 1 438 ? -1.715 -4.851 7.450 1.00 95.56 438 ARG A C 1
ATOM 3497 O O . ARG A 1 438 ? -1.571 -5.401 8.545 1.00 95.56 438 ARG A O 1
ATOM 3504 N N . GLU A 1 439 ? -1.421 -3.572 7.230 1.00 96.38 439 GLU A N 1
ATOM 3505 C CA . GLU A 1 439 ? -0.902 -2.694 8.274 1.00 96.38 439 GLU A CA 1
ATOM 3506 C C . GLU A 1 439 ? -1.921 -2.458 9.396 1.00 96.38 439 GLU A C 1
ATOM 3508 O O . GLU A 1 439 ? -1.557 -2.616 10.567 1.00 96.38 439 GLU A O 1
ATOM 3513 N N . SER A 1 440 ? -3.187 -2.189 9.062 1.00 97.25 440 SER A N 1
ATOM 3514 C CA . SER A 1 440 ? -4.286 -1.997 10.016 1.00 97.25 440 SER A CA 1
ATOM 3515 C C . SER A 1 440 ? -4.483 -3.220 10.906 1.00 97.25 440 SER A C 1
ATOM 3517 O O . SER A 1 440 ? -4.559 -3.093 12.128 1.00 97.25 440 SER A O 1
ATOM 3519 N N . TYR A 1 441 ? -4.516 -4.426 10.325 1.00 97.62 441 TYR A N 1
ATOM 3520 C CA . TYR A 1 441 ? -4.671 -5.666 11.090 1.00 97.62 441 TYR A CA 1
ATOM 3521 C C . TYR A 1 441 ? -3.542 -5.837 12.111 1.00 97.62 441 TYR A C 1
ATOM 3523 O O . TYR A 1 441 ? -3.808 -6.170 13.268 1.00 97.62 441 TYR A O 1
ATOM 3531 N N . GLY A 1 442 ? -2.298 -5.567 11.702 1.00 97.31 442 GLY A N 1
ATOM 3532 C CA . GLY A 1 442 ? -1.138 -5.620 12.589 1.00 97.31 442 GLY A CA 1
ATOM 3533 C C . GLY A 1 442 ? -1.209 -4.564 13.691 1.00 97.31 442 GLY A C 1
ATOM 3534 O O . GLY A 1 442 ? -1.002 -4.878 14.859 1.00 97.31 442 GLY A O 1
ATOM 3535 N N . GLY A 1 443 ? -1.584 -3.330 13.346 1.00 97.75 443 GLY A N 1
ATOM 3536 C CA . GLY A 1 443 ? -1.709 -2.240 14.312 1.00 97.75 443 GLY A CA 1
ATOM 3537 C C . GLY A 1 443 ? -2.765 -2.519 15.383 1.00 97.75 443 GLY A C 1
ATOM 3538 O O . GLY A 1 443 ? -2.487 -2.383 16.575 1.00 97.75 443 GLY A O 1
ATOM 3539 N N . TYR A 1 444 ? -3.954 -2.980 14.987 1.00 98.50 444 TYR A N 1
ATOM 3540 C CA . TYR A 1 444 ? -5.006 -3.339 15.941 1.00 98.50 444 TYR A CA 1
ATOM 3541 C C . TYR A 1 444 ? -4.651 -4.574 16.772 1.00 98.50 444 TYR A C 1
ATOM 3543 O O . TYR A 1 444 ? -5.003 -4.634 17.951 1.00 98.50 444 TYR A O 1
ATOM 3551 N N . ALA A 1 445 ? -3.923 -5.539 16.201 1.00 98.56 445 ALA A N 1
ATOM 3552 C CA . ALA A 1 445 ? -3.391 -6.666 16.959 1.00 98.56 445 ALA A CA 1
ATOM 3553 C C . ALA A 1 445 ? -2.415 -6.200 18.049 1.00 98.56 445 ALA A C 1
ATOM 3555 O O . ALA A 1 445 ? -2.533 -6.617 19.200 1.00 98.56 445 ALA A O 1
ATOM 3556 N N . GLU A 1 446 ? -1.490 -5.296 17.722 1.00 98.56 446 GLU A N 1
ATOM 3557 C CA . GLU A 1 446 ? -0.557 -4.717 18.693 1.00 98.56 446 GLU A CA 1
ATOM 3558 C C . GLU A 1 446 ? -1.267 -3.901 19.779 1.00 98.56 446 GLU A C 1
ATOM 3560 O O . GLU A 1 446 ? -0.910 -4.000 20.956 1.00 98.56 446 GLU A O 1
ATOM 3565 N N . ALA A 1 447 ? -2.290 -3.125 19.413 1.00 98.50 447 ALA A N 1
ATOM 3566 C CA . ALA A 1 447 ? -3.106 -2.385 20.370 1.00 98.50 447 ALA A CA 1
ATOM 3567 C C . ALA A 1 447 ? -3.882 -3.335 21.305 1.00 98.50 447 ALA A C 1
ATOM 3569 O O . ALA A 1 447 ? -3.904 -3.132 22.519 1.00 98.50 447 ALA A O 1
ATOM 3570 N N . GLY A 1 448 ? -4.449 -4.420 20.766 1.00 98.62 448 GLY A N 1
ATOM 3571 C CA . GLY A 1 448 ? -5.109 -5.468 21.546 1.00 98.62 448 GLY A CA 1
ATOM 3572 C C . GLY A 1 448 ? -4.159 -6.192 22.504 1.00 98.62 448 GLY A C 1
ATOM 3573 O O . GLY A 1 448 ? -4.517 -6.443 23.655 1.00 98.62 448 GLY A O 1
ATOM 3574 N N . ILE A 1 449 ? -2.924 -6.475 22.077 1.00 98.75 449 ILE A N 1
ATOM 3575 C CA . ILE A 1 449 ? -1.877 -7.038 22.946 1.00 98.75 449 ILE A CA 1
ATOM 3576 C C . ILE A 1 449 ? -1.538 -6.066 24.075 1.00 98.75 449 ILE A C 1
ATOM 3578 O O . ILE A 1 449 ? -1.469 -6.489 25.226 1.00 98.75 449 ILE A O 1
ATOM 3582 N N . ALA A 1 450 ? -1.391 -4.772 23.780 1.00 98.69 450 ALA A N 1
ATOM 3583 C CA . ALA A 1 450 ? -1.144 -3.770 24.811 1.00 98.69 450 ALA A CA 1
ATOM 3584 C C . ALA A 1 450 ? -2.296 -3.697 25.830 1.00 98.69 450 ALA A C 1
ATOM 3586 O O . ALA A 1 450 ? -2.048 -3.620 27.032 1.00 98.69 450 ALA A O 1
ATOM 3587 N N . ALA A 1 451 ? -3.549 -3.793 25.376 1.00 98.69 451 ALA A N 1
ATOM 3588 C CA . ALA A 1 451 ? -4.719 -3.840 26.252 1.00 98.69 451 ALA A CA 1
ATOM 3589 C C . ALA A 1 451 ? -4.742 -5.106 27.131 1.00 98.69 451 ALA A C 1
ATOM 3591 O O . ALA A 1 451 ? -5.028 -5.032 28.331 1.00 98.69 451 ALA A O 1
ATOM 3592 N N . TRP A 1 452 ? -4.386 -6.262 26.565 1.00 98.50 452 TRP A N 1
ATOM 3593 C CA . TRP A 1 452 ? -4.241 -7.525 27.295 1.00 98.50 452 TRP A CA 1
ATOM 3594 C C . TRP A 1 452 ? -3.136 -7.457 28.358 1.00 98.50 452 TRP A C 1
ATOM 3596 O O . TRP A 1 452 ? -3.360 -7.811 29.519 1.00 98.50 452 TRP A O 1
ATOM 3606 N N . GLU A 1 453 ? -1.960 -6.944 27.999 1.00 98.19 453 GLU A N 1
ATOM 3607 C CA . GLU A 1 453 ? -0.834 -6.758 28.919 1.00 98.19 453 GLU A CA 1
ATOM 3608 C C . GLU A 1 453 ? -1.183 -5.769 30.036 1.00 98.19 453 GLU A C 1
ATOM 3610 O O . GLU A 1 453 ? -0.924 -6.049 31.209 1.00 98.19 453 GLU A O 1
ATOM 3615 N N . ALA A 1 454 ? -1.820 -4.641 29.705 1.00 98.06 454 ALA A N 1
ATOM 3616 C CA . ALA A 1 454 ? -2.266 -3.652 30.681 1.00 98.06 454 ALA A CA 1
ATOM 3617 C C . ALA A 1 454 ? -3.285 -4.242 31.665 1.00 98.06 454 ALA A C 1
ATOM 3619 O O . ALA A 1 454 ? -3.104 -4.092 32.874 1.00 98.06 454 ALA A O 1
ATOM 3620 N N . THR A 1 455 ? -4.274 -4.994 31.168 1.00 98.19 455 THR A N 1
ATOM 3621 C CA . THR A 1 455 ? -5.274 -5.694 31.995 1.00 98.19 455 THR A CA 1
ATOM 3622 C C . THR A 1 455 ? -4.596 -6.602 33.023 1.00 98.19 455 THR A C 1
ATOM 3624 O O . THR A 1 455 ? -4.887 -6.531 34.215 1.00 98.19 455 THR A O 1
ATOM 3627 N N . ARG A 1 456 ? -3.634 -7.428 32.589 1.00 96.38 456 ARG A N 1
ATOM 3628 C CA . ARG A 1 456 ? -2.922 -8.365 33.475 1.00 96.38 456 ARG A CA 1
ATOM 3629 C C . ARG A 1 456 ? -2.000 -7.659 34.463 1.00 96.38 456 ARG A C 1
ATOM 3631 O O . ARG A 1 456 ? -1.960 -8.025 35.635 1.00 96.38 456 ARG A O 1
ATOM 3638 N N . ARG A 1 457 ? -1.257 -6.657 33.991 1.00 96.94 457 ARG A N 1
ATOM 3639 C CA . ARG A 1 457 ? -0.292 -5.898 34.797 1.00 96.94 457 ARG A CA 1
ATOM 3640 C C . ARG A 1 457 ? -0.984 -5.096 35.896 1.00 96.94 457 ARG A C 1
ATOM 3642 O O . ARG A 1 457 ? -0.478 -5.045 37.012 1.00 96.94 457 ARG A O 1
ATOM 3649 N N . LYS A 1 458 ? -2.115 -4.464 35.576 1.00 95.25 458 LYS A N 1
ATOM 3650 C CA . LYS A 1 458 ? -2.860 -3.586 36.489 1.00 95.25 458 LYS A CA 1
ATOM 3651 C C . LYS A 1 458 ? -3.966 -4.311 37.256 1.00 95.25 458 LYS A C 1
ATOM 3653 O O . LYS A 1 458 ? -4.469 -3.750 38.219 1.00 95.25 458 LYS A O 1
ATOM 3658 N N . LYS A 1 459 ? -4.282 -5.557 36.877 1.00 95.69 459 LYS A N 1
ATOM 3659 C CA . LYS A 1 459 ? -5.334 -6.394 37.481 1.00 95.69 459 LYS A CA 1
ATOM 3660 C C . LYS A 1 459 ? -6.673 -5.659 37.531 1.00 95.69 459 LYS A C 1
ATOM 3662 O O . LYS A 1 459 ? -7.330 -5.624 38.568 1.00 95.69 459 LYS A O 1
ATOM 3667 N N . THR A 1 460 ? -7.028 -5.040 36.409 1.00 95.31 460 THR A N 1
ATOM 3668 C CA . THR A 1 460 ? -8.237 -4.227 36.307 1.00 95.31 460 THR A CA 1
ATOM 3669 C C . THR A 1 460 ? -9.491 -5.060 36.568 1.00 95.31 460 THR A C 1
ATOM 3671 O O . THR A 1 460 ? -9.550 -6.230 36.182 1.00 95.31 460 THR A O 1
ATOM 3674 N N . LYS A 1 461 ? -10.508 -4.462 37.201 1.00 92.50 461 LYS A N 1
ATOM 3675 C CA . LYS A 1 461 ? -11.789 -5.137 37.504 1.00 92.50 461 LYS A CA 1
ATOM 3676 C C . LYS A 1 461 ? -12.483 -5.639 36.235 1.00 92.50 461 LYS A C 1
ATOM 3678 O O . LYS A 1 461 ? -13.058 -6.726 36.227 1.00 92.50 461 LYS A O 1
ATOM 3683 N N . LYS A 1 462 ? -12.427 -4.847 35.160 1.00 93.94 462 LYS A N 1
ATOM 3684 C CA . LYS A 1 462 ? -12.923 -5.211 33.825 1.00 93.94 462 LYS A CA 1
ATOM 3685 C C . LYS A 1 462 ? -11.731 -5.393 32.874 1.00 93.94 462 LYS A C 1
ATOM 3687 O O . LYS A 1 462 ? -10.723 -4.700 33.019 1.00 93.94 462 LYS A O 1
ATOM 3692 N N . PRO A 1 463 ? -11.799 -6.285 31.873 1.00 97.25 463 PRO A N 1
ATOM 3693 C CA . PRO A 1 463 ? -10.766 -6.332 30.846 1.00 97.25 463 PRO A CA 1
ATOM 3694 C C . PRO A 1 463 ? -10.762 -5.027 30.042 1.00 97.25 463 PRO A C 1
ATOM 3696 O O . PRO A 1 463 ? -11.824 -4.523 29.674 1.00 97.25 463 PRO A O 1
ATOM 3699 N N . ILE A 1 464 ? -9.576 -4.488 29.760 1.00 98.38 464 ILE A N 1
ATOM 3700 C CA . ILE A 1 464 ? -9.414 -3.352 28.845 1.00 98.38 464 ILE A CA 1
ATOM 3701 C C . ILE A 1 464 ? -9.494 -3.883 27.424 1.00 98.38 464 ILE A C 1
ATOM 3703 O O . ILE A 1 464 ? -8.836 -4.872 27.127 1.00 98.38 464 ILE A O 1
ATOM 3707 N N . PHE A 1 465 ? -10.229 -3.259 26.516 1.00 98.38 465 PHE A N 1
ATOM 3708 C CA . PHE A 1 465 ? -10.248 -3.708 25.123 1.00 98.38 465 PHE A CA 1
ATOM 3709 C C . PHE A 1 465 ? -10.303 -2.544 24.151 1.00 98.38 465 PHE A C 1
ATOM 3711 O O . PHE A 1 465 ? -10.932 -1.530 24.421 1.00 98.38 465 PHE A O 1
ATOM 3718 N N . VAL A 1 466 ? -9.662 -2.715 23.000 1.00 98.31 466 VAL A N 1
ATOM 3719 C CA . VAL A 1 466 ? -9.724 -1.751 21.904 1.00 98.31 466 VAL A CA 1
ATOM 3720 C C . VAL A 1 466 ? -11.063 -1.922 21.201 1.00 98.31 466 VAL A C 1
ATOM 3722 O O . VAL A 1 466 ? -11.374 -3.019 20.727 1.00 98.31 466 VAL A O 1
ATOM 3725 N N . ALA A 1 467 ? -11.861 -0.861 21.159 1.00 97.31 467 ALA A N 1
ATOM 3726 C CA . ALA A 1 467 ? -13.156 -0.829 20.497 1.00 97.31 467 ALA A CA 1
ATOM 3727 C C . ALA A 1 467 ? -13.042 0.001 19.213 1.00 97.31 467 ALA A C 1
ATOM 3729 O O . ALA A 1 467 ? -12.940 1.221 19.267 1.00 97.31 467 ALA A O 1
ATOM 3730 N N . ILE A 1 468 ? -13.000 -0.678 18.065 1.00 97.69 468 ILE A N 1
ATOM 3731 C CA . ILE A 1 468 ? -12.836 -0.033 16.757 1.00 97.69 468 ILE A CA 1
ATOM 3732 C C . ILE A 1 468 ? -14.172 0.572 16.327 1.00 97.69 468 ILE A C 1
ATOM 3734 O O . ILE A 1 468 ? -15.159 -0.161 16.227 1.00 97.69 468 ILE A O 1
ATOM 3738 N N . GLU A 1 469 ? -14.181 1.875 16.071 1.00 96.38 469 GLU A N 1
ATOM 3739 C CA . GLU A 1 469 ? -15.362 2.665 15.719 1.00 96.38 469 GLU A CA 1
ATOM 3740 C C . GLU A 1 469 ? -15.428 2.986 14.222 1.00 96.38 469 GLU A C 1
ATOM 3742 O O . GLU A 1 469 ? -14.406 3.288 13.601 1.00 96.38 469 GLU A O 1
ATOM 3747 N N . ASN A 1 470 ? -16.622 2.955 13.622 1.00 95.69 470 ASN A N 1
ATOM 3748 C CA . ASN A 1 470 ? -16.845 3.512 12.283 1.00 95.69 470 ASN A CA 1
ATOM 3749 C C . ASN A 1 470 ? -16.713 5.033 12.312 1.00 95.69 470 ASN A C 1
ATOM 3751 O O . ASN A 1 470 ? -17.341 5.668 13.145 1.00 95.69 470 ASN A O 1
ATOM 3755 N N . LEU A 1 471 ? -15.977 5.605 11.356 1.00 93.00 471 LEU A N 1
ATOM 3756 C CA . LEU A 1 471 ? -15.787 7.055 11.268 1.00 93.00 471 LEU A CA 1
ATOM 3757 C C . LEU A 1 471 ? -16.499 7.660 10.049 1.00 93.00 471 LEU A C 1
ATOM 3759 O O . LEU A 1 471 ? -17.597 8.192 10.164 1.00 93.00 471 LEU A O 1
ATOM 3763 N N . TYR A 1 472 ? -15.898 7.551 8.862 1.00 94.12 472 TYR A N 1
ATOM 3764 C CA . TYR A 1 472 ? -16.422 8.170 7.641 1.00 94.12 472 TYR A CA 1
ATOM 3765 C C . TYR A 1 472 ? -16.788 7.122 6.589 1.00 94.12 472 TYR A C 1
ATOM 3767 O O . TYR A 1 472 ? -15.989 6.208 6.372 1.00 94.12 472 TYR A O 1
ATOM 3775 N N . PRO A 1 473 ? -17.943 7.247 5.908 1.00 94.12 473 PRO A N 1
ATOM 3776 C CA . PRO A 1 473 ? -18.334 6.344 4.825 1.00 94.12 473 PRO A CA 1
ATOM 3777 C C . PRO A 1 473 ? -17.306 6.178 3.696 1.00 94.12 473 PRO A C 1
ATOM 3779 O O . PRO A 1 473 ? -17.170 5.092 3.133 1.00 94.12 473 PRO A O 1
ATOM 3782 N N . GLU A 1 474 ? -16.587 7.255 3.378 1.00 92.88 474 GLU A N 1
ATOM 3783 C CA . GLU A 1 474 ? -15.583 7.346 2.313 1.00 92.88 474 GLU A CA 1
ATOM 3784 C C . GLU A 1 474 ? -14.284 6.596 2.643 1.00 92.88 474 GLU A C 1
ATOM 3786 O O . GLU A 1 474 ? -13.471 6.316 1.757 1.00 92.88 474 GLU A O 1
ATOM 3791 N N . SER A 1 475 ? -14.072 6.280 3.921 1.00 94.38 475 SER A N 1
ATOM 3792 C CA . SER A 1 475 ? -12.873 5.606 4.401 1.00 94.38 475 SER A CA 1
ATOM 3793 C C . SER A 1 475 ? -13.179 4.170 4.812 1.00 94.38 475 SER A C 1
ATOM 3795 O O . SER A 1 475 ? -14.224 3.862 5.387 1.00 94.38 475 SER A O 1
ATOM 3797 N N . TYR A 1 476 ? -12.232 3.267 4.565 1.00 95.88 476 TYR A N 1
ATOM 3798 C CA . TYR A 1 476 ? -12.367 1.877 4.982 1.00 95.88 476 TYR A CA 1
ATOM 3799 C C . TYR A 1 476 ? -12.472 1.768 6.511 1.00 95.88 476 TYR A C 1
ATOM 3801 O O . TYR A 1 476 ? -11.647 2.308 7.253 1.00 95.88 476 TYR A O 1
ATOM 3809 N N . GLY A 1 477 ? -13.489 1.045 6.977 1.00 95.44 477 GLY A N 1
ATOM 3810 C CA . GLY A 1 477 ? -13.879 0.971 8.385 1.00 95.44 477 GLY A CA 1
ATOM 3811 C C . GLY A 1 477 ? -15.136 1.786 8.701 1.00 95.44 477 GLY A C 1
ATOM 3812 O O . GLY A 1 477 ? -15.716 1.604 9.766 1.00 95.44 477 GLY A O 1
ATOM 3813 N N . GLY A 1 478 ? -15.623 2.614 7.770 1.00 94.94 478 GLY A N 1
ATOM 3814 C CA . GLY A 1 478 ? -16.887 3.340 7.913 1.00 94.94 478 GLY A CA 1
ATOM 3815 C C . GLY A 1 478 ? -18.140 2.457 7.856 1.00 94.94 478 GLY A C 1
ATOM 3816 O O . GLY A 1 478 ? -19.195 2.868 8.344 1.00 94.94 478 GLY A O 1
ATOM 3817 N N . HIS A 1 479 ? -18.050 1.252 7.277 1.00 95.62 479 HIS A N 1
ATOM 3818 C CA . HIS A 1 479 ? -19.176 0.320 7.151 1.00 95.62 479 HIS A CA 1
ATOM 3819 C C . HIS A 1 479 ? -19.071 -0.872 8.136 1.00 95.62 479 HIS A C 1
ATOM 3821 O O . HIS A 1 479 ? -17.977 -1.417 8.327 1.00 95.62 479 HIS A O 1
ATOM 3827 N N . PRO A 1 480 ? -20.181 -1.377 8.722 1.00 94.31 480 PRO A N 1
ATOM 3828 C CA . PRO A 1 480 ? -20.140 -2.483 9.691 1.00 94.31 480 PRO A CA 1
ATOM 3829 C C . PRO A 1 480 ? -19.463 -3.770 9.193 1.00 94.31 480 PRO A C 1
ATOM 3831 O O . PRO A 1 480 ? -18.819 -4.483 9.967 1.00 94.31 480 PRO A O 1
ATOM 3834 N N . GLU A 1 481 ? -19.569 -4.089 7.899 1.00 94.62 481 GLU A N 1
ATOM 3835 C CA . GLU A 1 481 ? -18.868 -5.252 7.339 1.00 94.62 481 GLU A CA 1
ATOM 3836 C C . GLU A 1 481 ? -17.345 -5.093 7.331 1.00 94.62 481 GLU A C 1
ATOM 3838 O O . GLU A 1 481 ? -16.624 -6.079 7.515 1.00 94.62 481 GLU A O 1
ATOM 3843 N N . GLU A 1 482 ? -16.864 -3.863 7.160 1.00 95.94 482 GLU A N 1
ATOM 3844 C CA . GLU A 1 482 ? -15.444 -3.518 7.172 1.00 95.94 482 GLU A CA 1
ATOM 3845 C C . GLU A 1 482 ? -14.901 -3.554 8.598 1.00 95.94 482 GLU A C 1
ATOM 3847 O O . GLU A 1 482 ? -13.867 -4.171 8.838 1.00 95.94 482 GLU A O 1
ATOM 3852 N N . LEU A 1 483 ? -15.646 -3.029 9.577 1.00 96.50 483 LEU A N 1
ATOM 3853 C CA . LEU A 1 483 ? -15.306 -3.182 10.998 1.00 96.50 483 LEU A CA 1
ATOM 3854 C C . LEU A 1 483 ? -15.219 -4.656 11.403 1.00 96.50 483 LEU A C 1
ATOM 3856 O O . LEU A 1 483 ? -14.273 -5.086 12.069 1.00 96.50 483 LEU A O 1
ATOM 3860 N N . ARG A 1 484 ? -16.179 -5.471 10.946 1.00 96.19 484 ARG A N 1
ATOM 3861 C CA . ARG A 1 484 ? -16.150 -6.925 11.147 1.00 96.19 484 ARG A CA 1
ATOM 3862 C C . ARG A 1 484 ? -14.903 -7.549 10.524 1.00 96.19 484 ARG A C 1
ATOM 3864 O O . ARG A 1 484 ? -14.339 -8.471 11.114 1.00 96.19 484 ARG A O 1
ATOM 3871 N N . ASN A 1 485 ? -14.489 -7.086 9.347 1.00 95.94 485 ASN A N 1
ATOM 3872 C CA . ASN A 1 485 ? -13.269 -7.539 8.689 1.00 95.94 485 ASN A CA 1
ATOM 3873 C C . ASN A 1 485 ? -12.017 -7.157 9.504 1.00 95.94 485 ASN A C 1
ATOM 3875 O O . ASN A 1 485 ? -11.232 -8.050 9.836 1.00 95.94 485 ASN A O 1
ATOM 3879 N N . LEU A 1 486 ? -11.886 -5.885 9.900 1.00 97.38 486 LEU A N 1
ATOM 3880 C CA . LEU A 1 486 ? -10.782 -5.372 10.719 1.00 97.38 486 LEU A CA 1
ATOM 3881 C C . LEU A 1 486 ? -10.632 -6.178 12.009 1.00 97.38 486 LEU A C 1
ATOM 3883 O O . LEU A 1 486 ? -9.567 -6.735 12.267 1.00 97.38 486 LEU A O 1
ATOM 3887 N N . VAL A 1 487 ? -11.715 -6.344 12.776 1.00 97.88 487 VAL A N 1
ATOM 3888 C CA . VAL A 1 487 ? -11.677 -7.085 14.044 1.00 97.88 487 VAL A CA 1
ATOM 3889 C C . VAL A 1 487 ? -11.328 -8.555 13.841 1.00 97.88 487 VAL A C 1
ATOM 3891 O O . VAL A 1 487 ? -10.511 -9.094 14.586 1.00 97.88 487 VAL A O 1
ATOM 3894 N N . LYS A 1 488 ? -11.913 -9.237 12.848 1.00 97.56 488 LYS A N 1
ATOM 3895 C CA . LYS A 1 488 ? -11.620 -10.662 12.610 1.00 97.56 488 LYS A CA 1
ATOM 3896 C C . LYS A 1 488 ? -10.148 -10.889 12.266 1.00 97.56 488 LYS A C 1
ATOM 3898 O O . LYS A 1 488 ? -9.529 -11.788 12.834 1.00 97.56 488 LYS A O 1
ATOM 3903 N N . ASN A 1 489 ? -9.594 -10.082 11.365 1.00 97.38 489 ASN A N 1
ATOM 3904 C CA . ASN A 1 489 ? -8.216 -10.250 10.910 1.00 97.38 489 ASN A CA 1
ATOM 3905 C C . ASN A 1 489 ? -7.195 -9.761 11.948 1.00 97.38 489 ASN A C 1
ATOM 3907 O O . ASN A 1 489 ? -6.203 -10.452 12.182 1.00 97.38 489 ASN A O 1
ATOM 3911 N N . ALA A 1 490 ? -7.476 -8.665 12.659 1.00 98.25 490 ALA A N 1
ATOM 3912 C CA . ALA A 1 490 ? -6.653 -8.215 13.783 1.00 98.25 490 ALA A CA 1
ATOM 3913 C C . ALA A 1 490 ? -6.608 -9.256 14.912 1.00 98.25 490 ALA A C 1
ATOM 3915 O O . ALA A 1 490 ? -5.539 -9.569 15.431 1.00 98.25 490 ALA A O 1
ATOM 3916 N N . ARG A 1 491 ? -7.749 -9.877 15.252 1.00 98.56 491 ARG A N 1
ATOM 3917 C CA . ARG A 1 491 ? -7.795 -10.967 16.241 1.00 98.56 491 ARG A CA 1
ATOM 3918 C C . ARG A 1 491 ? -6.937 -12.158 15.832 1.00 98.56 491 ARG A C 1
ATOM 3920 O O . ARG A 1 491 ? -6.241 -12.707 16.678 1.00 98.56 491 ARG A O 1
ATOM 3927 N N . LYS A 1 492 ? -6.958 -12.539 14.552 1.00 97.69 492 LYS A N 1
ATOM 3928 C CA . LYS A 1 492 ? -6.119 -13.627 14.036 1.00 97.69 492 LYS A CA 1
ATOM 3929 C C . LYS A 1 492 ? -4.629 -13.293 14.157 1.00 97.69 492 LYS A C 1
ATOM 3931 O O . LYS A 1 492 ? -3.865 -14.113 14.651 1.00 97.69 492 LYS A O 1
ATOM 3936 N N . MET A 1 493 ? -4.225 -12.077 13.780 1.00 97.69 493 MET A N 1
ATOM 3937 C CA . MET A 1 493 ? -2.835 -11.633 13.938 1.00 97.69 493 MET A CA 1
ATOM 3938 C C . MET A 1 493 ? -2.403 -11.571 15.409 1.00 97.69 493 MET A C 1
ATOM 3940 O O . MET A 1 493 ? -1.282 -11.966 15.738 1.00 97.69 493 MET A O 1
ATOM 3944 N N . MET A 1 494 ? -3.289 -11.125 16.304 1.00 98.50 494 MET A N 1
ATOM 3945 C CA . MET A 1 494 ? -3.047 -11.140 17.747 1.00 98.50 494 MET A CA 1
ATOM 3946 C C . MET A 1 494 ? -2.896 -12.571 18.273 1.00 98.50 494 MET A C 1
ATOM 3948 O O . MET A 1 494 ? -1.949 -12.838 19.009 1.00 98.50 494 MET A O 1
ATOM 3952 N N . GLU A 1 495 ? -3.779 -13.492 17.874 1.00 98.50 495 GLU A N 1
ATOM 3953 C CA . GLU A 1 495 ? -3.703 -14.911 18.240 1.00 98.50 495 GLU A CA 1
ATOM 3954 C C . GLU A 1 495 ? -2.353 -15.507 17.825 1.00 98.50 495 GLU A C 1
ATOM 3956 O O . GLU A 1 495 ? -1.621 -16.023 18.670 1.00 98.50 495 GLU A O 1
ATOM 3961 N N . ASP A 1 496 ? -1.980 -15.369 16.550 1.00 98.06 496 ASP A N 1
ATOM 3962 C CA . ASP A 1 496 ? -0.725 -15.907 16.019 1.00 98.06 496 ASP A CA 1
ATOM 3963 C C . ASP A 1 496 ? 0.500 -15.299 16.726 1.00 98.06 496 ASP A C 1
ATOM 3965 O O . ASP A 1 496 ? 1.484 -15.993 16.998 1.00 98.06 496 ASP A O 1
ATOM 3969 N N . THR A 1 497 ? 0.445 -14.009 17.071 1.00 98.19 497 THR A N 1
ATOM 3970 C CA . THR A 1 497 ? 1.520 -13.326 17.807 1.00 98.19 497 THR A CA 1
ATOM 3971 C C . THR A 1 497 ? 1.633 -13.825 19.245 1.00 98.19 497 THR A C 1
ATOM 3973 O O . THR A 1 497 ? 2.739 -14.060 19.725 1.00 98.19 497 THR A O 1
ATOM 3976 N N . LEU A 1 498 ? 0.513 -14.021 19.942 1.00 98.25 498 LEU A N 1
ATOM 3977 C CA . LEU A 1 498 ? 0.503 -14.523 21.317 1.00 98.25 498 LEU A CA 1
ATOM 3978 C C . LEU A 1 498 ? 0.940 -15.990 21.404 1.00 98.25 498 LEU A C 1
ATOM 3980 O O . LEU A 1 498 ? 1.679 -16.342 22.322 1.00 98.25 498 LEU A O 1
ATOM 3984 N N . VAL A 1 499 ? 0.569 -16.825 20.428 1.00 98.31 499 VAL A N 1
ATOM 3985 C CA . VAL A 1 499 ? 1.067 -18.209 20.327 1.00 98.31 499 VAL A CA 1
ATOM 3986 C C . VAL A 1 499 ? 2.587 -18.227 20.167 1.00 98.31 499 VAL A C 1
ATOM 3988 O O . VAL A 1 499 ? 3.273 -18.960 20.875 1.00 98.31 499 VAL A O 1
ATOM 3991 N N . LYS A 1 500 ? 3.144 -17.357 19.312 1.00 97.62 500 LYS A N 1
ATOM 3992 C CA . LYS A 1 500 ? 4.605 -17.192 19.183 1.00 97.62 500 LYS A CA 1
ATOM 3993 C C . LYS A 1 500 ? 5.276 -16.721 20.480 1.00 97.62 500 LYS A C 1
ATOM 3995 O O . LYS A 1 500 ? 6.457 -16.984 20.674 1.00 97.62 500 LYS A O 1
ATOM 4000 N N . ARG A 1 501 ? 4.535 -16.047 21.367 1.00 97.12 501 ARG A N 1
ATOM 4001 C CA . ARG A 1 501 ? 4.985 -15.628 22.708 1.00 97.12 501 ARG A CA 1
ATOM 4002 C C . ARG A 1 501 ? 4.753 -16.691 23.794 1.00 97.12 501 ARG A C 1
ATOM 4004 O O . ARG A 1 501 ? 4.958 -16.398 24.968 1.00 97.12 501 ARG A O 1
ATOM 4011 N N . GLY 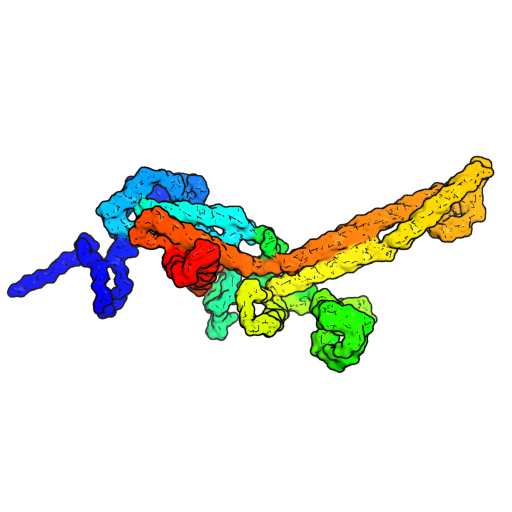A 1 502 ? 4.342 -17.905 23.424 1.00 97.00 502 GLY A N 1
ATOM 4012 C CA . GLY A 1 502 ? 4.239 -19.051 24.330 1.00 97.00 502 GLY A CA 1
ATOM 4013 C C . GLY A 1 502 ? 2.852 -19.310 24.922 1.00 97.00 502 GLY A C 1
ATOM 4014 O O . GLY A 1 502 ? 2.728 -20.192 25.766 1.00 97.00 502 GLY A O 1
ATOM 4015 N N . LEU A 1 503 ? 1.805 -18.586 24.505 1.00 97.62 503 LEU A N 1
ATOM 4016 C CA . LEU A 1 503 ? 0.432 -18.921 24.904 1.00 97.62 503 LEU A CA 1
ATOM 4017 C C . LEU A 1 503 ? -0.080 -20.144 24.139 1.00 97.62 503 LEU A C 1
ATOM 4019 O O . LEU A 1 503 ? 0.249 -20.346 22.967 1.00 97.62 503 LEU A O 1
ATOM 4023 N N . SER A 1 504 ? -0.972 -20.918 24.761 1.00 98.12 504 SER A N 1
ATOM 4024 C CA . SER A 1 504 ? -1.732 -21.914 24.009 1.00 98.12 504 SER A CA 1
ATOM 4025 C C . SER A 1 504 ? -2.666 -21.231 23.006 1.00 98.12 504 SER A C 1
ATOM 4027 O O . SER A 1 504 ? -3.120 -20.098 23.197 1.00 98.12 504 SER A O 1
ATOM 4029 N N . ARG A 1 505 ? -3.026 -21.945 21.936 1.00 97.56 505 ARG A N 1
ATOM 4030 C CA . ARG A 1 505 ? -3.928 -21.406 20.908 1.00 97.56 505 ARG A CA 1
ATOM 4031 C C . ARG A 1 505 ? -5.297 -21.004 21.466 1.00 97.56 505 ARG A C 1
ATOM 4033 O O . ARG A 1 505 ? -5.867 -20.005 21.036 1.00 97.56 505 ARG A O 1
ATOM 4040 N N . LYS A 1 506 ? -5.811 -21.755 22.446 1.00 98.12 506 LYS A N 1
ATOM 4041 C CA . LYS A 1 506 ? -7.081 -21.444 23.117 1.00 98.12 506 LYS A CA 1
ATOM 4042 C C . LYS A 1 506 ? -6.985 -20.128 23.893 1.00 98.12 506 LYS A C 1
ATOM 4044 O O . LYS A 1 506 ? -7.812 -19.248 23.683 1.00 98.12 506 LYS A O 1
ATOM 4049 N N . GLU A 1 507 ? -5.950 -19.970 24.717 1.00 97.94 507 GLU A N 1
ATOM 4050 C CA . GLU A 1 507 ? -5.731 -18.747 25.500 1.00 97.94 507 GLU A CA 1
ATOM 4051 C C . GLU A 1 507 ? -5.507 -17.526 24.605 1.00 97.94 507 GLU A C 1
ATOM 4053 O O . GLU A 1 507 ? -6.084 -16.468 24.846 1.00 97.94 507 GLU A O 1
ATOM 4058 N N . ALA A 1 508 ? -4.711 -17.674 23.544 1.00 98.44 508 ALA A N 1
ATOM 4059 C CA . ALA A 1 508 ? -4.452 -16.610 22.581 1.00 98.44 508 ALA A CA 1
ATOM 4060 C C . ALA A 1 508 ? -5.739 -16.152 21.872 1.00 98.44 508 ALA A C 1
ATOM 4062 O O . ALA A 1 508 ? -5.981 -14.951 21.728 1.00 98.44 508 ALA A O 1
ATOM 4063 N N . ARG A 1 509 ? -6.606 -17.099 21.491 1.00 98.38 509 ARG A N 1
ATOM 4064 C CA . ARG A 1 509 ? -7.910 -16.813 20.880 1.00 98.38 509 ARG A CA 1
ATOM 4065 C C . ARG A 1 509 ? -8.864 -16.120 21.853 1.00 98.38 509 ARG A C 1
ATOM 4067 O O . ARG A 1 509 ? -9.546 -15.169 21.464 1.00 98.38 509 ARG A O 1
ATOM 4074 N N . ASP A 1 510 ? -8.918 -16.574 23.104 1.00 98.31 510 ASP A N 1
ATOM 4075 C CA . ASP A 1 510 ? -9.750 -15.959 24.143 1.00 98.31 510 ASP A CA 1
ATOM 4076 C C . ASP A 1 510 ? -9.267 -14.538 24.479 1.00 98.31 510 ASP A C 1
ATOM 4078 O O . ASP A 1 510 ? -10.091 -13.624 24.600 1.00 98.31 510 ASP A O 1
ATOM 4082 N N . ALA A 1 511 ? -7.949 -14.314 24.527 1.00 98.25 511 ALA A N 1
ATOM 4083 C CA . ALA A 1 511 ? -7.361 -12.986 24.672 1.00 98.25 511 ALA A CA 1
ATOM 4084 C C . ALA A 1 511 ? -7.743 -12.077 23.493 1.00 98.25 511 ALA A C 1
ATOM 4086 O O . ALA A 1 511 ? -8.294 -10.998 23.702 1.00 98.25 511 ALA A O 1
ATOM 4087 N N . ALA A 1 512 ? -7.554 -12.529 22.251 1.00 98.50 512 ALA A N 1
ATOM 4088 C CA . ALA A 1 512 ? -7.918 -11.753 21.068 1.00 98.50 512 ALA A CA 1
ATOM 4089 C C . ALA A 1 512 ? -9.417 -11.395 21.038 1.00 98.50 512 ALA A C 1
ATOM 4091 O O . ALA A 1 512 ? -9.788 -10.249 20.775 1.00 98.50 512 ALA A O 1
ATOM 4092 N N . ARG A 1 513 ? -10.302 -12.351 21.366 1.00 98.38 513 ARG A N 1
ATOM 4093 C CA . ARG A 1 513 ? -11.754 -12.108 21.457 1.00 98.38 513 ARG A CA 1
ATOM 4094 C C . ARG A 1 513 ? -12.100 -11.059 22.515 1.00 98.38 513 ARG A C 1
ATOM 4096 O O . ARG A 1 513 ? -13.013 -10.263 22.302 1.00 98.38 513 ARG A O 1
ATOM 4103 N N . THR A 1 514 ? -11.397 -11.085 23.642 1.00 98.38 514 THR A N 1
ATOM 4104 C CA . THR A 1 514 ? -11.648 -10.198 24.782 1.00 98.38 514 THR A CA 1
ATOM 4105 C C . THR A 1 514 ? -11.154 -8.780 24.516 1.00 98.38 514 THR A C 1
ATOM 4107 O O . THR A 1 514 ? -11.882 -7.838 24.812 1.00 98.38 514 THR A O 1
ATOM 4110 N N . HIS A 1 515 ? -9.962 -8.635 23.929 1.00 98.62 515 HIS A N 1
ATOM 4111 C CA . HIS A 1 515 ? -9.213 -7.374 23.891 1.00 98.62 515 HIS A CA 1
ATOM 4112 C C . HIS A 1 515 ? -9.342 -6.567 22.590 1.00 98.62 515 HIS A C 1
ATOM 4114 O O . HIS A 1 515 ? -8.861 -5.438 22.535 1.00 98.62 515 HIS A O 1
ATOM 4120 N N . ILE A 1 516 ? -10.015 -7.097 21.565 1.00 98.62 516 ILE A N 1
ATOM 4121 C CA . ILE A 1 516 ? -10.321 -6.378 20.317 1.00 98.62 516 ILE A CA 1
ATOM 4122 C C . ILE A 1 516 ? -11.810 -6.540 20.027 1.00 98.62 516 ILE A C 1
ATOM 4124 O O . ILE A 1 516 ? -12.277 -7.670 19.866 1.00 98.62 516 ILE A O 1
ATOM 4128 N N . LYS A 1 517 ? -12.563 -5.444 19.952 1.00 97.81 517 LYS A N 1
ATOM 4129 C CA . LYS A 1 517 ? -14.013 -5.420 19.705 1.00 97.81 517 LYS A CA 1
ATOM 4130 C C . LYS A 1 517 ? -14.393 -4.283 18.751 1.00 97.81 517 LYS A C 1
ATOM 4132 O O . LYS A 1 517 ? -13.539 -3.526 18.305 1.00 97.81 517 LYS A O 1
ATOM 4137 N N . ILE A 1 518 ? -15.680 -4.212 18.431 1.00 95.62 518 ILE A N 1
ATOM 4138 C CA . ILE A 1 518 ? -16.292 -3.133 17.654 1.00 95.62 518 ILE A CA 1
ATOM 4139 C C . ILE A 1 518 ? -17.062 -2.233 18.619 1.00 95.62 518 ILE A C 1
ATOM 4141 O O . ILE A 1 518 ? -17.664 -2.743 19.565 1.00 95.62 518 ILE A O 1
ATOM 4145 N N . THR A 1 519 ? -17.069 -0.935 18.342 1.00 93.81 519 THR A N 1
ATOM 4146 C CA . THR A 1 519 ? -18.110 -0.008 18.791 1.00 93.81 519 THR A CA 1
ATOM 4147 C C . THR A 1 519 ? -18.767 0.607 17.559 1.00 93.81 519 THR A C 1
ATOM 4149 O O . THR A 1 519 ? -18.109 0.785 16.536 1.00 93.81 519 THR A O 1
ATOM 4152 N N . LEU A 1 520 ? -20.080 0.813 17.605 1.00 92.94 520 LEU A N 1
ATOM 4153 C CA . LEU A 1 520 ? -20.829 1.388 16.491 1.00 92.94 520 LEU A CA 1
ATOM 4154 C C . LEU A 1 520 ? -21.313 2.770 16.897 1.00 92.94 520 LEU A C 1
ATOM 4156 O O . LEU A 1 520 ? -22.188 2.882 17.754 1.00 92.94 520 LEU A O 1
ATOM 4160 N N . ASP A 1 521 ? -20.773 3.795 16.249 1.00 93.06 521 ASP A N 1
ATOM 4161 C CA . ASP A 1 521 ? -21.252 5.159 16.410 1.00 93.06 521 ASP A CA 1
ATOM 4162 C C . ASP A 1 521 ? -22.421 5.399 15.448 1.00 93.06 521 ASP A C 1
ATOM 4164 O O . ASP A 1 521 ? -22.283 5.373 14.217 1.00 93.06 521 ASP A O 1
ATOM 4168 N N . THR A 1 522 ? -23.606 5.619 16.015 1.00 90.88 522 THR A N 1
ATOM 4169 C CA . THR A 1 522 ? -24.833 5.855 15.248 1.00 90.88 522 THR A CA 1
ATOM 4170 C C . THR A 1 522 ? -24.884 7.233 14.585 1.00 90.88 522 THR A C 1
ATOM 4172 O O . THR A 1 522 ? -25.578 7.397 13.582 1.00 90.88 522 THR A O 1
ATOM 4175 N N . GLY A 1 523 ? -24.156 8.219 15.111 1.00 90.88 523 GLY A N 1
ATOM 4176 C CA . GLY A 1 523 ? -23.999 9.539 14.502 1.00 90.88 523 GLY A CA 1
ATOM 4177 C C . GLY A 1 523 ? -23.194 9.466 13.205 1.00 90.88 523 GLY A C 1
ATOM 4178 O O . GLY A 1 523 ? -23.636 9.977 12.175 1.00 90.88 523 GLY A O 1
ATOM 4179 N N . HIS A 1 524 ? -22.082 8.734 13.210 1.00 93.31 524 HIS A N 1
ATOM 4180 C CA . HIS A 1 524 ? -21.312 8.409 12.013 1.00 93.31 524 HIS A CA 1
ATOM 4181 C C . HIS A 1 524 ? -22.126 7.547 11.036 1.00 93.31 524 HIS A C 1
ATOM 4183 O O . HIS A 1 524 ? -22.083 7.777 9.827 1.00 93.31 524 HIS A O 1
ATOM 4189 N N . LEU A 1 525 ? -22.952 6.609 11.525 1.00 91.19 525 LEU A N 1
ATOM 4190 C CA . LEU A 1 525 ? -23.862 5.857 10.648 1.00 91.19 525 LEU A CA 1
ATOM 4191 C C . LEU A 1 525 ? -24.873 6.763 9.931 1.00 91.19 525 LEU A C 1
ATOM 4193 O O . LEU A 1 525 ? -25.202 6.520 8.772 1.00 91.19 525 LEU A O 1
ATOM 4197 N N . ASN A 1 526 ? -25.341 7.832 10.579 1.00 93.12 526 ASN A N 1
ATOM 4198 C CA . ASN A 1 526 ? -26.269 8.777 9.963 1.00 93.12 526 ASN A CA 1
ATOM 4199 C C . ASN A 1 526 ? -25.658 9.507 8.750 1.00 93.12 526 ASN A C 1
ATOM 4201 O O . ASN A 1 526 ? -26.397 9.932 7.861 1.00 93.12 526 ASN A O 1
ATOM 4205 N N . MET A 1 527 ? -24.325 9.594 8.658 1.00 93.75 527 MET A N 1
ATOM 4206 C CA . MET A 1 527 ? -23.639 10.162 7.492 1.00 93.75 527 MET A CA 1
ATOM 4207 C C . MET A 1 527 ? -23.877 9.359 6.211 1.00 93.75 527 MET A C 1
ATOM 4209 O O . MET A 1 527 ? -23.776 9.929 5.129 1.00 93.75 527 MET A O 1
ATOM 4213 N N . TRP A 1 528 ? -24.227 8.071 6.311 1.00 91.75 528 TRP A N 1
ATOM 4214 C CA . TRP A 1 528 ? -24.545 7.243 5.146 1.00 91.75 528 TRP A CA 1
ATOM 4215 C C . TRP A 1 528 ? -25.811 7.686 4.414 1.00 91.75 528 TRP A C 1
ATOM 4217 O O . TRP A 1 528 ? -25.935 7.385 3.239 1.00 91.75 528 TRP A O 1
ATOM 4227 N N . ARG A 1 529 ? -26.718 8.449 5.048 1.00 90.38 529 ARG A N 1
ATOM 4228 C CA . ARG A 1 529 ? -27.963 8.927 4.411 1.00 90.38 529 ARG A CA 1
ATOM 4229 C C . ARG A 1 529 ? -27.749 9.842 3.201 1.00 90.38 529 ARG A C 1
ATOM 4231 O O . ARG A 1 529 ? -28.710 10.130 2.496 1.00 90.38 529 ARG A O 1
ATOM 4238 N N . LYS A 1 530 ? -26.535 10.371 3.018 1.00 89.81 530 LYS A N 1
ATOM 4239 C CA . LYS A 1 530 ? -26.193 11.228 1.875 1.00 89.81 530 LYS A CA 1
ATOM 4240 C C . LYS A 1 530 ? -25.857 10.434 0.602 1.00 89.81 530 LYS A C 1
ATOM 4242 O O . LYS A 1 530 ? -25.737 11.060 -0.447 1.00 89.81 530 LYS A O 1
ATOM 4247 N N . TYR A 1 531 ? -25.672 9.117 0.721 1.00 89.38 531 TYR A N 1
ATOM 4248 C CA . TYR A 1 531 ? -25.388 8.166 -0.358 1.00 89.38 531 TYR A CA 1
ATOM 4249 C C . TYR A 1 531 ? -26.588 7.261 -0.589 1.00 89.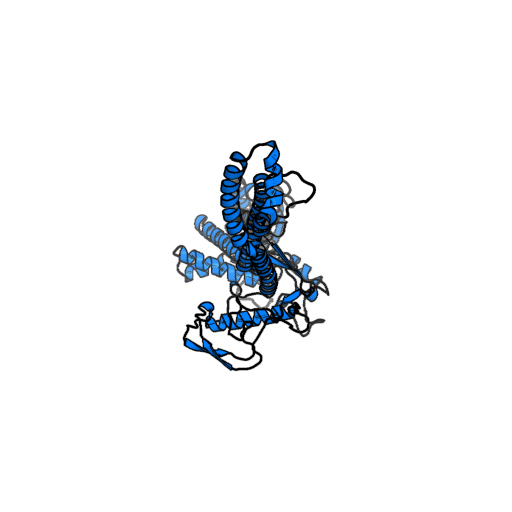38 531 TYR A C 1
ATOM 4251 O O . TYR A 1 531 ? -26.730 6.800 -1.740 1.00 89.38 531 TYR A O 1
#